Protein AF-0000000065852874 (afdb_homodimer)

InterPro domains:
  IPR001261 ArgE/DapE/ACY1/CPG2/YscS, conserved site [PS00758] (61-70)
  IPR001261 ArgE/DapE/ACY1/CPG2/YscS, conserved site [PS00759] (97-136)
  IPR002933 Peptidase M20 [PF01546] (62-371)
  IPR005941 Succinyl-diaminopimelate desuccinylase, proteobacteria [MF_01690] (3-375)
  IPR005941 Succinyl-diaminopimelate desuccinylase, proteobacteria [NF009557] (2-374)
  IPR005941 Succinyl-diaminopimelate desuccinylase, proteobacteria [TIGR01246] (6-373)
  IPR011650 Peptidase M20, dimerisation domain [PF07687] (175-282)
  IPR036264 Bacterial exopeptidase dimerisation domain [SSF55031] (179-287)
  IPR050072 Peptidase M20A family, bacterial cell wall biosynthesis [PTHR43808] (5-373)

Secondary structure (DSSP, 8-state):
---HHHHHHHHHHTS--BTT--TTHHHHHHHHHHHTT-EEEE--BTTB-EEEEEES-SSEEEEEEE--B-----GGG-SS-TTS-EEETTEEESTTIIIIIHHHHHHHHHHHHHHHH-TT-SSEEEEEEES-SSS--SSSHHHHHHHHHHTT----EEEE----BSSSTTSEEESEE-EEEEEEEEEE-B-EETT-GGG-B-HHHHHHHHHHHHTT-------SS-PPPEEEEEEEEE--S-TTEE-SEEEEEEEEEE-TTS-HHHHHHHHHHHHHHTT--EEEEEEEEE--EEPPS-HHHHHHHHHHHHHH--PPEEE--S---THHHHGGGT-EEEE--SB-TTTTSTT-EEEHHHHHHHHHHHHHHHHHHH-/---HHHHHHHHHHTS--BTT--TTHHHHHHHHHHHTT-EEEE--BTTB-EEEEEES-SSEEEEEEE--B-----GGG-SS-TTS-EEETTEEESTTIIIIIHHHHHHHHHHHHHHHH-TT-SSEEEEEEES-SSS--SSSHHHHHHHHHHTT----EEEE----BSSSTTSEEESEE-EEEEEEEEEE-B-EETT-GGGSB-HHHHHHHHHHHHTT-------SS-PPPEEEEEEEEE--S-TTEE-SEEEEEEEEEE-TTS-HHHHHHHHHHHHHHTT--EEEEEEEEE--EEPPSSHHHHHHHHHHHHHH--PPEEE--S---THHHHGGGT-EEEE--SB-TTTTSTT-EEEHHHHHHHHHHHHHHHHHHH-

Organism: Klebsiella pneumoniae subsp. pneumoniae (strain ATCC 700721 / MGH 78578) (NCBI:txid272620)

pLDDT: mean 95.1, std 4.92, range [41.84, 98.81]

Nearest PDB structures (foldseek):
  7lgp-assembly1_A  TM=8.421E-01  e=2.166E-78  Shigella flexneri 2a str. 301
  5vo3-assembly1_A-2  TM=9.915E-01  e=1.013E-65  Haemophilus influenzae
  8f8o-assembly1_A  TM=9.928E-01  e=2.498E-63  Acinetobacter baumannii ATCC 17978
  4ppz-assembly1_A  TM=8.563E-01  e=3.582E-62  Neisseria meningitidis MC58
  1vgy-assembly1_B  TM=8.228E-01  e=5.458E-61  Neisseria meningitidis MC58

Sequence (750 aa):
MSCPVIELAQQLIRRPSLSPDDAGCQALMIERLRAIGFTVEPMDFGDTQNFWAWRGHGETLAFAGHTDVVPAGDADRWINPPFEPTIRDGMLFGRGAADMKGSLAAMVVAAERFVAQYPNHRGRLAFLITSDEEASAKNGTVKVVETLMARNERLDYCLVGEPSSTEVVGDVVKNGRRGSLTCNLTIHGVQGHVAYPHLADNPVHRAAPMLAELVNIEWDKGNEFFPPTSMQIANVQSGTGSNNVIPGDMFVQFNFRFSTELTDEMIKSRVIALLEKYQLRYRLEWWLSGQPFLTGRGKLVDAVVNAIEHYNEIKPQLLTNGGTSDGRFIARMGAQVVELGPVNATIHKINECVNAADLQLLARMYQRVMEQLVAMSCPVIELAQQLIRRPSLSPDDAGCQALMIERLRAIGFTVEPMDFGDTQNFWAWRGHGETLAFAGHTDVVPAGDADRWINPPFEPTIRDGMLFGRGAADMKGSLAAMVVAAERFVAQYPNHRGRLAFLITSDEEASAKNGTVKVVETLMARNERLDYCLVGEPSSTEVVGDVVKNGRRGSLTCNLTIHGVQGHVAYPHLADNPVHRAAPMLAELVNIEWDKGNEFFPPTSMQIANVQSGTGSNNVIPGDMFVQFNFRFSTELTDEMIKSRVIALLEKYQLRYRLEWWLSGQPFLTGRGKLVDAVVNAIEHYNEIKPQLLTNGGTSDGRFIARMGAQVVELGPVNATIHKINECVNAADLQLLARMYQRVMEQLVA

Structure (mmCIF, N/CA/C/O backbone):
data_AF-0000000065852874-model_v1
#
loop_
_entity.id
_entity.type
_entity.pdbx_description
1 polymer 'Succinyl-diaminopimelate desuccinylase'
#
loop_
_atom_site.group_PDB
_atom_site.id
_atom_site.type_symbol
_atom_site.label_atom_id
_atom_site.label_alt_id
_atom_site.label_comp_id
_atom_site.label_asym_id
_atom_site.label_entity_id
_atom_site.label_seq_id
_atom_site.pdbx_PDB_ins_code
_atom_site.Cartn_x
_atom_site.Cartn_y
_atom_site.Cartn_z
_atom_site.occupancy
_atom_site.B_iso_or_equiv
_atom_site.auth_seq_id
_atom_site.auth_comp_id
_atom_site.auth_asym_id
_atom_site.auth_atom_id
_atom_site.pdbx_PDB_model_num
ATOM 1 N N . MET A 1 1 ? -15.797 45.438 -7.043 1 41.84 1 MET A N 1
ATOM 2 C CA . MET A 1 1 ? -14.484 45.938 -6.652 1 41.84 1 MET A CA 1
ATOM 3 C C . MET A 1 1 ? -13.586 44.812 -6.141 1 41.84 1 MET A C 1
ATOM 5 O O . MET A 1 1 ? -14.039 43.938 -5.391 1 41.84 1 MET A O 1
ATOM 9 N N . SER A 1 2 ? -12.406 44.344 -6.781 1 66.5 2 SER A N 1
ATOM 10 C CA . SER A 1 2 ? -11.555 43.188 -6.598 1 66.5 2 SER A CA 1
ATOM 11 C C . SER A 1 2 ? -10.891 43.188 -5.227 1 66.5 2 SER A C 1
ATOM 13 O O . SER A 1 2 ? -10.398 44.219 -4.777 1 66.5 2 SER A O 1
ATOM 15 N N . CYS A 1 3 ? -11.234 42.344 -4.262 1 89.62 3 CYS A N 1
ATOM 16 C CA . CYS A 1 3 ? -10.703 42.25 -2.908 1 89.62 3 CYS A CA 1
ATOM 17 C C . CYS A 1 3 ? -9.25 41.781 -2.932 1 89.62 3 CYS A C 1
ATOM 19 O O . CYS A 1 3 ? -8.945 40.688 -3.396 1 89.62 3 CYS A O 1
ATOM 21 N N . PRO A 1 4 ? -8.312 42.781 -2.564 1 95.75 4 PRO A N 1
ATOM 22 C CA . PRO A 1 4 ? -6.879 42.5 -2.662 1 95.75 4 PRO A CA 1
ATOM 23 C C . PRO A 1 4 ? -6.5 41.156 -2.016 1 95.75 4 PRO A C 1
ATOM 25 O O . PRO A 1 4 ? -5.617 40.469 -2.516 1 95.75 4 PRO A O 1
ATOM 28 N N . VAL A 1 5 ? -7.121 40.844 -0.949 1 97.94 5 VAL A N 1
ATOM 29 C CA . VAL A 1 5 ? -6.812 39.594 -0.252 1 97.94 5 VAL A CA 1
ATOM 30 C C . VAL A 1 5 ? -7.148 38.406 -1.146 1 97.94 5 VAL A C 1
ATOM 32 O O . VAL A 1 5 ? -6.359 37.469 -1.265 1 97.94 5 VAL A O 1
ATOM 35 N N . ILE A 1 6 ? -8.289 38.469 -1.773 1 97.88 6 ILE A N 1
ATOM 36 C CA . ILE A 1 6 ? -8.766 37.375 -2.611 1 97.88 6 ILE A CA 1
ATOM 37 C C . ILE A 1 6 ? -7.891 37.25 -3.857 1 97.88 6 ILE A C 1
ATOM 39 O O . ILE A 1 6 ? -7.547 36.156 -4.285 1 97.88 6 ILE A O 1
ATOM 43 N N . GLU A 1 7 ? -7.535 38.375 -4.395 1 97.5 7 GLU A N 1
ATOM 44 C CA . GLU A 1 7 ? -6.676 38.375 -5.574 1 97.5 7 GLU A CA 1
ATOM 45 C C . GLU A 1 7 ? -5.328 37.719 -5.281 1 97.5 7 GLU A C 1
ATOM 47 O O . GLU A 1 7 ? -4.852 36.906 -6.055 1 97.5 7 GLU A O 1
ATOM 52 N N . LEU A 1 8 ? -4.773 38.094 -4.18 1 98.19 8 LEU A N 1
ATOM 53 C CA . LEU A 1 8 ? -3.48 37.531 -3.82 1 98.19 8 LEU A CA 1
ATOM 54 C C . LEU A 1 8 ? -3.615 36.062 -3.482 1 98.19 8 LEU A C 1
ATOM 56 O O . LEU A 1 8 ? -2.756 35.25 -3.846 1 98.19 8 LEU A O 1
ATOM 60 N N . ALA A 1 9 ? -4.664 35.719 -2.787 1 98.38 9 ALA A N 1
ATOM 61 C CA . ALA A 1 9 ? -4.898 34.312 -2.465 1 98.38 9 ALA A CA 1
ATOM 62 C C . ALA A 1 9 ? -5.008 33.469 -3.73 1 98.38 9 ALA A C 1
ATOM 64 O O . ALA A 1 9 ? -4.438 32.375 -3.807 1 98.38 9 ALA A O 1
ATOM 65 N N . GLN A 1 10 ? -5.691 33.969 -4.684 1 98.12 10 GLN A N 1
ATOM 66 C CA . GLN A 1 10 ? -5.852 33.25 -5.949 1 98.12 10 GLN A CA 1
ATOM 67 C C . GLN A 1 10 ? -4.516 33.094 -6.664 1 98.12 10 GLN A C 1
ATOM 69 O O . GLN A 1 10 ? -4.242 32.031 -7.25 1 98.12 10 GLN A O 1
ATOM 74 N N . GLN A 1 11 ? -3.715 34.125 -6.645 1 98.12 11 GLN A N 1
ATOM 75 C CA . GLN A 1 11 ? -2.396 34.031 -7.262 1 98.12 11 GLN A CA 1
ATOM 76 C C . GLN A 1 11 ? -1.539 32.969 -6.598 1 98.12 11 GLN A C 1
ATOM 78 O O . GLN A 1 11 ? -0.829 32.219 -7.277 1 98.12 11 GLN A O 1
ATOM 83 N N . LEU A 1 12 ? -1.636 32.906 -5.309 1 98.56 12 LEU A N 1
ATOM 84 C CA . LEU A 1 12 ? -0.861 31.906 -4.566 1 98.56 12 LEU A CA 1
ATOM 85 C C . LEU A 1 12 ? -1.38 30.5 -4.832 1 98.56 12 LEU A C 1
ATOM 87 O O . LEU A 1 12 ? -0.594 29.562 -5.027 1 98.56 12 LEU A O 1
ATOM 91 N N . ILE A 1 13 ? -2.693 30.312 -4.887 1 98.12 13 ILE A N 1
ATOM 92 C CA . ILE A 1 13 ? -3.314 29.016 -5.066 1 98.12 13 ILE A CA 1
ATOM 93 C C . ILE A 1 13 ? -3.012 28.484 -6.465 1 98.12 13 ILE A C 1
ATOM 95 O O . ILE A 1 13 ? -2.814 27.281 -6.648 1 98.12 13 ILE A O 1
ATOM 99 N N . ARG A 1 14 ? -2.857 29.328 -7.438 1 97.88 14 ARG A N 1
ATOM 100 C CA . ARG A 1 14 ? -2.562 28.938 -8.812 1 97.88 14 ARG A CA 1
ATOM 101 C C . ARG A 1 14 ? -1.183 28.297 -8.914 1 97.88 14 ARG A C 1
ATOM 103 O O . ARG A 1 14 ? -0.865 27.656 -9.914 1 97.88 14 ARG A O 1
ATOM 110 N N . ARG A 1 15 ? -0.372 28.484 -7.91 1 97.62 15 ARG A N 1
ATOM 111 C CA . ARG A 1 15 ? 0.966 27.906 -7.863 1 97.62 15 ARG A CA 1
ATOM 112 C C . ARG A 1 15 ? 0.954 26.547 -7.148 1 97.62 15 ARG A C 1
ATOM 114 O O . ARG A 1 15 ? 0.822 26.5 -5.922 1 97.62 15 ARG A O 1
ATOM 121 N N . PRO A 1 16 ? 1.118 25.469 -7.836 1 96.81 16 PRO A N 1
ATOM 122 C CA . PRO A 1 16 ? 1.02 24.141 -7.227 1 96.81 16 PRO A CA 1
ATOM 123 C C . PRO A 1 16 ? 2.24 23.781 -6.379 1 96.81 16 PRO A C 1
ATOM 125 O O . PRO A 1 16 ? 3.033 22.922 -6.762 1 96.81 16 PRO A O 1
ATOM 128 N N . SER A 1 17 ? 2.355 24.375 -5.238 1 97 17 SER A N 1
ATOM 129 C CA . SER A 1 17 ? 3.523 24.25 -4.367 1 97 17 SER A CA 1
ATOM 130 C C . SER A 1 17 ? 3.445 23 -3.508 1 97 17 SER A C 1
ATOM 132 O O . SER A 1 17 ? 3.447 23.078 -2.279 1 97 17 SER A O 1
ATOM 134 N N . LEU A 1 18 ? 3.504 21.875 -4.152 1 93.88 18 LEU A N 1
ATOM 135 C CA . LEU A 1 18 ? 3.521 20.609 -3.418 1 93.88 18 LEU A CA 1
ATOM 136 C C . LEU A 1 18 ? 4.812 20.469 -2.617 1 93.88 18 LEU A C 1
ATOM 138 O O . LEU A 1 18 ? 5.906 20.656 -3.152 1 93.88 18 LEU A O 1
ATOM 142 N N . SER A 1 19 ? 4.699 20.172 -1.325 1 92.19 19 SER A N 1
ATOM 143 C CA . SER A 1 19 ? 5.836 20.125 -0.41 1 92.19 19 SER A CA 1
ATOM 144 C C . SER A 1 19 ? 6.969 19.281 -0.979 1 92.19 19 SER A C 1
ATOM 146 O O . SER A 1 19 ? 6.746 18.172 -1.454 1 92.19 19 SER A O 1
ATOM 148 N N . PRO A 1 20 ? 8.195 19.859 -1.021 1 93.69 20 PRO A N 1
ATOM 149 C CA . PRO A 1 20 ? 8.625 21.141 -0.457 1 93.69 20 PRO A CA 1
ATOM 150 C C . PRO A 1 20 ? 8.812 22.219 -1.52 1 93.69 20 PRO A C 1
ATOM 152 O O . PRO A 1 20 ? 9.477 23.234 -1.266 1 93.69 20 PRO A O 1
ATOM 155 N N . ASP A 1 21 ? 8.25 21.922 -2.633 1 94.88 21 ASP A N 1
ATOM 156 C CA . ASP A 1 21 ? 8.375 22.859 -3.74 1 94.88 21 ASP A CA 1
ATOM 157 C C . ASP A 1 21 ? 7.547 24.125 -3.486 1 94.88 21 ASP A C 1
ATOM 159 O O . ASP A 1 21 ? 6.328 24.047 -3.322 1 94.88 21 ASP A O 1
ATOM 163 N N . ASP A 1 22 ? 8.148 25.266 -3.543 1 97.19 22 ASP A N 1
ATOM 164 C CA . ASP A 1 22 ? 7.484 26.547 -3.283 1 97.19 22 ASP A CA 1
ATOM 165 C C . ASP A 1 22 ? 6.68 27 -4.496 1 97.19 22 ASP A C 1
ATOM 167 O O . ASP A 1 22 ? 5.668 27.688 -4.352 1 97.19 22 ASP A O 1
ATOM 171 N N . ALA A 1 23 ? 7.133 26.625 -5.668 1 97.75 23 ALA A N 1
ATOM 172 C CA . ALA A 1 23 ? 6.484 26.891 -6.945 1 97.75 23 ALA A CA 1
ATOM 173 C C . ALA A 1 23 ? 6.312 28.406 -7.156 1 97.75 23 ALA A C 1
ATOM 175 O O . ALA A 1 23 ? 5.336 28.844 -7.766 1 97.75 23 ALA A O 1
ATOM 176 N N . GLY A 1 24 ? 7.188 29.281 -6.523 1 98.19 24 GLY A N 1
ATOM 177 C CA . GLY A 1 24 ? 7.207 30.719 -6.785 1 98.19 24 GLY A CA 1
ATOM 178 C C . GLY A 1 24 ? 6.348 31.516 -5.82 1 98.19 24 GLY A C 1
ATOM 179 O O . GLY A 1 24 ? 6.238 32.719 -5.938 1 98.19 24 GLY A O 1
ATOM 180 N N . CYS A 1 25 ? 5.711 30.875 -4.895 1 98.56 25 CYS A N 1
ATOM 181 C CA . CYS A 1 25 ? 4.863 31.578 -3.932 1 98.56 25 CYS A CA 1
ATOM 182 C C . CYS A 1 25 ? 5.668 32.594 -3.141 1 98.56 25 CYS A C 1
ATOM 184 O O . CYS A 1 25 ? 5.234 33.75 -2.975 1 98.56 25 CYS A O 1
ATOM 186 N N . GLN A 1 26 ? 6.805 32.219 -2.656 1 98.75 26 GLN A N 1
ATOM 187 C CA . GLN A 1 26 ? 7.602 33.094 -1.816 1 98.75 26 GLN A CA 1
ATOM 188 C C . GLN A 1 26 ? 8.109 34.312 -2.613 1 98.75 26 GLN A C 1
ATOM 190 O O . GLN A 1 26 ? 8.195 35.406 -2.088 1 98.75 26 GLN A O 1
ATOM 195 N N . ALA A 1 27 ? 8.477 34.062 -3.865 1 98.56 27 ALA A N 1
ATOM 196 C CA . ALA A 1 27 ? 8.906 35.156 -4.707 1 98.56 27 ALA A CA 1
ATOM 197 C C . ALA A 1 27 ? 7.824 36.25 -4.789 1 98.56 27 ALA A C 1
ATOM 199 O O . ALA A 1 27 ? 8.125 37.438 -4.727 1 98.56 27 ALA A O 1
ATOM 200 N N . LEU A 1 28 ? 6.625 35.781 -4.953 1 98.56 28 LEU A N 1
ATOM 201 C CA . LEU A 1 28 ? 5.492 36.719 -5.016 1 98.56 28 LEU A CA 1
ATOM 202 C C . LEU A 1 28 ? 5.336 37.469 -3.701 1 98.56 28 LEU A C 1
ATOM 204 O O . LEU A 1 28 ? 5.152 38.688 -3.699 1 98.56 28 LEU A O 1
ATOM 208 N N . MET A 1 29 ? 5.383 36.781 -2.605 1 98.75 29 MET A N 1
ATOM 209 C CA . MET A 1 29 ? 5.234 37.406 -1.291 1 98.75 29 MET A CA 1
ATOM 210 C C . MET A 1 29 ? 6.367 38.375 -1.024 1 98.75 29 MET A C 1
ATOM 212 O O . MET A 1 29 ? 6.129 39.5 -0.535 1 98.75 29 MET A O 1
ATOM 216 N N . ILE A 1 30 ? 7.57 38 -1.364 1 98.69 30 ILE A N 1
ATOM 217 C CA . ILE A 1 30 ? 8.766 38.812 -1.12 1 98.69 30 ILE A CA 1
ATOM 218 C C . ILE A 1 30 ? 8.672 40.094 -1.903 1 98.69 30 ILE A C 1
ATOM 220 O O . ILE A 1 30 ? 9 41.188 -1.381 1 98.69 30 ILE A O 1
ATOM 224 N N . GLU A 1 31 ? 8.258 39.969 -3.141 1 98.62 31 GLU A N 1
ATOM 225 C CA . GLU A 1 31 ? 8.094 41.156 -3.961 1 98.62 31 GLU A CA 1
ATOM 226 C C . GLU A 1 31 ? 7.168 42.156 -3.291 1 98.62 31 GLU A C 1
ATOM 228 O O . GLU A 1 31 ? 7.477 43.344 -3.227 1 98.62 31 GLU A O 1
ATOM 233 N N . ARG A 1 32 ? 6.117 41.719 -2.807 1 98.5 32 ARG A N 1
ATOM 234 C CA . ARG A 1 32 ? 5.125 42.594 -2.18 1 98.5 32 ARG A CA 1
ATOM 235 C C . ARG A 1 32 ? 5.652 43.156 -0.868 1 98.5 32 ARG A C 1
ATOM 237 O O . ARG A 1 32 ? 5.402 44.344 -0.547 1 98.5 32 ARG A O 1
ATOM 244 N N . LEU A 1 33 ? 6.32 42.344 -0.074 1 98.75 33 LEU A N 1
ATOM 245 C CA . LEU A 1 33 ? 6.867 42.812 1.2 1 98.75 33 LEU A CA 1
ATOM 246 C C . LEU A 1 33 ? 7.973 43.844 0.981 1 98.75 33 LEU A C 1
ATOM 248 O O . LEU A 1 33 ? 8.039 44.844 1.685 1 98.75 33 LEU A O 1
ATOM 252 N N . ARG A 1 34 ? 8.82 43.594 -0.005 1 98.62 34 ARG A N 1
ATOM 253 C CA . ARG A 1 34 ? 9.875 44.562 -0.325 1 98.62 34 ARG A CA 1
ATOM 254 C C . ARG A 1 34 ? 9.281 45.906 -0.733 1 98.62 34 ARG A C 1
ATOM 256 O O . ARG A 1 34 ? 9.82 46.969 -0.375 1 98.62 34 ARG A O 1
ATOM 263 N N . ALA A 1 35 ? 8.258 45.844 -1.436 1 98.44 35 ALA A N 1
ATOM 264 C CA . ALA A 1 35 ? 7.617 47.062 -1.945 1 98.44 35 ALA A CA 1
ATOM 265 C C . ALA A 1 35 ? 7.156 47.938 -0.803 1 98.44 35 ALA A C 1
ATOM 267 O O . ALA A 1 35 ? 7.004 49.156 -0.98 1 98.44 35 ALA A O 1
ATOM 268 N N . ILE A 1 36 ? 7.008 47.375 0.341 1 98.19 36 ILE A N 1
ATOM 269 C CA . ILE A 1 36 ? 6.527 48.188 1.449 1 98.19 36 ILE A CA 1
ATOM 270 C C . ILE A 1 36 ? 7.625 48.312 2.504 1 98.19 36 ILE A C 1
ATOM 272 O O . ILE A 1 36 ? 7.344 48.625 3.668 1 98.19 36 ILE A O 1
ATOM 276 N N . GLY A 1 37 ? 8.836 48.031 2.197 1 98.19 37 GLY A N 1
ATOM 277 C CA . GLY A 1 37 ? 9.977 48.438 3 1 98.19 37 GLY A CA 1
ATOM 278 C C . GLY A 1 37 ? 10.539 47.312 3.859 1 98.19 37 GLY A C 1
ATOM 279 O O . GLY A 1 37 ? 11.359 47.562 4.742 1 98.19 37 GLY A O 1
ATOM 280 N N . PHE A 1 38 ? 10.133 46.125 3.658 1 98.69 38 PHE A N 1
ATOM 281 C CA . PHE A 1 38 ? 10.719 45 4.41 1 98.69 38 PHE A CA 1
ATOM 282 C C . PHE A 1 38 ? 12.102 44.656 3.869 1 98.69 38 PHE A C 1
ATOM 284 O O . PHE A 1 38 ? 12.32 44.688 2.658 1 98.69 38 PHE A O 1
ATOM 291 N N . THR A 1 39 ? 12.969 44.406 4.824 1 98.56 39 THR A N 1
ATOM 292 C CA . THR A 1 39 ? 14.188 43.656 4.5 1 98.56 39 THR A CA 1
ATOM 293 C C . THR A 1 39 ? 13.914 42.156 4.465 1 98.56 39 THR A C 1
ATOM 295 O O . THR A 1 39 ? 13.297 41.625 5.379 1 98.56 39 THR A O 1
ATOM 298 N N . VAL A 1 40 ? 14.375 41.531 3.373 1 98.62 40 VAL A N 1
ATOM 299 C CA . VAL A 1 40 ? 14.086 40.094 3.244 1 98.62 40 VAL A CA 1
ATOM 300 C C . VAL A 1 40 ? 15.391 39.312 3.156 1 98.62 40 VAL A C 1
ATOM 302 O O . VAL A 1 40 ? 16.281 39.656 2.377 1 98.62 40 VAL A O 1
ATOM 305 N N . GLU A 1 41 ? 15.477 38.344 3.969 1 98.56 41 GLU A N 1
ATOM 306 C CA . GLU A 1 41 ? 16.578 37.375 3.934 1 98.56 41 GLU A CA 1
ATOM 307 C C . GLU A 1 41 ? 16.094 36 3.492 1 98.56 41 GLU A C 1
ATOM 309 O O . GLU A 1 41 ? 15.484 35.25 4.273 1 98.56 41 GLU A O 1
ATOM 314 N N . PRO A 1 42 ? 16.391 35.688 2.209 1 98.06 42 PRO A N 1
ATOM 315 C CA . PRO A 1 42 ? 16.141 34.281 1.854 1 98.06 42 PRO A CA 1
ATOM 316 C C . PRO A 1 42 ? 16.984 33.312 2.68 1 98.06 42 PRO A C 1
ATOM 318 O O . PRO A 1 42 ? 18.188 33.531 2.887 1 98.06 42 PRO A O 1
ATOM 321 N N . MET A 1 43 ? 16.344 32.281 3.23 1 98.06 43 MET A N 1
ATOM 322 C CA . MET A 1 43 ? 17.016 31.281 4.047 1 98.06 43 MET A CA 1
ATOM 323 C C . MET A 1 43 ? 16.734 29.875 3.518 1 98.06 43 MET A C 1
ATOM 325 O O . MET A 1 43 ? 16.125 29.062 4.211 1 98.06 43 MET A O 1
ATOM 329 N N . ASP A 1 44 ? 17.328 29.656 2.322 1 97.44 44 ASP A N 1
ATOM 330 C CA . ASP A 1 44 ? 17.109 28.359 1.689 1 97.44 44 ASP A CA 1
ATOM 331 C C . ASP A 1 44 ? 18.016 27.297 2.305 1 97.44 44 ASP A C 1
ATOM 333 O O . ASP A 1 44 ? 19.203 27.531 2.533 1 97.44 44 ASP A O 1
ATOM 337 N N . PHE A 1 45 ? 17.484 26.203 2.666 1 96.94 45 PHE A N 1
ATOM 338 C CA . PHE A 1 45 ? 18.219 25.047 3.199 1 96.94 45 PHE A CA 1
ATOM 339 C C . PHE A 1 45 ? 17.844 23.781 2.436 1 96.94 45 PHE A C 1
ATOM 341 O O . PHE A 1 45 ? 16.688 23.359 2.43 1 96.94 45 PHE A O 1
ATOM 348 N N . GLY A 1 46 ? 18.812 23.234 1.811 1 95.06 46 GLY A N 1
ATOM 349 C CA . GLY A 1 46 ? 18.531 22.047 1.024 1 95.06 46 GLY A CA 1
ATOM 350 C C . GLY A 1 46 ? 17.516 22.281 -0.081 1 95.06 46 GLY A C 1
ATOM 351 O O . GLY A 1 46 ? 17.672 23.188 -0.896 1 95.06 46 GLY A O 1
ATOM 352 N N . ASP A 1 47 ? 16.438 21.5 -0.053 1 94.44 47 ASP A N 1
ATOM 353 C CA . ASP A 1 47 ? 15.414 21.562 -1.092 1 94.44 47 ASP A CA 1
ATOM 354 C C . ASP A 1 47 ? 14.266 22.484 -0.672 1 94.44 47 ASP A C 1
ATOM 356 O O . ASP A 1 47 ? 13.227 22.531 -1.342 1 94.44 47 ASP A O 1
ATOM 360 N N . THR A 1 48 ? 14.438 23.172 0.376 1 97.12 48 THR A N 1
ATOM 361 C CA . THR A 1 48 ? 13.359 23.938 0.978 1 97.12 48 THR A CA 1
ATOM 362 C C . THR A 1 48 ? 13.641 25.438 0.9 1 97.12 48 THR A C 1
ATOM 364 O O . THR A 1 48 ? 14.75 25.875 1.219 1 97.12 48 THR A O 1
ATOM 367 N N . GLN A 1 49 ? 12.672 26.203 0.427 1 97.94 49 GLN A N 1
ATOM 368 C CA . GLN A 1 49 ? 12.781 27.656 0.431 1 97.94 49 GLN A CA 1
ATOM 369 C C . GLN A 1 49 ? 12.156 28.25 1.692 1 97.94 49 GLN A C 1
ATOM 371 O O . GLN A 1 49 ? 11.078 27.828 2.119 1 97.94 49 GLN A O 1
ATOM 376 N N . ASN A 1 50 ? 12.867 29.078 2.334 1 98.5 50 ASN A N 1
ATOM 377 C CA . ASN A 1 50 ? 12.438 29.875 3.48 1 98.5 50 ASN A CA 1
ATOM 378 C C . ASN A 1 50 ? 12.836 31.344 3.334 1 98.5 50 ASN A C 1
ATOM 380 O O . ASN A 1 50 ? 13.766 31.656 2.602 1 98.5 50 ASN A O 1
ATOM 384 N N . PHE A 1 51 ? 12.047 32.188 4.012 1 98.56 51 PHE A N 1
ATOM 385 C CA . PHE A 1 51 ? 12.594 33.531 4.133 1 98.56 51 PHE A CA 1
ATOM 386 C C . PHE A 1 51 ? 12.211 34.156 5.473 1 98.56 51 PHE A C 1
ATOM 388 O O . PHE A 1 51 ? 11.195 33.812 6.062 1 98.56 51 PHE A O 1
ATOM 395 N N . TRP A 1 52 ? 13.109 34.938 6 1 98.62 52 TRP A N 1
ATOM 396 C CA . TRP A 1 52 ? 12.938 35.844 7.133 1 98.62 52 TRP A CA 1
ATOM 397 C C . TRP A 1 52 ? 12.906 37.281 6.672 1 98.62 52 TRP A C 1
ATOM 399 O O . TRP A 1 52 ? 13.828 37.75 5.996 1 98.62 52 TRP A O 1
ATOM 409 N N . ALA A 1 53 ? 11.797 37.938 6.93 1 98.81 53 ALA A N 1
ATOM 410 C CA . ALA A 1 53 ? 11.648 39.344 6.539 1 98.81 53 ALA A CA 1
ATOM 411 C C . ALA A 1 53 ? 11.281 40.219 7.742 1 98.81 53 ALA A C 1
ATOM 413 O O . ALA A 1 53 ? 10.555 39.781 8.633 1 98.81 53 ALA A O 1
ATOM 414 N N . TRP A 1 54 ? 11.805 41.438 7.734 1 98.5 54 TRP A N 1
ATOM 415 C CA . TRP A 1 54 ? 11.445 42.281 8.852 1 98.5 54 TRP A CA 1
ATOM 416 C C . TRP A 1 54 ? 11.469 43.75 8.438 1 98.5 54 TRP A C 1
ATOM 418 O O . TRP A 1 54 ? 12.094 44.125 7.438 1 98.5 54 TRP A O 1
ATOM 428 N N . ARG A 1 55 ? 10.719 44.5 9.117 1 98.25 55 ARG A N 1
ATOM 429 C CA . ARG A 1 55 ? 10.641 45.938 9.039 1 98.25 55 ARG A CA 1
ATOM 430 C C . ARG A 1 55 ? 10.508 46.562 10.43 1 98.25 55 ARG A C 1
ATOM 432 O O . ARG A 1 55 ? 9.664 46.156 11.219 1 98.25 55 ARG A O 1
ATOM 439 N N . GLY A 1 56 ? 11.375 47.562 10.727 1 96.81 56 GLY A N 1
ATOM 440 C CA . GLY A 1 56 ? 11.367 48.188 12.031 1 96.81 56 GLY A CA 1
ATOM 441 C C . GLY A 1 56 ? 12.352 47.562 13 1 96.81 56 GLY A C 1
ATOM 442 O O . GLY A 1 56 ? 13.234 46.812 12.594 1 96.81 56 GLY A O 1
ATOM 443 N N . HIS A 1 57 ? 12.297 48 14.289 1 95.5 57 HIS A N 1
ATOM 444 C CA . HIS A 1 57 ? 13.211 47.531 15.32 1 95.5 57 HIS A CA 1
ATOM 445 C C . HIS A 1 57 ? 12.492 47.344 16.656 1 95.5 57 HIS A C 1
ATOM 447 O O . HIS A 1 57 ? 11.359 47.812 16.812 1 95.5 57 HIS A O 1
ATOM 453 N N . GLY A 1 58 ? 13.148 46.531 17.578 1 95.38 58 GLY A N 1
ATOM 454 C CA . GLY A 1 58 ? 12.633 46.406 18.938 1 95.38 58 GLY A CA 1
ATOM 455 C C . GLY A 1 58 ? 11.711 45.219 19.141 1 95.38 58 GLY A C 1
ATOM 456 O O . GLY A 1 58 ? 11.984 44.125 18.641 1 95.38 58 GLY A O 1
ATOM 457 N N . GLU A 1 59 ? 10.648 45.5 19.953 1 96.88 59 GLU A N 1
ATOM 458 C CA . GLU A 1 59 ? 9.656 44.469 20.188 1 96.88 59 GLU A CA 1
ATOM 459 C C . GLU A 1 59 ? 9.102 43.906 18.875 1 96.88 59 GLU A C 1
ATOM 461 O O . GLU A 1 59 ? 8.664 44.688 18.016 1 96.88 59 GLU A O 1
ATOM 466 N N . THR A 1 60 ? 9.188 42.562 18.766 1 98.19 60 THR A N 1
ATOM 467 C CA . THR A 1 60 ? 9.016 41.969 17.438 1 98.19 60 THR A CA 1
ATOM 468 C C . THR A 1 60 ? 7.773 41.094 17.406 1 98.19 60 THR A C 1
ATOM 470 O O . THR A 1 60 ? 7.617 40.188 18.234 1 98.19 60 THR A O 1
ATOM 473 N N . LEU A 1 61 ? 6.891 41.375 16.469 1 98.62 61 LEU A N 1
ATOM 474 C CA . LEU A 1 61 ? 5.773 40.531 16.078 1 98.62 61 LEU A CA 1
ATOM 475 C C . LEU A 1 61 ? 6.047 39.844 14.734 1 98.62 61 LEU A C 1
ATOM 477 O O . LEU A 1 61 ? 6.293 40.531 13.734 1 98.62 61 LEU A O 1
ATOM 481 N N . ALA A 1 62 ? 6.039 38.531 14.789 1 98.62 62 ALA A N 1
ATOM 482 C CA . ALA A 1 62 ? 6.227 37.812 13.539 1 98.62 62 ALA A CA 1
ATOM 483 C C . ALA A 1 62 ? 4.938 37.094 13.117 1 98.62 62 ALA A C 1
ATOM 485 O O . ALA A 1 62 ? 4.207 36.562 13.953 1 98.62 62 ALA A O 1
ATOM 486 N N . PHE A 1 63 ? 4.695 37.156 11.82 1 98.75 63 PHE A N 1
ATOM 487 C CA . PHE A 1 63 ? 3.707 36.281 11.195 1 98.75 63 PHE A CA 1
ATOM 488 C C . PHE A 1 63 ? 4.383 35.094 10.531 1 98.75 63 PHE A C 1
ATOM 490 O O . PHE A 1 63 ? 5.352 35.25 9.789 1 98.75 63 PHE A O 1
ATOM 497 N N . ALA A 1 64 ? 3.904 33.938 10.914 1 98.31 64 ALA A N 1
ATOM 498 C CA . ALA A 1 64 ? 4.5 32.719 10.375 1 98.31 64 ALA A CA 1
ATOM 499 C C . ALA A 1 64 ? 3.48 31.906 9.578 1 98.31 64 ALA A C 1
ATOM 501 O O . ALA A 1 64 ? 2.287 31.922 9.883 1 98.31 64 ALA A O 1
ATOM 502 N N . GLY A 1 65 ? 3.947 31.234 8.555 1 97.94 65 GLY A N 1
ATOM 503 C CA . GLY A 1 65 ? 3.119 30.375 7.715 1 97.94 65 GLY A CA 1
ATOM 504 C C . GLY A 1 65 ? 3.92 29.578 6.707 1 97.94 65 GLY A C 1
ATOM 505 O O . GLY A 1 65 ? 5.152 29.547 6.758 1 97.94 65 GLY A O 1
ATOM 506 N N . HIS A 1 66 ? 3.223 28.797 5.879 1 97.81 66 HIS A N 1
ATOM 507 C CA . HIS A 1 66 ? 3.902 27.969 4.895 1 97.81 66 HIS A CA 1
ATOM 508 C C . HIS A 1 66 ? 3.195 28.016 3.543 1 97.81 66 HIS A C 1
ATOM 510 O O . HIS A 1 66 ? 1.972 28.172 3.484 1 97.81 66 HIS A O 1
ATOM 516 N N . THR A 1 67 ? 4.016 27.922 2.48 1 98.31 67 THR A N 1
ATOM 517 C CA . THR A 1 67 ? 3.494 28.047 1.122 1 98.31 67 THR A CA 1
ATOM 518 C C . THR A 1 67 ? 3.156 26.672 0.554 1 98.31 67 THR A C 1
ATOM 520 O O . THR A 1 67 ? 2.396 26.562 -0.412 1 98.31 67 THR A O 1
ATOM 523 N N . ASP A 1 68 ? 3.768 25.609 1.149 1 96.38 68 ASP A N 1
ATOM 524 C CA . ASP A 1 68 ? 3.586 24.266 0.604 1 96.38 68 ASP A CA 1
ATOM 525 C C . ASP A 1 68 ? 2.205 23.719 0.956 1 96.38 68 ASP A C 1
ATOM 527 O O . ASP A 1 68 ? 1.604 24.125 1.951 1 96.38 68 ASP A O 1
ATOM 531 N N . VAL A 1 69 ? 1.744 22.844 0.057 1 95.19 69 VAL A N 1
ATOM 532 C CA . VAL A 1 69 ? 0.46 22.188 0.264 1 95.19 69 VAL A CA 1
ATOM 533 C C . VAL A 1 69 ? 0.63 20.672 0.125 1 95.19 69 VAL A C 1
ATOM 535 O O . VAL A 1 69 ? 1.638 20.203 -0.406 1 95.19 69 VAL A O 1
ATOM 538 N N . VAL A 1 70 ? -0.299 19.938 0.708 1 91.88 70 VAL A N 1
ATOM 539 C CA . VAL A 1 70 ? -0.299 18.484 0.611 1 91.88 70 VAL A CA 1
ATOM 540 C C . VAL A 1 70 ? -0.819 18.047 -0.76 1 91.88 70 VAL A C 1
ATOM 542 O O . VAL A 1 70 ? -1.417 18.859 -1.48 1 91.88 70 VAL A O 1
ATOM 545 N N . PRO A 1 71 ? -0.617 16.766 -1.131 1 89.94 71 PRO A N 1
ATOM 546 C CA . PRO A 1 71 ? -1.17 16.281 -2.4 1 89.94 71 PRO A CA 1
ATOM 547 C C . PRO A 1 71 ? -2.684 16.469 -2.488 1 89.94 71 PRO A C 1
ATOM 549 O O . PRO A 1 71 ? -3.387 16.312 -1.486 1 89.94 71 PRO A O 1
ATOM 552 N N . ALA A 1 72 ? -3.107 16.734 -3.711 1 89.31 72 ALA A N 1
ATOM 553 C CA . ALA A 1 72 ? -4.508 17.094 -3.922 1 89.31 72 ALA A CA 1
ATOM 554 C C . ALA A 1 72 ? -5.395 15.844 -3.961 1 89.31 72 ALA A C 1
ATOM 556 O O . ALA A 1 72 ? -6.617 15.945 -3.867 1 89.31 72 ALA A O 1
ATOM 557 N N . GLY A 1 73 ? -4.781 14.719 -3.957 1 83.25 73 GLY A N 1
ATOM 558 C CA . GLY A 1 73 ? -5.59 13.539 -4.203 1 83.25 73 GLY A CA 1
ATOM 559 C C . GLY A 1 73 ? -6.039 13.406 -5.645 1 83.25 73 GLY A C 1
ATOM 560 O O . GLY A 1 73 ? -5.363 13.891 -6.555 1 83.25 73 GLY A O 1
ATOM 561 N N . ASP A 1 74 ? -7.145 12.656 -5.836 1 85.06 74 ASP A N 1
ATOM 562 C CA . ASP A 1 74 ? -7.652 12.422 -7.188 1 85.06 74 ASP A CA 1
ATOM 563 C C . ASP A 1 74 ? -8.289 13.68 -7.762 1 85.06 74 ASP A C 1
ATOM 565 O O . ASP A 1 74 ? -9.383 14.078 -7.355 1 85.06 74 ASP A O 1
ATOM 569 N N . ALA A 1 75 ? -7.625 14.156 -8.758 1 89 75 ALA A N 1
ATOM 570 C CA . ALA A 1 75 ? -8.031 15.43 -9.352 1 89 75 ALA A CA 1
ATOM 571 C C . ALA A 1 75 ? -9.422 15.32 -9.977 1 89 75 ALA A C 1
ATOM 573 O O . ALA A 1 75 ? -10.18 16.297 -10 1 89 75 ALA A O 1
ATOM 574 N N . ASP A 1 76 ? -9.727 14.078 -10.398 1 88.06 76 ASP A N 1
ATOM 575 C CA . ASP A 1 76 ? -11 13.875 -11.086 1 88.06 76 ASP A CA 1
ATOM 576 C C . ASP A 1 76 ? -12.18 14 -10.125 1 88.06 76 ASP A C 1
ATOM 578 O O . ASP A 1 76 ? -13.32 14.18 -10.555 1 88.06 76 ASP A O 1
ATOM 582 N N . ARG A 1 77 ? -11.883 14.062 -8.906 1 89.19 77 ARG A N 1
ATOM 583 C CA . ARG A 1 77 ? -12.93 14.117 -7.891 1 89.19 77 ARG A CA 1
ATOM 584 C C . ARG A 1 77 ? -13.164 15.555 -7.422 1 89.19 77 ARG A C 1
ATOM 586 O O . ARG A 1 77 ? -14.086 15.82 -6.652 1 89.19 77 ARG A O 1
ATOM 593 N N . TRP A 1 78 ? -12.375 16.484 -7.879 1 92 78 TRP A N 1
ATOM 594 C CA . TRP A 1 78 ? -12.539 17.891 -7.539 1 92 78 TRP A CA 1
ATOM 595 C C . TRP A 1 78 ? -13.617 18.547 -8.414 1 92 78 TRP A C 1
ATOM 597 O O . TRP A 1 78 ? -13.734 18.219 -9.602 1 92 78 TRP A O 1
ATOM 607 N N . ILE A 1 79 ? -14.414 19.359 -7.773 1 91.69 79 ILE A N 1
ATOM 608 C CA . ILE A 1 79 ? -15.398 20.109 -8.531 1 91.69 79 ILE A CA 1
ATOM 609 C C . ILE A 1 79 ? -14.695 21.016 -9.539 1 91.69 79 ILE A C 1
ATOM 611 O O . ILE A 1 79 ? -15.133 21.141 -10.68 1 91.69 79 ILE A O 1
ATOM 615 N N . ASN A 1 80 ? -13.688 21.672 -9.086 1 92.25 80 ASN A N 1
ATOM 616 C CA . ASN A 1 80 ? -12.742 22.438 -9.891 1 92.25 80 ASN A CA 1
ATOM 617 C C . ASN A 1 80 ? -11.305 21.969 -9.672 1 92.25 80 ASN A C 1
ATOM 619 O O . ASN A 1 80 ? -10.953 21.531 -8.578 1 92.25 80 ASN A O 1
ATOM 623 N N . PRO A 1 81 ? -10.531 22.078 -10.82 1 94.62 81 PRO A N 1
ATOM 624 C CA . PRO A 1 81 ? -9.148 21.625 -10.617 1 94.62 81 PRO A CA 1
ATOM 625 C C . PRO A 1 81 ? -8.492 22.281 -9.398 1 94.62 81 PRO A C 1
ATOM 627 O O . PRO A 1 81 ? -8.703 23.453 -9.133 1 94.62 81 PRO A O 1
ATOM 630 N N . PRO A 1 82 ? -7.773 21.531 -8.68 1 96.38 82 PRO A N 1
ATOM 631 C CA . PRO A 1 82 ? -7.27 21.953 -7.371 1 96.38 82 PRO A CA 1
ATOM 632 C C . PRO A 1 82 ? -6.418 23.219 -7.449 1 96.38 82 PRO A C 1
ATOM 634 O O . PRO A 1 82 ? -6.312 23.953 -6.469 1 96.38 82 PRO A O 1
ATOM 637 N N . PHE A 1 83 ? -5.832 23.594 -8.578 1 97.44 83 PHE A N 1
ATOM 638 C CA . PHE A 1 83 ? -4.934 24.75 -8.672 1 97.44 83 PHE A CA 1
ATOM 639 C C . PHE A 1 83 ? -5.477 25.781 -9.641 1 97.44 83 PHE A C 1
ATOM 641 O O . PHE A 1 83 ? -4.715 26.562 -10.227 1 97.44 83 PHE A O 1
ATOM 648 N N . GLU A 1 84 ? -6.703 25.688 -9.859 1 97 84 GLU A N 1
ATOM 649 C CA . GLU A 1 84 ? -7.473 26.719 -10.539 1 97 84 GLU A CA 1
ATOM 650 C C . GLU A 1 84 ? -8.5 27.344 -9.602 1 97 84 GLU A C 1
ATOM 652 O O . GLU A 1 84 ? -9.703 27.078 -9.711 1 97 84 GLU A O 1
ATOM 657 N N . PRO A 1 85 ? -7.984 28.266 -8.812 1 97.12 85 PRO A N 1
ATOM 658 C CA . PRO A 1 85 ? -8.875 28.859 -7.809 1 97.12 85 PRO A CA 1
ATOM 659 C C . PRO A 1 85 ? -10.156 29.422 -8.406 1 97.12 85 PRO A C 1
ATOM 661 O O . PRO A 1 85 ? -10.109 30.125 -9.414 1 97.12 85 PRO A O 1
ATOM 664 N N . THR A 1 86 ? -11.211 29.062 -7.844 1 96.19 86 THR A N 1
ATOM 665 C CA . THR A 1 86 ? -12.539 29.438 -8.312 1 96.19 86 THR A CA 1
ATOM 666 C C . THR A 1 86 ? -13.43 29.844 -7.141 1 96.19 86 THR A C 1
ATOM 668 O O . THR A 1 86 ? -13.414 29.203 -6.09 1 96.19 86 THR A O 1
ATOM 671 N N . ILE A 1 87 ? -14.141 30.938 -7.316 1 95.94 87 ILE A N 1
ATOM 672 C CA . ILE A 1 87 ? -15.102 31.328 -6.297 1 95.94 87 ILE A CA 1
ATOM 673 C C . ILE A 1 87 ? -16.5 30.859 -6.695 1 95.94 87 ILE A C 1
ATOM 675 O O . ILE A 1 87 ? -16.969 31.156 -7.797 1 95.94 87 ILE A O 1
ATOM 679 N N . ARG A 1 88 ? -17.062 30.094 -5.887 1 94.38 88 ARG A N 1
ATOM 680 C CA . ARG A 1 88 ? -18.438 29.625 -6.059 1 94.38 88 ARG A CA 1
ATOM 681 C C . ARG A 1 88 ? -19.234 29.797 -4.77 1 94.38 88 ARG A C 1
ATOM 683 O O . ARG A 1 88 ? -18.844 29.281 -3.719 1 94.38 88 ARG A O 1
ATOM 690 N N . ASP A 1 89 ? -20.312 30.562 -4.785 1 94.81 89 ASP A N 1
ATOM 691 C CA . ASP A 1 89 ? -21.203 30.781 -3.646 1 94.81 89 ASP A CA 1
ATOM 692 C C . ASP A 1 89 ? -20.438 31.312 -2.445 1 94.81 89 ASP A C 1
ATOM 694 O O . ASP A 1 89 ? -20.594 30.828 -1.325 1 94.81 89 ASP A O 1
ATOM 698 N N . GLY A 1 90 ? -19.5 32.156 -2.701 1 95.88 90 GLY A N 1
ATOM 699 C CA . GLY A 1 90 ? -18.75 32.875 -1.658 1 95.88 90 GLY A CA 1
ATOM 700 C C . GLY A 1 90 ? -17.562 32.062 -1.151 1 95.88 90 GLY A C 1
ATOM 701 O O . GLY A 1 90 ? -16.781 32.562 -0.333 1 95.88 90 GLY A O 1
ATOM 702 N N . MET A 1 91 ? -17.453 30.891 -1.713 1 96.81 91 MET A N 1
ATOM 703 C CA . MET A 1 91 ? -16.359 30.031 -1.285 1 96.81 91 MET A CA 1
ATOM 704 C C . MET A 1 91 ? -15.234 30.031 -2.318 1 96.81 91 MET A C 1
ATOM 706 O O . MET A 1 91 ? -15.484 29.859 -3.512 1 96.81 91 MET A O 1
ATOM 710 N N . LEU A 1 92 ? -14.031 30.281 -1.85 1 97.5 92 LEU A N 1
ATOM 711 C CA . LEU A 1 92 ? -12.844 30.188 -2.689 1 97.5 92 LEU A CA 1
ATOM 712 C C . LEU A 1 92 ? -12.289 28.766 -2.66 1 97.5 92 LEU A C 1
ATOM 714 O O . LEU A 1 92 ? -11.727 28.328 -1.646 1 97.5 92 LEU A O 1
ATOM 718 N N . PHE A 1 93 ? -12.383 28.062 -3.789 1 97.25 93 PHE A N 1
ATOM 719 C CA . PHE A 1 93 ? -11.93 26.688 -3.893 1 97.25 93 PHE A CA 1
ATOM 720 C C . PHE A 1 93 ? -10.508 26.625 -4.422 1 97.25 93 PHE A C 1
ATOM 722 O O . PHE A 1 93 ? -10.125 27.406 -5.301 1 97.25 93 PHE A O 1
ATOM 729 N N . GLY A 1 94 ? -9.773 25.672 -3.879 1 97.19 94 GLY A N 1
ATOM 730 C CA . GLY A 1 94 ? -8.422 25.375 -4.324 1 97.19 94 GLY A CA 1
ATOM 731 C C . GLY A 1 94 ? -7.562 24.734 -3.248 1 97.19 94 GLY A C 1
ATOM 732 O O . GLY A 1 94 ? -7.766 24.984 -2.057 1 97.19 94 GLY A O 1
ATOM 733 N N . ARG A 1 95 ? -6.613 23.938 -3.697 1 96.75 95 ARG A N 1
ATOM 734 C CA . ARG A 1 95 ? -5.688 23.359 -2.73 1 96.75 95 ARG A CA 1
ATOM 735 C C . ARG A 1 95 ? -4.836 24.438 -2.07 1 96.75 95 ARG A C 1
ATOM 737 O O . ARG A 1 95 ? -4.164 25.203 -2.756 1 96.75 95 ARG A O 1
ATOM 744 N N . GLY A 1 96 ? -4.93 24.562 -0.782 1 96.81 96 GLY A N 1
ATOM 745 C CA . GLY A 1 96 ? -4.199 25.578 -0.03 1 96.81 96 GLY A CA 1
ATOM 746 C C . GLY A 1 96 ? -5.047 26.781 0.328 1 96.81 96 GLY A C 1
ATOM 747 O O . GLY A 1 96 ? -4.602 27.656 1.07 1 96.81 96 GLY A O 1
ATOM 748 N N . ALA A 1 97 ? -6.262 26.75 -0.109 1 97.38 97 ALA A N 1
ATOM 749 C CA . ALA A 1 97 ? -7.121 27.891 0.179 1 97.38 97 ALA A CA 1
ATOM 750 C C . ALA A 1 97 ? -7.273 28.109 1.683 1 97.38 97 ALA A C 1
ATOM 752 O O . ALA A 1 97 ? -7.168 29.234 2.172 1 97.38 97 ALA A O 1
ATOM 753 N N . ALA A 1 98 ? -7.453 26.984 2.34 1 96.12 98 ALA A N 1
ATOM 754 C CA . ALA A 1 98 ? -7.609 27.047 3.791 1 96.12 98 ALA A CA 1
ATOM 755 C C . ALA A 1 98 ? -6.277 26.797 4.496 1 96.12 98 ALA A C 1
ATOM 757 O O . ALA A 1 98 ? -5.973 27.438 5.5 1 96.12 98 ALA A O 1
ATOM 758 N N . ASP A 1 99 ? -5.367 26 4.055 1 94.94 99 ASP A N 1
ATOM 759 C CA . ASP A 1 99 ? -4.137 25.547 4.699 1 94.94 99 ASP A CA 1
ATOM 760 C C . ASP A 1 99 ? -2.932 25.75 3.781 1 94.94 99 ASP A C 1
ATOM 762 O O . ASP A 1 99 ? -2.496 24.812 3.111 1 94.94 99 ASP A O 1
ATOM 766 N N . MET A 1 100 ? -2.32 26.906 3.639 1 96.44 100 MET A N 1
ATOM 767 C CA . MET A 1 100 ? -2.836 28.094 4.312 1 96.44 100 MET A CA 1
ATOM 768 C C . MET A 1 100 ? -2.537 29.359 3.504 1 96.44 100 MET A C 1
ATOM 770 O O . MET A 1 100 ? -2.209 30.406 4.07 1 96.44 100 MET A O 1
ATOM 774 N N . LYS A 1 101 ? -2.6 29.188 2.182 1 98.19 101 LYS A N 1
ATOM 775 C CA . LYS A 1 101 ? -2.277 30.297 1.282 1 98.19 101 LYS A CA 1
ATOM 776 C C . LYS A 1 101 ? -3.271 31.438 1.441 1 98.19 101 LYS A C 1
ATOM 778 O O . LYS A 1 101 ? -2.934 32.594 1.203 1 98.19 101 LYS A O 1
ATOM 783 N N . GLY A 1 102 ? -4.492 31.125 1.826 1 97.94 102 GLY A N 1
ATOM 784 C CA . GLY A 1 102 ? -5.438 32.188 2.178 1 97.94 102 GLY A CA 1
ATOM 785 C C . GLY A 1 102 ? -4.941 33.094 3.297 1 97.94 102 GLY A C 1
ATOM 786 O O . GLY A 1 102 ? -5.008 34.312 3.193 1 97.94 102 GLY A O 1
ATOM 787 N N . SER A 1 103 ? -4.465 32.438 4.34 1 98.56 103 SER A N 1
ATOM 788 C CA . SER A 1 103 ? -3.934 33.219 5.473 1 98.56 103 SER A CA 1
ATOM 789 C C . SER A 1 103 ? -2.697 34 5.074 1 98.56 103 SER A C 1
ATOM 791 O O . SER A 1 103 ? -2.494 35.125 5.547 1 98.56 103 SER A O 1
ATOM 793 N N . LEU A 1 104 ? -1.858 33.406 4.238 1 98.75 104 LEU A N 1
ATOM 794 C CA . LEU A 1 104 ? -0.681 34.125 3.771 1 98.75 104 LEU A CA 1
ATOM 795 C C . LEU A 1 104 ? -1.08 35.438 3.066 1 98.75 104 LEU A C 1
ATOM 797 O O . LEU A 1 104 ? -0.482 36.469 3.305 1 98.75 104 LEU A O 1
ATOM 801 N N . ALA A 1 105 ? -2.055 35.312 2.211 1 98.75 105 ALA A N 1
ATOM 802 C CA . ALA A 1 105 ? -2.559 36.5 1.504 1 98.75 105 ALA A CA 1
ATOM 803 C C . ALA A 1 105 ? -3.088 37.531 2.484 1 98.75 105 ALA A C 1
ATOM 805 O O . ALA A 1 105 ? -2.803 38.719 2.346 1 98.75 105 ALA A O 1
ATOM 806 N N . ALA A 1 106 ? -3.846 37.094 3.447 1 98.69 106 ALA A N 1
ATOM 807 C CA . ALA A 1 106 ? -4.406 38 4.453 1 98.69 106 ALA A CA 1
ATOM 808 C C . ALA A 1 106 ? -3.299 38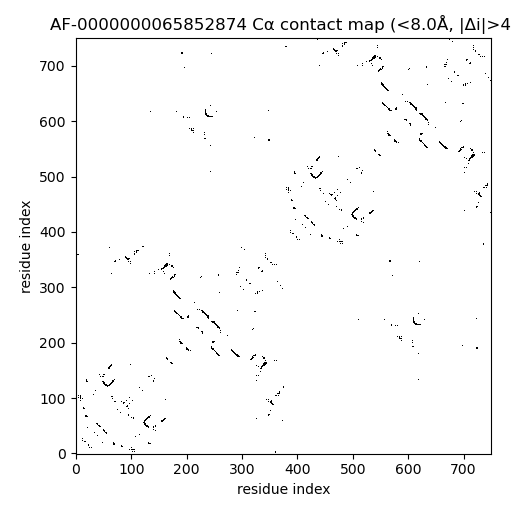.688 5.227 1 98.69 106 ALA A C 1
ATOM 810 O O . ALA A 1 106 ? -3.408 39.906 5.52 1 98.69 106 ALA A O 1
ATOM 811 N N . MET A 1 107 ? -2.256 38 5.562 1 98.81 107 MET A N 1
ATOM 812 C CA . MET A 1 107 ? -1.138 38.562 6.316 1 98.81 107 MET A CA 1
ATOM 813 C C . MET A 1 107 ? -0.444 39.688 5.531 1 98.81 107 MET A C 1
ATOM 815 O O . MET A 1 107 ? -0.163 40.75 6.07 1 98.81 107 MET A O 1
ATOM 819 N N . VAL A 1 108 ? -0.154 39.406 4.277 1 98.81 108 VAL A N 1
ATOM 820 C CA . VAL A 1 108 ? 0.577 40.344 3.441 1 98.81 108 VAL A CA 1
ATOM 821 C C . VAL A 1 108 ? -0.253 41.594 3.246 1 98.81 108 VAL A C 1
ATOM 823 O O . VAL A 1 108 ? 0.255 42.719 3.404 1 98.81 108 VAL A O 1
ATOM 826 N N . VAL A 1 109 ? -1.518 41.438 2.932 1 98.75 109 VAL A N 1
ATOM 827 C CA . VAL A 1 109 ? -2.385 42.594 2.713 1 98.75 109 VAL A CA 1
ATOM 828 C C . VAL A 1 109 ? -2.535 43.375 4.012 1 98.75 109 VAL A C 1
ATOM 830 O O . VAL A 1 109 ? -2.551 44.594 3.996 1 98.75 109 VAL A O 1
ATOM 833 N N . ALA A 1 110 ? -2.684 42.656 5.121 1 98.75 110 ALA A N 1
ATOM 834 C CA . ALA A 1 110 ? -2.746 43.312 6.422 1 98.75 110 ALA A CA 1
ATOM 835 C C . ALA A 1 110 ? -1.496 44.156 6.668 1 98.75 110 ALA A C 1
ATOM 837 O O . ALA A 1 110 ? -1.585 45.281 7.164 1 98.75 110 ALA A O 1
ATOM 838 N N . ALA A 1 111 ? -0.366 43.625 6.375 1 98.75 111 ALA A N 1
ATOM 839 C CA . ALA A 1 111 ? 0.895 44.344 6.562 1 98.75 111 ALA A CA 1
ATOM 840 C C . ALA A 1 111 ? 0.965 45.562 5.668 1 98.75 111 ALA A C 1
ATOM 842 O O . ALA A 1 111 ? 1.445 46.625 6.09 1 98.75 111 ALA A O 1
ATOM 843 N N . GLU A 1 112 ? 0.526 45.406 4.418 1 98.69 112 GLU A N 1
ATOM 844 C CA . GLU A 1 112 ? 0.499 46.531 3.494 1 98.69 112 GLU A CA 1
ATOM 845 C C . GLU A 1 112 ? -0.344 47.688 4.051 1 98.69 112 GLU A C 1
ATOM 847 O O . GLU A 1 112 ? 0.082 48.844 4.031 1 98.69 112 GLU A O 1
ATOM 852 N N . ARG A 1 113 ? -1.464 47.344 4.523 1 98.38 113 ARG A N 1
ATOM 853 C CA . ARG A 1 113 ? -2.371 48.344 5.082 1 98.38 113 ARG A CA 1
ATOM 854 C C . ARG A 1 113 ? -1.786 48.969 6.348 1 98.38 113 ARG A C 1
ATOM 856 O O . ARG A 1 113 ? -1.868 50.156 6.543 1 98.38 113 ARG A O 1
ATOM 863 N N . PHE A 1 114 ? -1.231 48.188 7.184 1 98.56 114 PHE A N 1
ATOM 864 C CA . PHE A 1 114 ? -0.647 48.625 8.438 1 98.56 114 PHE A CA 1
ATOM 865 C C . PHE A 1 114 ? 0.481 49.625 8.18 1 98.56 114 PHE A C 1
ATOM 867 O O . PHE A 1 114 ? 0.518 50.688 8.781 1 98.56 114 PHE A O 1
ATOM 874 N N . VAL A 1 115 ? 1.376 49.281 7.281 1 98.31 115 VAL A N 1
ATOM 875 C CA . VAL A 1 115 ? 2.533 50.125 6.992 1 98.31 115 VAL A CA 1
ATOM 876 C C . VAL A 1 115 ? 2.076 51.406 6.352 1 98.31 115 VAL A C 1
ATOM 878 O O . VAL A 1 115 ? 2.67 52.469 6.586 1 98.31 115 VAL A O 1
ATOM 881 N N . ALA A 1 116 ? 1.068 51.344 5.551 1 98.19 116 ALA A N 1
ATOM 882 C CA . ALA A 1 116 ? 0.524 52.562 4.945 1 98.19 116 ALA A CA 1
ATOM 883 C C . ALA A 1 116 ? -0.048 53.5 6.004 1 98.19 116 ALA A C 1
ATOM 885 O O . ALA A 1 116 ? 0.104 54.719 5.914 1 98.19 116 ALA A O 1
ATOM 886 N N . GLN A 1 117 ? -0.629 52.938 6.961 1 98 117 GLN A N 1
ATOM 887 C CA . GLN A 1 117 ? -1.271 53.719 8.016 1 98 117 GLN A CA 1
ATOM 888 C C . GLN A 1 117 ? -0.26 54.156 9.07 1 98 117 GLN A C 1
ATOM 890 O O . GLN A 1 117 ? -0.392 55.219 9.664 1 98 117 GLN A O 1
ATOM 895 N N . TYR A 1 118 ? 0.69 53.281 9.289 1 97.75 118 TYR A N 1
ATOM 896 C CA . TYR A 1 118 ? 1.712 53.531 10.297 1 97.75 118 TYR A CA 1
ATOM 897 C C . TYR A 1 118 ? 3.109 53.406 9.703 1 97.75 118 TYR A C 1
ATOM 899 O O . TYR A 1 118 ? 3.877 52.531 10.125 1 97.75 118 TYR A O 1
ATOM 907 N N . PRO A 1 119 ? 3.518 54.281 8.906 1 95.81 119 PRO A N 1
ATOM 908 C CA . PRO A 1 119 ? 4.812 54.156 8.234 1 95.81 119 PRO A CA 1
ATOM 909 C C . PRO A 1 119 ? 5.988 54.219 9.203 1 95.81 119 PRO A C 1
ATOM 911 O O . PRO A 1 119 ? 7.066 53.688 8.914 1 95.81 119 PRO A O 1
ATOM 914 N N . ASN A 1 120 ? 5.734 54.875 10.398 1 95.5 120 ASN A N 1
ATOM 915 C CA . ASN A 1 120 ? 6.785 55 11.406 1 95.5 120 ASN A CA 1
ATOM 916 C C . ASN A 1 120 ? 6.453 54.188 12.656 1 95.5 120 ASN A C 1
ATOM 918 O O . ASN A 1 120 ? 6.648 54.656 13.773 1 95.5 120 ASN A O 1
ATOM 922 N N . HIS A 1 121 ? 5.887 53.031 12.414 1 96.31 121 HIS A N 1
ATOM 923 C CA . HIS A 1 121 ? 5.543 52.156 13.539 1 96.31 121 HIS A CA 1
ATOM 924 C C . HIS A 1 121 ? 6.762 51.875 14.414 1 96.31 121 HIS A C 1
ATOM 926 O O . HIS A 1 121 ? 7.891 51.875 13.922 1 96.31 121 HIS A O 1
ATOM 932 N N . ARG A 1 122 ? 6.594 51.656 15.805 1 94.06 122 ARG A N 1
ATOM 933 C CA . ARG A 1 122 ? 7.648 51.625 16.812 1 94.06 122 ARG A CA 1
ATOM 934 C C . ARG A 1 122 ? 8.234 50.219 16.922 1 94.06 122 ARG A C 1
ATOM 936 O O . ARG A 1 122 ? 9.422 50.062 17.234 1 94.06 122 ARG A O 1
ATOM 943 N N . GLY A 1 123 ? 7.492 49.25 16.703 1 96.44 123 GLY A N 1
ATOM 944 C CA . GLY A 1 123 ? 7.961 47.875 16.828 1 96.44 123 GLY A CA 1
ATOM 945 C C . GLY A 1 123 ? 8.438 47.281 15.523 1 96.44 123 GLY A C 1
ATOM 946 O O . GLY A 1 123 ? 8.516 47.969 14.508 1 96.44 123 GLY A O 1
ATOM 947 N N . ARG A 1 124 ? 8.883 46.062 15.633 1 98 124 ARG A N 1
ATOM 948 C CA . ARG A 1 124 ? 9.367 45.312 14.477 1 98 124 ARG A CA 1
ATOM 949 C C . ARG A 1 124 ? 8.32 44.312 14 1 98 124 ARG A C 1
ATOM 951 O O . ARG A 1 124 ? 7.75 43.562 14.805 1 98 124 ARG A O 1
ATOM 958 N N . LEU A 1 125 ? 8.047 44.438 12.742 1 98.44 125 LEU A N 1
ATOM 959 C CA . LEU A 1 125 ? 7.156 43.469 12.078 1 98.44 125 LEU A CA 1
ATOM 960 C C . LEU A 1 125 ? 7.949 42.5 11.219 1 98.44 125 LEU A C 1
ATOM 962 O O . LEU A 1 125 ? 8.805 42.906 10.438 1 98.44 125 LEU A O 1
ATOM 966 N N . ALA A 1 126 ? 7.637 41.188 11.422 1 98.75 126 ALA A N 1
ATOM 967 C CA . ALA A 1 126 ? 8.453 40.219 10.719 1 98.75 126 ALA A CA 1
ATOM 968 C C . ALA A 1 126 ? 7.594 39.125 10.109 1 98.75 126 ALA A C 1
ATOM 970 O O . ALA A 1 126 ? 6.418 38.969 10.461 1 98.75 126 ALA A O 1
ATOM 971 N N . PHE A 1 127 ? 8.125 38.438 9.102 1 98.81 127 PHE A N 1
ATOM 972 C CA . PHE A 1 127 ? 7.531 37.281 8.461 1 98.81 127 PHE A CA 1
ATOM 973 C C . PHE A 1 127 ? 8.508 36.094 8.469 1 98.81 127 PHE A C 1
ATOM 975 O O . PHE A 1 127 ? 9.695 36.281 8.18 1 98.81 127 PHE A O 1
ATOM 982 N N . LEU A 1 128 ? 8.039 34.969 8.922 1 98.44 128 LEU A N 1
ATOM 983 C CA . LEU A 1 128 ? 8.742 33.719 8.852 1 98.44 128 LEU A CA 1
ATOM 984 C C . LEU A 1 128 ? 7.965 32.688 8.008 1 98.44 128 LEU A C 1
ATOM 986 O O . LEU A 1 128 ? 7.027 32.062 8.492 1 98.44 128 LEU A O 1
ATOM 990 N N . ILE A 1 129 ? 8.398 32.469 6.719 1 98.5 129 ILE A N 1
ATOM 991 C CA . ILE A 1 129 ? 7.641 31.688 5.762 1 98.5 129 ILE A CA 1
ATOM 992 C C . ILE A 1 129 ? 8.484 30.516 5.27 1 98.5 129 ILE A C 1
ATOM 994 O O . ILE A 1 129 ? 9.68 30.672 5.004 1 98.5 129 ILE A O 1
ATOM 998 N N . THR A 1 130 ? 7.895 29.297 5.215 1 98.38 130 THR A N 1
ATOM 999 C CA . THR A 1 130 ? 8.602 28.109 4.762 1 98.38 130 THR A CA 1
ATOM 1000 C C . THR A 1 130 ? 7.812 27.391 3.67 1 98.38 130 THR A C 1
ATOM 1002 O O . THR A 1 130 ? 6.621 27.641 3.49 1 98.38 130 THR A O 1
ATOM 1005 N N . SER A 1 131 ? 8.562 26.594 2.846 1 97.38 131 SER A N 1
ATOM 1006 C CA . SER A 1 131 ? 7.898 25.734 1.863 1 97.38 131 SER A CA 1
ATOM 1007 C C . SER A 1 131 ? 7.891 24.281 2.312 1 97.38 131 SER A C 1
ATOM 1009 O O . SER A 1 131 ? 7.66 23.375 1.504 1 97.38 131 SER A O 1
ATOM 1011 N N . ASP A 1 132 ? 8.195 24.078 3.643 1 93.62 132 ASP A N 1
ATOM 1012 C CA . ASP A 1 132 ? 8.25 22.703 4.121 1 93.62 132 ASP A CA 1
ATOM 1013 C C . ASP A 1 132 ? 7.629 22.578 5.508 1 93.62 132 ASP A C 1
ATOM 1015 O O . ASP A 1 132 ? 8.344 22.391 6.5 1 93.62 132 ASP A O 1
ATOM 1019 N N . GLU A 1 133 ? 6.371 22.656 5.551 1 90.06 133 GLU A N 1
ATOM 1020 C CA . GLU A 1 133 ? 5.652 22.438 6.801 1 90.06 133 GLU A CA 1
ATOM 1021 C C . GLU A 1 133 ? 4.879 21.125 6.77 1 90.06 133 GLU A C 1
ATOM 1023 O O . GLU A 1 133 ? 4.812 20.406 7.773 1 90.06 133 GLU A O 1
ATOM 1028 N N . GLU A 1 134 ? 4.449 20.703 5.645 1 82.5 134 GLU A N 1
ATOM 1029 C CA . GLU A 1 134 ? 3.484 19.625 5.5 1 82.5 134 GLU A CA 1
ATOM 1030 C C . GLU A 1 134 ? 4.191 18.281 5.34 1 82.5 134 GLU A C 1
ATOM 1032 O O . GLU A 1 134 ? 3.543 17.234 5.348 1 82.5 134 GLU A O 1
ATOM 1037 N N . ALA A 1 135 ? 5.457 18.312 5.059 1 81.94 135 ALA A N 1
ATOM 1038 C CA . ALA A 1 135 ? 6.203 17.094 4.777 1 81.94 135 ALA A CA 1
ATOM 1039 C C . ALA A 1 135 ? 7.223 16.797 5.875 1 81.94 135 ALA A C 1
ATOM 1041 O O . ALA A 1 135 ? 6.852 16.609 7.039 1 81.94 135 ALA A O 1
ATOM 1042 N N . SER A 1 136 ? 8.469 16.844 5.59 1 82.38 136 SER A N 1
ATOM 1043 C CA . SER A 1 136 ? 9.492 16.406 6.539 1 82.38 136 SER A CA 1
ATOM 1044 C C . SER A 1 136 ? 9.789 17.5 7.562 1 82.38 136 SER A C 1
ATOM 1046 O O . SER A 1 136 ? 10.203 17.203 8.688 1 82.38 136 SER A O 1
ATOM 1048 N N . ALA A 1 137 ? 9.586 18.719 7.188 1 87 137 ALA A N 1
ATOM 1049 C CA . ALA A 1 137 ? 9.875 19.875 8.031 1 87 137 ALA A CA 1
ATOM 1050 C C . ALA A 1 137 ? 11.312 19.844 8.539 1 87 137 ALA A C 1
ATOM 1052 O O . ALA A 1 137 ? 11.602 20.312 9.641 1 87 137 ALA A O 1
ATOM 1053 N N . LYS A 1 138 ? 12.188 19.234 7.777 1 87.25 138 LYS A N 1
ATOM 1054 C CA . LYS A 1 138 ? 13.586 19.078 8.188 1 87.25 138 LYS A CA 1
ATOM 1055 C C . LYS A 1 138 ? 14.383 20.344 7.895 1 87.25 138 LYS A C 1
ATOM 1057 O O . LYS A 1 138 ? 15.336 20.672 8.609 1 87.25 138 LYS A O 1
ATOM 1062 N N . ASN A 1 139 ? 13.969 20.984 6.812 1 93.81 139 ASN A N 1
ATOM 1063 C CA . ASN A 1 139 ? 14.758 22.125 6.348 1 93.81 139 ASN A CA 1
ATOM 1064 C C . ASN A 1 139 ? 13.93 23.406 6.332 1 93.81 139 ASN A C 1
ATOM 1066 O O . ASN A 1 139 ? 14.336 24.406 5.738 1 93.81 139 ASN A O 1
ATOM 1070 N N . GLY A 1 140 ? 12.789 23.344 6.969 1 95.88 140 GLY A N 1
ATOM 1071 C CA . GLY A 1 140 ? 11.891 24.484 6.965 1 95.88 140 GLY A CA 1
ATOM 1072 C C . GLY A 1 140 ? 12.102 25.406 8.148 1 95.88 140 GLY A C 1
ATOM 1073 O O . GLY A 1 140 ? 13.219 25.859 8.406 1 95.88 140 GLY A O 1
ATOM 1074 N N . THR A 1 141 ? 11.039 25.688 8.852 1 96.5 141 THR A N 1
ATOM 1075 C CA . THR A 1 141 ? 11.008 26.641 9.953 1 96.5 141 THR A CA 1
ATOM 1076 C C . THR A 1 141 ? 12.047 26.281 11.016 1 96.5 141 THR A C 1
ATOM 1078 O O . THR A 1 141 ? 12.648 27.156 11.625 1 96.5 141 THR A O 1
ATOM 1081 N N . VAL A 1 142 ? 12.289 25.016 11.18 1 94.44 142 VAL A N 1
ATOM 1082 C CA . VAL A 1 142 ? 13.211 24.562 12.219 1 94.44 142 VAL A CA 1
ATOM 1083 C C . VAL A 1 142 ? 14.602 25.156 11.961 1 94.44 142 VAL A C 1
ATOM 1085 O O . VAL A 1 142 ? 15.25 25.656 12.883 1 94.44 142 VAL A O 1
ATOM 1088 N N . LYS A 1 143 ? 15.047 25.141 10.766 1 96.44 143 LYS A N 1
ATOM 1089 C CA . LYS A 1 143 ? 16.375 25.656 10.43 1 96.44 143 LYS A CA 1
ATOM 1090 C C . LYS A 1 143 ? 16.422 27.172 10.539 1 96.44 143 LYS A C 1
ATOM 1092 O O . LYS A 1 143 ? 17.438 27.734 10.93 1 96.44 143 LYS A O 1
ATOM 1097 N N . VAL A 1 144 ? 15.367 27.797 10.148 1 97.44 144 VAL A N 1
ATOM 1098 C CA . VAL A 1 144 ? 15.297 29.25 10.273 1 97.44 144 VAL A CA 1
ATOM 1099 C C . VAL A 1 144 ? 15.391 29.656 11.742 1 97.44 144 VAL A C 1
ATOM 1101 O O . VAL A 1 144 ? 16.172 30.531 12.109 1 97.44 144 VAL A O 1
ATOM 1104 N N . VAL A 1 145 ? 14.625 28.969 12.57 1 96.88 145 VAL A N 1
ATOM 1105 C CA . VAL A 1 145 ? 14.586 29.266 14 1 96.88 145 VAL A CA 1
ATOM 1106 C C . VAL A 1 145 ? 15.961 29.016 14.617 1 96.88 145 VAL A C 1
ATOM 1108 O O . VAL A 1 145 ? 16.438 29.812 15.422 1 96.88 145 VAL A O 1
ATOM 1111 N N . GLU A 1 146 ? 16.562 27.938 14.25 1 96.75 146 GLU A N 1
ATOM 1112 C CA . GLU A 1 146 ? 17.906 27.656 14.734 1 96.75 146 GLU A CA 1
ATOM 1113 C C . GLU A 1 146 ? 18.875 28.781 14.375 1 96.75 146 GLU A C 1
ATOM 1115 O O . GLU A 1 146 ? 19.703 29.188 15.203 1 96.75 146 GLU A O 1
ATOM 1120 N N . THR A 1 147 ? 18.781 29.203 13.195 1 97.69 147 THR A N 1
ATOM 1121 C CA . THR A 1 147 ? 19.641 30.297 12.727 1 97.69 147 THR A CA 1
ATOM 1122 C C . THR A 1 147 ? 19.375 31.578 13.516 1 97.69 147 THR A C 1
ATOM 1124 O O . THR A 1 147 ? 20.312 32.25 13.945 1 97.69 147 THR A O 1
ATOM 1127 N N . LEU A 1 148 ? 18.125 31.922 13.672 1 97.69 148 LEU A N 1
ATOM 1128 C CA . LEU A 1 148 ? 17.766 33.125 14.391 1 97.69 148 LEU A CA 1
ATOM 1129 C C . LEU A 1 148 ? 18.203 33.062 15.852 1 97.69 148 LEU A C 1
ATOM 1131 O O . LEU A 1 148 ? 18.641 34.031 16.422 1 97.69 148 LEU A O 1
ATOM 1135 N N . MET A 1 149 ? 18.031 31.922 16.422 1 96.88 149 MET A N 1
ATOM 1136 C CA . MET A 1 149 ? 18.469 31.719 17.797 1 96.88 149 MET A CA 1
ATOM 1137 C C . MET A 1 149 ? 19.984 31.875 17.922 1 96.88 149 MET A C 1
ATOM 1139 O O . MET A 1 149 ? 20.484 32.5 18.859 1 96.88 149 MET A O 1
ATOM 1143 N N . ALA A 1 150 ? 20.719 31.312 17 1 97.06 150 ALA A N 1
ATOM 1144 C CA . ALA A 1 150 ? 22.172 31.422 16.984 1 97.06 150 ALA A CA 1
ATOM 1145 C C . ALA A 1 150 ? 22.609 32.875 16.906 1 97.06 150 ALA A C 1
ATOM 1147 O O . ALA A 1 150 ? 23.656 33.25 17.453 1 97.06 150 ALA A O 1
ATOM 1148 N N . ARG A 1 151 ? 21.781 33.656 16.297 1 96.88 151 ARG A N 1
ATOM 1149 C CA . ARG A 1 151 ? 22.078 35.094 16.141 1 96.88 151 ARG A CA 1
ATOM 1150 C C . ARG A 1 151 ? 21.5 35.906 17.281 1 96.88 151 ARG A C 1
ATOM 1152 O O . ARG A 1 151 ? 21.609 37.125 17.297 1 96.88 151 ARG A O 1
ATOM 1159 N N . ASN A 1 152 ? 20.875 35.25 18.234 1 94.94 152 ASN A N 1
ATOM 1160 C CA . ASN A 1 152 ? 20.188 35.906 19.344 1 94.94 152 ASN A CA 1
ATOM 1161 C C . ASN A 1 152 ? 19.188 36.938 18.844 1 94.94 152 ASN A C 1
ATOM 1163 O O . ASN A 1 152 ? 19.125 38.062 19.359 1 94.94 152 ASN A O 1
ATOM 1167 N N . GLU A 1 153 ? 18.5 36.562 17.766 1 95.06 153 GLU A N 1
ATOM 1168 C CA . GLU A 1 153 ? 17.469 37.438 17.234 1 95.06 153 GLU A CA 1
ATOM 1169 C C . GLU A 1 153 ? 16.266 37.5 18.172 1 95.06 153 GLU A C 1
ATOM 1171 O O . GLU A 1 153 ? 15.836 36.469 18.719 1 95.06 153 GLU A O 1
ATOM 1176 N N . ARG A 1 154 ? 15.789 38.656 18.359 1 91.75 154 ARG A N 1
ATOM 1177 C CA . ARG A 1 154 ? 14.648 38.844 19.25 1 91.75 154 ARG A CA 1
ATOM 1178 C C . ARG A 1 154 ? 13.336 38.5 18.547 1 91.75 154 ARG A C 1
ATOM 1180 O O . ARG A 1 154 ? 13.109 38.906 17.406 1 91.75 154 ARG A O 1
ATOM 1187 N N . LEU A 1 155 ? 12.523 37.75 19.156 1 96.88 155 LEU A N 1
ATOM 1188 C CA . LEU A 1 155 ? 11.164 37.438 18.75 1 96.88 155 LEU A CA 1
ATOM 1189 C C . LEU A 1 155 ? 10.234 37.344 19.953 1 96.88 155 LEU A C 1
ATOM 1191 O O . LEU A 1 155 ? 10.359 36.438 20.781 1 96.88 155 LEU A O 1
ATOM 1195 N N . ASP A 1 156 ? 9.305 38.25 20.062 1 97.12 156 ASP A N 1
ATOM 1196 C CA . ASP A 1 156 ? 8.453 38.344 21.234 1 97.12 156 ASP A CA 1
ATOM 1197 C C . ASP A 1 156 ? 7.121 37.625 21.016 1 97.12 156 ASP A C 1
ATOM 1199 O O . ASP A 1 156 ? 6.621 36.938 21.906 1 97.12 156 ASP A O 1
ATOM 1203 N N . TYR A 1 157 ? 6.555 37.875 19.875 1 97.56 157 TYR A N 1
ATOM 1204 C CA . TYR A 1 157 ? 5.234 37.344 19.531 1 97.56 157 TYR A CA 1
ATOM 1205 C C . TYR A 1 157 ? 5.258 36.688 18.156 1 97.56 157 TYR A C 1
ATOM 1207 O O . TYR A 1 157 ? 5.934 37.156 17.234 1 97.56 157 TYR A O 1
ATOM 1215 N N . CYS A 1 158 ? 4.512 35.594 18.062 1 98.06 158 CYS A N 1
ATOM 1216 C CA . CYS A 1 158 ? 4.34 35 16.734 1 98.06 158 CYS A CA 1
ATOM 1217 C C . CYS A 1 158 ? 2.9 34.531 16.531 1 98.06 158 CYS A C 1
ATOM 1219 O O . CYS A 1 158 ? 2.332 33.844 17.359 1 98.06 158 CYS A O 1
AT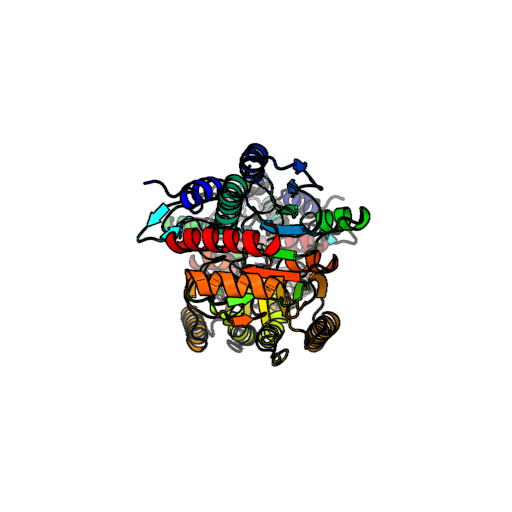OM 1221 N N . LEU A 1 159 ? 2.332 35.031 15.477 1 98.25 159 LEU A N 1
ATOM 1222 C CA . LEU A 1 159 ? 1.021 34.562 15.031 1 98.25 159 LEU A CA 1
ATOM 1223 C C . LEU A 1 159 ? 1.146 33.688 13.812 1 98.25 159 LEU A C 1
ATOM 1225 O O . LEU A 1 159 ? 1.646 34.094 12.766 1 98.25 159 LEU A O 1
ATOM 1229 N N . VAL A 1 160 ? 0.743 32.438 13.984 1 97.56 160 VAL A N 1
ATOM 1230 C CA . VAL A 1 160 ? 0.759 31.484 12.883 1 97.56 160 VAL A CA 1
ATOM 1231 C C . VAL A 1 160 ? -0.615 31.453 12.219 1 97.56 160 VAL A C 1
ATOM 1233 O O . VAL A 1 160 ? -1.639 31.359 12.898 1 97.56 160 VAL A O 1
ATOM 1236 N N . GLY A 1 161 ? -0.678 31.5 10.914 1 97.31 161 GLY A N 1
ATOM 1237 C CA . GLY A 1 161 ? -1.927 31.641 10.18 1 97.31 161 GLY A CA 1
ATOM 1238 C C . GLY A 1 161 ? -2.578 30.297 9.859 1 97.31 161 GLY A C 1
ATOM 1239 O O . GLY A 1 161 ? -3.318 30.188 8.883 1 97.31 161 GLY A O 1
ATOM 1240 N N . GLU A 1 162 ? -2.344 29.297 10.625 1 95.94 162 GLU A N 1
ATOM 1241 C CA . GLU A 1 162 ? -2.963 27.984 10.422 1 95.94 162 GLU A CA 1
ATOM 1242 C C . GLU A 1 162 ? -4.484 28.078 10.508 1 95.94 162 GLU A C 1
ATOM 1244 O O . GLU A 1 162 ? -5.02 28.891 11.258 1 95.94 162 GLU A O 1
ATOM 1249 N N . PRO A 1 163 ? -5.172 27.281 9.742 1 95.56 163 PRO A N 1
ATOM 1250 C CA . PRO A 1 163 ? -6.629 27.266 9.883 1 95.56 163 PRO A CA 1
ATOM 1251 C C . PRO A 1 163 ? -7.086 26.75 11.242 1 95.56 163 PRO A C 1
ATOM 1253 O O . PRO A 1 163 ? -7.449 25.578 11.383 1 95.56 163 PRO A O 1
ATOM 1256 N N . SER A 1 164 ? -7.266 27.656 12.133 1 94.5 164 SER A N 1
ATOM 1257 C CA . SER A 1 164 ? -7.535 27.312 13.531 1 94.5 164 SER A CA 1
ATOM 1258 C C . SER A 1 164 ? -9.031 27.328 13.82 1 94.5 164 SER A C 1
ATOM 1260 O O . SER A 1 164 ? -9.484 26.734 14.805 1 94.5 164 SER A O 1
ATOM 1262 N N . SER A 1 165 ? -9.828 28.016 13.023 1 95.25 165 SER A N 1
ATOM 1263 C CA . SER A 1 165 ? -11.242 28.234 13.32 1 95.25 165 SER A CA 1
ATOM 1264 C C . SER A 1 165 ? -12.07 26.984 13.008 1 95.25 165 SER A C 1
ATOM 1266 O O . SER A 1 165 ? -11.68 26.172 12.18 1 95.25 165 SER A O 1
ATOM 1268 N N . THR A 1 166 ? -13.266 26.906 13.641 1 92.94 166 THR A N 1
ATOM 1269 C CA . THR A 1 166 ? -14.102 25.719 13.492 1 92.94 166 THR A CA 1
ATOM 1270 C C . THR A 1 166 ? -15.367 26.047 12.695 1 92.94 166 THR A C 1
ATOM 1272 O O . THR A 1 166 ? -15.562 25.531 11.602 1 92.94 166 THR A O 1
ATOM 1275 N N . GLU A 1 167 ? -16.172 26.953 13.219 1 93.88 167 GLU A N 1
ATOM 1276 C CA . GLU A 1 167 ? -17.453 27.281 12.586 1 93.88 167 GLU A CA 1
ATOM 1277 C C . GLU A 1 167 ? -17.391 28.641 11.898 1 93.88 167 GLU A C 1
ATOM 1279 O O . GLU A 1 167 ? -17.938 28.812 10.797 1 93.88 167 GLU A O 1
ATOM 1284 N N . VAL A 1 168 ? -16.828 29.562 12.609 1 95.25 168 VAL A N 1
ATOM 1285 C CA . VAL A 1 168 ? -16.656 30.906 12.07 1 95.25 168 VAL A CA 1
ATOM 1286 C C . VAL A 1 168 ? -15.227 31.375 12.32 1 95.25 168 VAL A C 1
ATOM 1288 O O . VAL A 1 168 ? -14.602 30.984 13.312 1 95.25 168 VAL A O 1
ATOM 1291 N N . VAL A 1 169 ? -14.758 32.219 11.461 1 96.12 169 VAL A N 1
ATOM 1292 C CA . VAL A 1 169 ? -13.383 32.688 11.57 1 96.12 169 VAL A CA 1
ATOM 1293 C C . VAL A 1 169 ? -13.172 33.375 12.914 1 96.12 169 VAL A C 1
ATOM 1295 O O . VAL A 1 169 ? -13.938 34.281 13.289 1 96.12 169 VAL A O 1
ATOM 1298 N N . GLY A 1 170 ? -12.227 32.875 13.656 1 96.31 170 GLY A N 1
ATOM 1299 C CA . GLY A 1 170 ? -11.875 33.5 14.93 1 96.31 170 GLY A CA 1
ATOM 1300 C C . GLY A 1 170 ? -12.555 32.844 16.125 1 96.31 170 GLY A C 1
ATOM 1301 O O . GLY A 1 170 ? -12.273 33.188 17.266 1 96.31 170 GLY A O 1
ATOM 1302 N N . ASP A 1 171 ? -13.422 31.828 15.898 1 96.31 171 ASP A N 1
ATOM 1303 C CA . ASP A 1 171 ? -14.109 31.203 17.016 1 96.31 171 ASP A CA 1
ATOM 1304 C C . ASP A 1 171 ? -13.141 30.391 17.875 1 96.31 171 ASP A C 1
ATOM 1306 O O . ASP A 1 171 ? -13.391 30.156 19.062 1 96.31 171 ASP A O 1
ATOM 1310 N N . VAL A 1 172 ? -12.094 30 17.266 1 94.44 172 VAL A N 1
ATOM 1311 C CA . VAL A 1 172 ? -11.078 29.234 18 1 94.44 172 VAL A CA 1
ATOM 1312 C C . VAL A 1 172 ? -9.695 29.812 17.703 1 94.44 172 VAL A C 1
ATOM 1314 O O . VAL A 1 172 ? -9.352 30.047 16.547 1 94.44 172 VAL A O 1
ATOM 1317 N N . VAL A 1 173 ? -8.938 30.047 18.766 1 95.12 173 VAL A N 1
ATOM 1318 C CA . VAL A 1 173 ? -7.52 30.406 18.719 1 95.12 173 VAL A CA 1
ATOM 1319 C C . VAL A 1 173 ? -6.688 29.312 19.375 1 95.12 173 VAL A C 1
ATOM 1321 O O . VAL A 1 173 ? -7.035 28.812 20.453 1 95.12 173 VAL A O 1
ATOM 1324 N N . LYS A 1 174 ? -5.656 28.938 18.641 1 94.44 174 LYS A N 1
ATOM 1325 C CA . LYS A 1 174 ? -4.797 27.906 19.203 1 94.44 174 LYS A CA 1
ATOM 1326 C C . LYS A 1 174 ? -3.617 28.531 19.953 1 94.44 174 LYS A C 1
ATOM 1328 O O . LYS A 1 174 ? -2.832 29.281 19.375 1 94.44 174 LYS A O 1
ATOM 1333 N N . ASN A 1 175 ? -3.494 28.203 21.234 1 91.88 175 ASN A N 1
ATOM 1334 C CA . ASN A 1 175 ? -2.367 28.688 22.031 1 91.88 175 ASN A CA 1
ATOM 1335 C C . ASN A 1 175 ? -1.465 27.547 22.484 1 91.88 175 ASN A C 1
ATOM 1337 O O . ASN A 1 175 ? -0.805 27.641 23.516 1 91.88 175 ASN A O 1
ATOM 1341 N N . GLY A 1 176 ? -1.514 26.516 21.781 1 90.12 176 GLY A N 1
ATOM 1342 C CA . GLY A 1 176 ? -0.743 25.281 21.922 1 90.12 176 GLY A CA 1
ATOM 1343 C C . GLY A 1 176 ? -1.114 24.219 20.922 1 90.12 176 GLY A C 1
ATOM 1344 O O . GLY A 1 176 ? -2.115 24.344 20.203 1 90.12 176 GLY A O 1
ATOM 1345 N N . ARG A 1 177 ? -0.283 23.234 20.875 1 92.62 177 ARG A N 1
ATOM 1346 C CA . ARG A 1 177 ? -0.542 22.156 19.938 1 92.62 177 ARG A CA 1
ATOM 1347 C C . ARG A 1 177 ? -0.103 20.812 20.516 1 92.62 177 ARG A C 1
ATOM 1349 O O . ARG A 1 177 ? 0.832 20.75 21.312 1 92.62 177 ARG A O 1
ATOM 1356 N N . ARG A 1 178 ? -0.812 19.781 20.031 1 93.5 178 ARG A N 1
ATOM 1357 C CA . ARG A 1 178 ? -0.457 18.406 20.344 1 93.5 178 ARG A CA 1
ATOM 1358 C C . ARG A 1 178 ? 0.878 18.016 19.719 1 93.5 178 ARG A C 1
ATOM 1360 O O . ARG A 1 178 ? 1.339 18.672 18.781 1 93.5 178 ARG A O 1
ATOM 1367 N N . GLY A 1 179 ? 1.469 17.016 20.359 1 92.19 179 GLY A N 1
ATOM 1368 C CA . GLY A 1 179 ? 2.648 16.438 19.75 1 92.19 179 GLY A CA 1
ATOM 1369 C C . GLY A 1 179 ? 2.33 15.594 18.516 1 92.19 179 GLY A C 1
ATOM 1370 O O . GLY A 1 179 ? 1.171 15.25 18.281 1 92.19 179 GLY A O 1
ATOM 1371 N N . SER A 1 180 ? 3.359 15.336 17.766 1 94.06 180 SER A N 1
ATOM 1372 C CA . SER A 1 180 ? 3.227 14.523 16.562 1 94.06 180 SER A CA 1
ATOM 1373 C C . SER A 1 180 ? 4.344 13.492 16.469 1 94.06 180 SER A C 1
ATOM 1375 O O . SER A 1 180 ? 5.527 13.844 16.484 1 94.06 180 SER A O 1
ATOM 1377 N N . LEU A 1 181 ? 3.945 12.305 16.422 1 95.62 181 LEU A N 1
ATOM 1378 C CA . LEU A 1 181 ? 4.863 11.18 16.328 1 95.62 181 LEU A CA 1
ATOM 1379 C C . LEU A 1 181 ? 4.449 10.219 15.219 1 95.62 181 LEU A C 1
ATOM 1381 O O . LEU A 1 181 ? 3.322 9.719 15.219 1 95.62 181 LEU A O 1
ATOM 1385 N N . THR A 1 182 ? 5.379 10.016 14.258 1 96.69 182 THR A N 1
ATOM 1386 C CA . THR A 1 182 ? 5.113 9.102 13.148 1 96.69 182 THR A CA 1
ATOM 1387 C C . THR A 1 182 ? 5.914 7.809 13.32 1 96.69 182 THR A C 1
ATOM 1389 O O . THR A 1 182 ? 7.082 7.844 13.711 1 96.69 182 THR A O 1
ATOM 1392 N N . CYS A 1 183 ? 5.258 6.734 12.992 1 98.12 183 CYS A N 1
ATOM 1393 C CA . CYS A 1 183 ? 5.906 5.43 13.008 1 98.12 183 CYS A CA 1
ATOM 1394 C C . CYS A 1 183 ? 5.867 4.781 11.633 1 98.12 183 CYS A C 1
ATOM 1396 O O . CYS A 1 183 ? 4.809 4.691 11.016 1 98.12 183 CYS A O 1
ATOM 1398 N N . ASN A 1 184 ? 7.043 4.453 11.133 1 98.12 184 ASN A N 1
ATOM 1399 C CA . ASN A 1 184 ? 7.172 3.549 9.992 1 98.12 184 ASN A CA 1
ATOM 1400 C C . ASN A 1 184 ? 7.422 2.111 10.438 1 98.12 184 ASN A C 1
ATOM 1402 O O . ASN A 1 184 ? 8.523 1.774 10.867 1 98.12 184 ASN A O 1
ATOM 1406 N N . LEU A 1 185 ? 6.395 1.305 10.266 1 98.62 185 LEU A N 1
ATOM 1407 C CA . LEU A 1 185 ? 6.457 -0.088 10.695 1 98.62 185 LEU A CA 1
ATOM 1408 C C . LEU A 1 185 ? 6.562 -1.023 9.5 1 98.62 185 LEU A C 1
ATOM 1410 O O . LEU A 1 185 ? 5.754 -0.945 8.57 1 98.62 185 LEU A O 1
ATOM 1414 N N . THR A 1 186 ? 7.609 -1.812 9.445 1 98.5 186 THR A N 1
ATOM 1415 C CA . THR A 1 186 ? 7.707 -2.895 8.469 1 98.5 186 THR A CA 1
ATOM 1416 C C . THR A 1 186 ? 7.59 -4.25 9.156 1 98.5 186 THR A C 1
ATOM 1418 O O . THR A 1 186 ? 8.352 -4.559 10.07 1 98.5 186 THR A O 1
ATOM 1421 N N . ILE A 1 187 ? 6.629 -5.012 8.797 1 98.31 187 ILE A N 1
ATOM 1422 C CA . ILE A 1 187 ? 6.449 -6.371 9.289 1 98.31 187 ILE A CA 1
ATOM 1423 C C . ILE A 1 187 ? 6.988 -7.367 8.266 1 98.31 187 ILE A C 1
ATOM 1425 O O . ILE A 1 187 ? 6.637 -7.305 7.086 1 98.31 187 ILE A O 1
ATOM 1429 N N . HIS A 1 188 ? 7.812 -8.281 8.727 1 96.88 188 HIS A N 1
ATOM 1430 C CA . HIS A 1 188 ? 8.484 -9.211 7.828 1 96.88 188 HIS A CA 1
ATOM 1431 C C . HIS A 1 188 ? 7.809 -10.578 7.84 1 96.88 188 HIS A C 1
ATOM 1433 O O . HIS A 1 188 ? 7.379 -11.047 8.891 1 96.88 188 HIS A O 1
ATOM 1439 N N . GLY A 1 189 ? 7.676 -11.164 6.688 1 95.56 189 GLY A N 1
ATOM 1440 C CA . GLY A 1 189 ? 7.25 -12.539 6.477 1 95.56 189 GLY A CA 1
ATOM 1441 C C . GLY A 1 189 ? 8.148 -13.312 5.531 1 95.56 189 GLY A C 1
ATOM 1442 O O . GLY A 1 189 ? 9.375 -13.133 5.551 1 95.56 189 GLY A O 1
ATOM 1443 N N . VAL A 1 190 ? 7.578 -14.289 4.863 1 92.5 190 VAL A N 1
ATOM 1444 C CA . VAL A 1 190 ? 8.281 -15.086 3.861 1 92.5 190 VAL A CA 1
ATOM 1445 C C . VAL A 1 190 ? 7.418 -15.211 2.607 1 92.5 190 VAL A C 1
ATOM 1447 O O . VAL A 1 190 ? 6.301 -15.734 2.664 1 92.5 190 VAL A O 1
ATOM 1450 N N . GLN A 1 191 ? 8 -14.656 1.572 1 91.31 191 GLN A N 1
ATOM 1451 C CA . GLN A 1 191 ? 7.32 -14.711 0.284 1 91.31 191 GLN A CA 1
ATOM 1452 C C . GLN A 1 191 ? 7.129 -16.156 -0.17 1 91.31 191 GLN A C 1
ATOM 1454 O O . GLN A 1 191 ? 7.965 -17.016 0.111 1 91.31 191 GLN A O 1
ATOM 1459 N N . GLY A 1 192 ? 6.008 -16.422 -0.916 1 90.5 192 GLY A N 1
ATOM 1460 C CA . GLY A 1 192 ? 5.715 -17.734 -1.444 1 90.5 192 GLY A CA 1
ATOM 1461 C C . GLY A 1 192 ? 4.48 -17.766 -2.326 1 90.5 192 GLY A C 1
ATOM 1462 O O . GLY A 1 192 ? 3.875 -16.734 -2.592 1 90.5 192 GLY A O 1
ATOM 1463 N N . HIS A 1 193 ? 4.188 -18.922 -2.795 1 88.69 193 HIS A N 1
ATOM 1464 C CA . HIS A 1 193 ? 3.02 -19.125 -3.645 1 88.69 193 HIS A CA 1
ATOM 1465 C C . HIS A 1 193 ? 1.738 -19.172 -2.82 1 88.69 193 HIS A C 1
ATOM 1467 O O . HIS A 1 193 ? 1.694 -19.812 -1.77 1 88.69 193 HIS A O 1
ATOM 1473 N N . VAL A 1 194 ? 0.709 -18.516 -3.25 1 91.75 194 VAL A N 1
ATOM 1474 C CA . VAL A 1 194 ? -0.541 -18.359 -2.514 1 91.75 194 VAL A CA 1
ATOM 1475 C C . VAL A 1 194 ? -1.162 -19.734 -2.254 1 91.75 194 VAL A C 1
ATOM 1477 O O . VAL A 1 194 ? -1.863 -19.922 -1.258 1 91.75 194 VAL A O 1
ATOM 1480 N N . ALA A 1 195 ? -0.875 -20.672 -3.125 1 89.81 195 ALA A N 1
ATOM 1481 C CA . ALA A 1 195 ? -1.481 -21.984 -3.012 1 89.81 195 ALA A CA 1
ATOM 1482 C C . ALA A 1 195 ? -0.791 -22.828 -1.934 1 89.81 195 ALA A C 1
ATOM 1484 O O . ALA A 1 195 ? -1.309 -23.859 -1.513 1 89.81 195 ALA A O 1
ATOM 1485 N N . TYR A 1 196 ? 0.356 -22.391 -1.496 1 89.44 196 TYR A N 1
ATOM 1486 C CA . TYR A 1 196 ? 1.134 -23.141 -0.517 1 89.44 196 TYR A CA 1
ATOM 1487 C C . TYR A 1 196 ? 1.494 -22.266 0.679 1 89.44 196 TYR A C 1
ATOM 1489 O O . TYR A 1 196 ? 2.674 -22.031 0.954 1 89.44 196 TYR A O 1
ATOM 1497 N N . PRO A 1 197 ? 0.465 -21.891 1.45 1 91.81 197 PRO A N 1
ATOM 1498 C CA . PRO A 1 197 ? 0.726 -20.969 2.562 1 91.81 197 PRO A CA 1
ATOM 1499 C C . PRO A 1 197 ? 1.651 -21.578 3.617 1 91.81 197 PRO A C 1
ATOM 1501 O O . PRO A 1 197 ? 2.326 -20.844 4.344 1 91.81 197 PRO A O 1
ATOM 1504 N N . HIS A 1 198 ? 1.709 -22.922 3.648 1 90.06 198 HIS A N 1
ATOM 1505 C CA . HIS A 1 198 ? 2.547 -23.578 4.652 1 90.06 198 HIS A CA 1
ATOM 1506 C C . HIS A 1 198 ? 4.027 -23.391 4.328 1 90.06 198 HIS A C 1
ATOM 1508 O O . HIS A 1 198 ? 4.887 -23.609 5.188 1 90.06 198 HIS A O 1
ATOM 1514 N N . LEU A 1 199 ? 4.324 -23.047 3.111 1 88.44 199 LEU A N 1
ATOM 1515 C CA . LEU A 1 199 ? 5.707 -22.812 2.697 1 88.44 199 LEU A CA 1
ATOM 1516 C C . LEU A 1 199 ? 6.055 -21.328 2.775 1 88.44 199 LEU A C 1
ATOM 1518 O O . LEU A 1 199 ? 7.156 -20.938 2.391 1 88.44 199 LEU A O 1
ATOM 1522 N N . ALA A 1 200 ? 5.117 -20.516 3.252 1 92.31 200 ALA A N 1
ATOM 1523 C CA . ALA A 1 200 ? 5.273 -19.062 3.334 1 92.31 200 ALA A CA 1
ATOM 1524 C C . ALA A 1 200 ? 4.871 -18.547 4.711 1 92.31 200 ALA A C 1
ATOM 1526 O O . ALA A 1 200 ? 4.613 -19.328 5.625 1 92.31 200 ALA A O 1
ATOM 1527 N N . ASP A 1 201 ? 5.035 -17.312 4.965 1 96.38 201 ASP A N 1
ATOM 1528 C CA . ASP A 1 201 ? 4.578 -16.578 6.145 1 96.38 201 ASP A CA 1
ATOM 1529 C C . ASP A 1 201 ? 4.016 -15.211 5.77 1 96.38 201 ASP A C 1
ATOM 1531 O O . ASP A 1 201 ? 4.777 -14.273 5.539 1 96.38 201 ASP A O 1
ATOM 1535 N N . ASN A 1 202 ? 2.701 -15.117 5.73 1 97.62 202 ASN A N 1
ATOM 1536 C CA . ASN A 1 202 ? 2.037 -13.922 5.227 1 97.62 202 ASN A CA 1
ATOM 1537 C C . ASN A 1 202 ? 2.037 -12.805 6.262 1 97.62 202 ASN A C 1
ATOM 1539 O O . ASN A 1 202 ? 1.321 -12.875 7.262 1 97.62 202 ASN A O 1
ATOM 1543 N N . PRO A 1 203 ? 2.809 -11.766 6.043 1 98 203 PRO A N 1
ATOM 1544 C CA . PRO A 1 203 ? 2.881 -10.68 7.027 1 98 203 PRO A CA 1
ATOM 1545 C C . PRO A 1 203 ? 1.554 -9.945 7.191 1 98 203 PRO A C 1
ATOM 1547 O O . PRO A 1 203 ? 1.282 -9.383 8.258 1 98 203 PRO A O 1
ATOM 1550 N N . VAL A 1 204 ? 0.746 -9.859 6.16 1 98.25 204 VAL A N 1
ATOM 1551 C CA . VAL A 1 204 ? -0.562 -9.219 6.254 1 98.25 204 VAL A CA 1
ATOM 1552 C C . VAL A 1 204 ? -1.451 -10 7.219 1 98.25 204 VAL A C 1
ATOM 1554 O O . VAL A 1 204 ? -2.133 -9.406 8.062 1 98.25 204 VAL A O 1
ATOM 1557 N N . HIS A 1 205 ? -1.412 -11.359 7.062 1 98.19 205 HIS A N 1
ATOM 1558 C CA . HIS A 1 205 ? -2.186 -12.203 7.965 1 98.19 205 HIS A CA 1
ATOM 1559 C C . HIS A 1 205 ? -1.704 -12.062 9.406 1 98.19 205 HIS A C 1
ATOM 1561 O O . HIS A 1 205 ? -2.516 -12 10.328 1 98.19 205 HIS A O 1
ATOM 1567 N N . ARG A 1 206 ? -0.404 -11.992 9.578 1 97 206 ARG A N 1
ATOM 1568 C CA . ARG A 1 206 ? 0.177 -11.844 10.906 1 97 206 ARG A CA 1
ATOM 1569 C C . ARG A 1 206 ? -0.209 -10.508 11.531 1 97 206 ARG A C 1
ATOM 1571 O O . ARG A 1 206 ? -0.458 -10.43 12.734 1 97 206 ARG A O 1
ATOM 1578 N N . ALA A 1 207 ? -0.276 -9.508 10.727 1 97.81 207 ALA A N 1
ATOM 1579 C CA . ALA A 1 207 ? -0.449 -8.133 11.195 1 97.81 207 ALA A CA 1
ATOM 1580 C C . ALA A 1 207 ? -1.916 -7.836 11.492 1 97.81 207 ALA A C 1
ATOM 1582 O O . ALA A 1 207 ? -2.227 -6.965 12.305 1 97.81 207 ALA A O 1
ATOM 1583 N N . ALA A 1 208 ? -2.846 -8.508 10.828 1 97.62 208 ALA A N 1
ATOM 1584 C CA . ALA A 1 208 ? -4.262 -8.141 10.82 1 97.62 208 ALA A CA 1
ATOM 1585 C C . ALA A 1 208 ? -4.805 -8.062 12.25 1 97.62 208 ALA A C 1
ATOM 1587 O O . ALA A 1 208 ? -5.387 -7.047 12.641 1 97.62 208 ALA A O 1
ATOM 1588 N N . PRO A 1 209 ? -4.609 -9.047 13.094 1 97.31 209 PRO A N 1
ATOM 1589 C CA . PRO A 1 209 ? -5.125 -8.938 14.461 1 97.31 209 PRO A CA 1
ATOM 1590 C C . PRO A 1 209 ? -4.457 -7.82 15.25 1 97.31 209 PRO A C 1
ATOM 1592 O O . PRO A 1 209 ? -5.109 -7.16 16.062 1 97.31 209 PRO A O 1
ATOM 1595 N N . MET A 1 210 ? -3.195 -7.625 15.094 1 97.94 210 MET A N 1
ATOM 1596 C CA . MET A 1 210 ? -2.459 -6.562 15.773 1 97.94 210 MET A CA 1
ATOM 1597 C C . MET A 1 210 ? -2.994 -5.191 15.383 1 97.94 210 MET A C 1
ATOM 1599 O O . MET A 1 210 ? -3.211 -4.336 16.234 1 97.94 210 MET A O 1
ATOM 1603 N N . LEU A 1 211 ? -3.219 -5.004 14.062 1 98.25 211 LEU A N 1
ATOM 1604 C CA . LEU A 1 211 ? -3.734 -3.732 13.562 1 98.25 211 LEU A CA 1
ATOM 1605 C C . LEU A 1 211 ? -5.141 -3.475 14.094 1 98.25 211 LEU A C 1
ATOM 1607 O O . LEU A 1 211 ? -5.492 -2.334 14.414 1 98.25 211 LEU A O 1
ATOM 1611 N N . ALA A 1 212 ? -5.953 -4.508 14.172 1 97.44 212 ALA A N 1
ATOM 1612 C CA . ALA A 1 212 ? -7.301 -4.375 14.719 1 97.44 212 ALA A CA 1
ATOM 1613 C C . ALA A 1 212 ? -7.266 -3.877 16.156 1 97.44 212 ALA A C 1
ATOM 1615 O O . ALA A 1 212 ? -8.086 -3.051 16.562 1 97.44 212 ALA A O 1
ATOM 1616 N N . GLU A 1 213 ? -6.34 -4.367 16.938 1 97.81 213 GLU A N 1
ATOM 1617 C CA . GLU A 1 213 ? -6.199 -3.9 18.312 1 97.81 213 GLU A CA 1
ATOM 1618 C C . GLU A 1 213 ? -5.645 -2.48 18.359 1 97.81 213 GLU A C 1
ATOM 1620 O O . GLU A 1 213 ? -6.125 -1.646 19.125 1 97.81 213 GLU A O 1
ATOM 1625 N N . LEU A 1 214 ? -4.672 -2.207 17.562 1 98.12 214 LEU A N 1
ATOM 1626 C CA . LEU A 1 214 ? -4.008 -0.908 17.531 1 98.12 214 LEU A CA 1
ATOM 1627 C C . LEU A 1 214 ? -5.012 0.213 17.297 1 98.12 214 LEU A C 1
ATOM 1629 O O . LEU A 1 214 ? -5 1.228 18 1 98.12 214 LEU A O 1
ATOM 1633 N N . VAL A 1 215 ? -5.91 0.027 16.328 1 97.25 215 VAL A N 1
ATOM 1634 C CA . VAL A 1 215 ? -6.797 1.106 15.906 1 97.25 215 VAL A CA 1
ATOM 1635 C C . VAL A 1 215 ? -7.887 1.321 16.953 1 97.25 215 VAL A C 1
ATOM 1637 O O . VAL A 1 215 ? -8.602 2.326 16.922 1 97.25 215 VAL A O 1
ATOM 1640 N N . ASN A 1 216 ? -7.941 0.441 17.969 1 96 216 ASN A N 1
ATOM 1641 C CA . ASN A 1 216 ? -9.008 0.541 18.969 1 96 216 ASN A CA 1
ATOM 1642 C C . ASN A 1 216 ? -8.461 0.9 20.344 1 96 216 ASN A C 1
ATOM 1644 O O . ASN A 1 216 ? -9.211 0.961 21.328 1 96 216 ASN A O 1
ATOM 1648 N N . ILE A 1 217 ? -7.246 1.22 20.438 1 96.94 217 ILE A N 1
ATOM 1649 C CA . ILE A 1 217 ? -6.625 1.548 21.719 1 96.94 217 ILE A CA 1
ATOM 1650 C C . ILE A 1 217 ? -7.047 2.951 22.156 1 96.94 217 ILE A C 1
ATOM 1652 O O . ILE A 1 217 ? -7.004 3.893 21.359 1 96.94 217 ILE A O 1
ATOM 1656 N N . GLU A 1 218 ? -7.457 3.053 23.359 1 97.44 218 GLU A N 1
ATOM 1657 C CA . GLU A 1 218 ? -7.559 4.352 24.016 1 97.44 218 GLU A CA 1
ATOM 1658 C C . GLU A 1 218 ? -6.234 4.742 24.672 1 97.44 218 GLU A C 1
ATOM 1660 O O . GLU A 1 218 ? -5.809 4.113 25.641 1 97.44 218 GLU A O 1
ATOM 1665 N N . TRP A 1 219 ? -5.59 5.73 24.234 1 97.56 219 TRP A N 1
ATOM 1666 C CA . TRP A 1 219 ? -4.234 6.07 24.641 1 97.56 219 TRP A CA 1
ATOM 1667 C C . TRP A 1 219 ? -4.25 6.906 25.922 1 97.56 219 TRP A C 1
ATOM 1669 O O . TRP A 1 219 ? -3.406 6.719 26.797 1 97.56 219 TRP A O 1
ATOM 1679 N N . ASP A 1 220 ? -5.176 7.852 26 1 97.62 220 ASP A N 1
ATOM 1680 C CA . ASP A 1 220 ? -5.398 8.695 27.172 1 97.62 220 ASP A CA 1
ATOM 1681 C C . ASP A 1 220 ? -6.758 9.383 27.094 1 97.62 220 ASP A C 1
ATOM 1683 O O . ASP A 1 220 ? -7.527 9.156 26.156 1 97.62 220 ASP A O 1
ATOM 1687 N N . LYS A 1 221 ? -7.043 10.172 28.094 1 96.19 221 LYS A N 1
ATOM 1688 C CA . LYS A 1 221 ? -8.344 10.836 28.125 1 96.19 221 LYS A CA 1
ATOM 1689 C C . LYS A 1 221 ? -8.195 12.344 27.953 1 96.19 221 LYS A C 1
ATOM 1691 O O . LYS A 1 221 ? -9.148 13.094 28.156 1 96.19 221 LYS A O 1
ATOM 1696 N N . GLY A 1 222 ? -7.055 12.719 27.578 1 94.19 222 GLY A N 1
ATOM 1697 C CA . GLY A 1 222 ? -6.812 14.148 27.484 1 94.19 222 GLY A CA 1
ATOM 1698 C C . GLY A 1 222 ? -6.855 14.859 28.828 1 94.19 222 GLY A C 1
ATOM 1699 O O . GLY A 1 222 ? -6.742 14.211 29.875 1 94.19 222 GLY A O 1
ATOM 1700 N N . ASN A 1 223 ? -6.785 16.188 28.828 1 91.81 223 ASN A N 1
ATOM 1701 C CA . ASN A 1 223 ? -6.906 17.031 30.016 1 91.81 223 ASN A CA 1
ATOM 1702 C C . ASN A 1 223 ? -7.574 18.359 29.703 1 91.81 223 ASN A C 1
ATOM 1704 O O . ASN A 1 223 ? -8.281 18.484 28.688 1 91.81 223 ASN A O 1
ATOM 1708 N N . GLU A 1 224 ? -7.477 19.297 30.594 1 85.69 224 GLU A N 1
ATOM 1709 C CA . GLU A 1 224 ? -8.156 20.578 30.469 1 85.69 224 GLU A CA 1
ATOM 1710 C C . GLU A 1 224 ? -7.73 21.312 29.203 1 85.69 224 GLU A C 1
ATOM 1712 O O . GLU A 1 224 ? -8.523 22.062 28.609 1 85.69 224 GLU A O 1
ATOM 1717 N N . PHE A 1 225 ? -6.543 21.016 28.75 1 84.69 225 PHE A N 1
ATOM 1718 C CA . PHE A 1 225 ? -5.953 21.812 27.688 1 84.69 225 PHE A CA 1
ATOM 1719 C C . PHE A 1 225 ? -5.902 21.031 26.375 1 84.69 225 PHE A C 1
ATOM 1721 O O . PHE A 1 225 ? -5.918 21.609 25.297 1 84.69 225 PHE A O 1
ATOM 1728 N N . PHE A 1 226 ? -5.832 19.672 26.547 1 91.44 226 PHE A N 1
ATOM 1729 C CA . PHE A 1 226 ? -5.586 18.844 25.375 1 91.44 226 PHE A CA 1
ATOM 1730 C C . PHE A 1 226 ? -6.664 17.781 25.219 1 91.44 226 PHE A C 1
ATOM 1732 O O . PHE A 1 226 ? -7.039 17.125 26.188 1 91.44 226 PHE A O 1
ATOM 1739 N N . PRO A 1 227 ? -7.148 17.641 23.984 1 93 227 PRO A N 1
ATOM 1740 C CA . PRO A 1 227 ? -7.957 16.453 23.734 1 93 227 PRO A CA 1
ATOM 1741 C C . PRO A 1 227 ? -7.141 15.156 23.828 1 93 227 PRO A C 1
ATOM 1743 O O . PRO A 1 227 ? -5.91 15.203 23.875 1 93 227 PRO A O 1
ATOM 1746 N N . PRO A 1 228 ? -7.828 14.016 23.844 1 95.44 228 PRO A N 1
ATOM 1747 C CA . PRO A 1 228 ? -7.125 12.727 23.922 1 95.44 228 PRO A CA 1
ATOM 1748 C C . PRO A 1 228 ? -6.199 12.484 22.734 1 95.44 228 PRO A C 1
ATOM 1750 O O . PRO A 1 228 ? -6.441 13.008 21.641 1 95.44 228 PRO A O 1
ATOM 1753 N N . THR A 1 229 ? -5.164 11.727 22.969 1 96.5 229 THR A N 1
ATOM 1754 C CA . THR A 1 229 ? -4.246 11.273 21.938 1 96.5 229 THR A CA 1
ATOM 1755 C C . THR A 1 229 ? -4.98 10.438 20.891 1 96.5 229 THR A C 1
ATOM 1757 O O . THR A 1 229 ? -5.816 9.602 21.234 1 96.5 229 THR A O 1
ATOM 1760 N N . SER A 1 230 ? -4.691 10.742 19.641 1 96 230 SER A N 1
ATOM 1761 C CA . SER A 1 230 ? -5.277 9.984 18.547 1 96 230 SER A CA 1
ATOM 1762 C C . SER A 1 230 ? -4.195 9.344 17.688 1 96 230 SER A C 1
ATOM 1764 O O . SER A 1 230 ? -3.055 9.812 17.656 1 96 230 SER A O 1
ATOM 1766 N N . MET A 1 231 ? -4.551 8.266 17.062 1 97.69 231 MET A N 1
ATOM 1767 C CA . MET A 1 231 ? -3.662 7.566 16.125 1 97.69 231 MET A CA 1
ATOM 1768 C C . MET A 1 231 ? -4.383 7.242 14.828 1 97.69 231 MET A C 1
ATOM 1770 O O . MET A 1 231 ? -5.512 6.75 14.844 1 97.69 231 MET A O 1
ATOM 1774 N N . GLN A 1 232 ? -3.795 7.625 13.719 1 97.62 232 GLN A N 1
ATOM 1775 C CA . GLN A 1 232 ? -4.355 7.324 12.406 1 97.62 232 GLN A CA 1
ATOM 1776 C C . GLN A 1 232 ? -3.328 6.629 11.516 1 97.62 232 GLN A C 1
ATOM 1778 O O . GLN A 1 232 ? -2.168 7.043 11.461 1 97.62 232 GLN A O 1
ATOM 1783 N N . ILE A 1 233 ? -3.752 5.555 10.844 1 98.31 233 ILE A N 1
ATOM 1784 C CA . ILE A 1 233 ? -2.916 4.922 9.836 1 98.31 233 ILE A CA 1
ATOM 1785 C C . ILE A 1 233 ? -3.01 5.703 8.523 1 98.31 233 ILE A C 1
ATOM 1787 O O . ILE A 1 233 ? -4.105 5.934 8.008 1 98.31 233 ILE A O 1
ATOM 1791 N N . ALA A 1 234 ? -1.86 6.121 8.062 1 96.75 234 ALA A N 1
ATOM 1792 C CA . ALA A 1 234 ? -1.803 7.008 6.902 1 96.75 234 ALA A CA 1
ATOM 1793 C C . ALA A 1 234 ? -1.485 6.227 5.629 1 96.75 234 ALA A C 1
ATOM 1795 O O . ALA A 1 234 ? -2.008 6.539 4.555 1 96.75 234 ALA A O 1
ATOM 1796 N N . ASN A 1 235 ? -0.599 5.242 5.688 1 97.38 235 ASN A N 1
ATOM 1797 C CA . ASN A 1 235 ? -0.172 4.465 4.531 1 97.38 235 ASN A CA 1
ATOM 1798 C C . ASN A 1 235 ? -0.05 2.98 4.863 1 97.38 235 ASN A C 1
ATOM 1800 O O . ASN A 1 235 ? 0.38 2.619 5.961 1 97.38 235 ASN A O 1
ATOM 1804 N N . VAL A 1 236 ? -0.427 2.152 3.947 1 98.25 236 VAL A N 1
ATOM 1805 C CA . VAL A 1 236 ? -0.252 0.706 4.012 1 98.25 236 VAL A CA 1
ATOM 1806 C C . VAL A 1 236 ? 0.174 0.174 2.645 1 98.25 236 VAL A C 1
ATOM 1808 O O . VAL A 1 236 ? -0.365 0.587 1.616 1 98.25 236 VAL A O 1
ATOM 1811 N N . GLN A 1 237 ? 1.16 -0.675 2.643 1 97.75 237 GLN A N 1
ATOM 1812 C CA . GLN A 1 237 ? 1.615 -1.271 1.39 1 97.75 237 GLN A CA 1
ATOM 1813 C C . GLN A 1 237 ? 2.143 -2.686 1.612 1 97.75 237 GLN A C 1
ATOM 1815 O O . GLN A 1 237 ? 2.957 -2.916 2.508 1 97.75 237 GLN A O 1
ATOM 1820 N N . SER A 1 238 ? 1.694 -3.662 0.868 1 97.12 238 SER A N 1
ATOM 1821 C CA . SER A 1 238 ? 2.201 -5.031 0.827 1 97.12 238 SER A CA 1
ATOM 1822 C C . SER A 1 238 ? 1.897 -5.691 -0.513 1 97.12 238 SER A C 1
ATOM 1824 O O . SER A 1 238 ? 0.837 -5.461 -1.099 1 97.12 238 SER A O 1
ATOM 1826 N N . GLY A 1 239 ? 2.83 -6.598 -0.965 1 94.12 239 GLY A N 1
ATOM 1827 C CA . GLY A 1 239 ? 2.598 -7.355 -2.184 1 94.12 239 GLY A CA 1
ATOM 1828 C C . GLY A 1 239 ? 3.514 -6.953 -3.324 1 94.12 239 GLY A C 1
ATOM 1829 O O . GLY A 1 239 ? 4.164 -5.906 -3.262 1 94.12 239 GLY A O 1
ATOM 1830 N N . THR A 1 240 ? 3.557 -7.73 -4.355 1 88 240 THR A N 1
ATOM 1831 C CA . THR A 1 240 ? 4.41 -7.523 -5.523 1 88 240 THR A CA 1
ATOM 1832 C C . THR A 1 240 ? 3.584 -7.062 -6.723 1 88 240 THR A C 1
ATOM 1834 O O . THR A 1 240 ? 4.133 -6.777 -7.789 1 88 240 THR A O 1
ATOM 1837 N N . GLY A 1 241 ? 2.359 -6.977 -6.547 1 89.88 241 GLY A N 1
ATOM 1838 C CA . GLY A 1 241 ? 1.46 -6.719 -7.66 1 89.88 241 GLY A CA 1
ATOM 1839 C C . GLY A 1 241 ? 0.84 -7.98 -8.234 1 89.88 241 GLY A C 1
ATOM 1840 O O . GLY A 1 241 ? -0.189 -7.918 -8.906 1 89.88 241 GLY A O 1
ATOM 1841 N N . SER A 1 242 ? 1.421 -9.117 -7.977 1 88.25 242 SER A N 1
ATOM 1842 C CA . SER A 1 242 ? 0.893 -10.391 -8.445 1 88.25 242 SER A CA 1
ATOM 1843 C C . SER A 1 242 ? -0.196 -10.914 -7.516 1 88.25 242 SER A C 1
ATOM 1845 O O . SER A 1 242 ? -0.08 -10.805 -6.293 1 88.25 242 SER A O 1
ATOM 1847 N N . ASN A 1 243 ? -1.197 -11.508 -8.094 1 90.62 243 ASN A N 1
ATOM 1848 C CA . ASN A 1 243 ? -2.303 -12.023 -7.297 1 90.62 243 ASN A CA 1
ATOM 1849 C C . ASN A 1 243 ? -2.01 -13.422 -6.773 1 90.62 243 ASN A C 1
ATOM 1851 O O . ASN A 1 243 ? -2.812 -14 -6.031 1 90.62 243 ASN A O 1
ATOM 1855 N N . ASN A 1 244 ? -0.847 -14 -7.113 1 90.75 244 ASN A N 1
ATOM 1856 C CA . ASN A 1 244 ? -0.559 -15.383 -6.734 1 90.75 244 ASN A CA 1
ATOM 1857 C C . ASN A 1 244 ? 0.708 -15.477 -5.887 1 90.75 244 ASN A C 1
ATOM 1859 O O . ASN A 1 244 ? 1.283 -16.562 -5.746 1 90.75 244 ASN A O 1
ATOM 1863 N N . VAL A 1 245 ? 1.099 -14.422 -5.379 1 91.5 245 VAL A N 1
ATOM 1864 C CA . VAL A 1 245 ? 2.299 -14.391 -4.551 1 91.5 245 VAL A CA 1
ATOM 1865 C C . VAL A 1 245 ? 1.956 -13.844 -3.162 1 91.5 245 VAL A C 1
ATOM 1867 O O . VAL A 1 245 ? 1.315 -12.805 -3.039 1 91.5 245 VAL A O 1
ATOM 1870 N N . ILE A 1 246 ? 2.297 -14.633 -2.191 1 94.62 246 ILE A N 1
ATOM 1871 C CA . ILE A 1 246 ? 2.23 -14.148 -0.817 1 94.62 246 ILE A CA 1
ATOM 1872 C C . ILE A 1 246 ? 3.328 -13.117 -0.582 1 94.62 246 ILE A C 1
ATOM 1874 O O . ILE A 1 246 ? 4.488 -13.336 -0.94 1 94.62 246 ILE A O 1
ATOM 1878 N N . PRO A 1 247 ? 2.938 -11.969 -0.033 1 95.5 247 PRO A N 1
ATOM 1879 C CA . PRO A 1 247 ? 3.947 -10.922 0.154 1 95.5 247 PRO A CA 1
ATOM 1880 C C . PRO A 1 247 ? 5.031 -11.32 1.154 1 95.5 247 PRO A C 1
ATOM 1882 O O . PRO A 1 247 ? 4.773 -12.117 2.062 1 95.5 247 PRO A O 1
ATOM 1885 N N . GLY A 1 248 ? 6.266 -10.766 0.971 1 93.94 248 GLY A N 1
ATOM 1886 C CA . GLY A 1 248 ? 7.367 -11.008 1.891 1 93.94 248 GLY A CA 1
ATOM 1887 C C . GLY A 1 248 ? 7.395 -10.031 3.053 1 93.94 248 GLY A C 1
ATOM 1888 O O . GLY A 1 248 ? 7.992 -10.312 4.094 1 93.94 248 GLY A O 1
ATOM 1889 N N . ASP A 1 249 ? 6.781 -8.867 2.818 1 96.56 249 ASP A N 1
ATOM 1890 C CA . ASP A 1 249 ? 6.766 -7.824 3.842 1 96.56 249 ASP A CA 1
ATOM 1891 C C . ASP A 1 249 ? 5.5 -6.977 3.744 1 96.56 249 ASP A C 1
ATOM 1893 O O . ASP A 1 249 ? 4.781 -7.035 2.744 1 96.56 249 ASP A O 1
ATOM 1897 N N . MET A 1 250 ? 5.195 -6.266 4.789 1 98.06 250 MET A N 1
ATOM 1898 C CA . MET A 1 250 ? 4.105 -5.297 4.852 1 98.06 250 MET A CA 1
ATOM 1899 C C . MET A 1 250 ? 4.566 -4 5.512 1 98.06 250 MET A C 1
ATOM 1901 O O . MET A 1 250 ? 5.176 -4.027 6.582 1 98.06 250 MET A O 1
ATOM 1905 N N . PHE A 1 251 ? 4.387 -2.939 4.816 1 98.5 251 PHE A N 1
ATOM 1906 C CA . PHE A 1 251 ? 4.688 -1.614 5.344 1 98.5 251 PHE A CA 1
ATOM 1907 C C . PHE A 1 251 ? 3.426 -0.937 5.859 1 98.5 251 PHE A C 1
ATOM 1909 O O . PHE A 1 251 ? 2.404 -0.906 5.168 1 98.5 251 PHE A O 1
ATOM 1916 N N . VAL A 1 252 ? 3.42 -0.43 7.129 1 98.62 252 VAL A N 1
ATOM 1917 C CA . VAL A 1 252 ? 2.34 0.341 7.734 1 98.62 252 VAL A CA 1
ATOM 1918 C C . VAL A 1 252 ? 2.9 1.624 8.344 1 98.62 252 VAL A C 1
ATOM 1920 O O . VAL A 1 252 ? 3.812 1.577 9.172 1 98.62 252 VAL A O 1
ATOM 1923 N N . GLN A 1 253 ? 2.365 2.746 7.914 1 98.44 253 GLN A N 1
ATOM 1924 C CA . GLN A 1 253 ? 2.74 4.031 8.492 1 98.44 253 GLN A CA 1
ATOM 1925 C C . GLN A 1 253 ? 1.575 4.652 9.258 1 98.44 253 GLN A C 1
ATOM 1927 O O . GLN A 1 253 ? 0.458 4.734 8.742 1 98.44 253 GLN A O 1
ATOM 1932 N N . PHE A 1 254 ? 1.801 4.996 10.492 1 97.88 254 PHE A N 1
ATOM 1933 C CA . PHE A 1 254 ? 0.738 5.641 11.25 1 97.88 254 PHE A CA 1
ATOM 1934 C C . PHE A 1 254 ? 1.289 6.797 12.078 1 97.88 254 PHE A C 1
ATOM 1936 O O . PHE A 1 254 ? 2.494 6.867 12.328 1 97.88 254 PHE A O 1
ATOM 1943 N N . ASN A 1 255 ? 0.446 7.734 12.398 1 97.19 255 ASN A N 1
ATOM 1944 C CA . ASN A 1 255 ? 0.805 8.969 13.078 1 97.19 255 ASN A CA 1
ATOM 1945 C C . ASN A 1 255 ? -0.009 9.156 14.359 1 97.19 255 ASN A C 1
ATOM 1947 O O . ASN A 1 255 ? -1.21 8.883 14.383 1 97.19 255 ASN A O 1
ATOM 1951 N N . PHE A 1 256 ? 0.683 9.633 15.398 1 97.12 256 PHE A N 1
ATOM 1952 C CA . PHE A 1 256 ? 0.057 10.023 16.656 1 97.12 256 PHE A CA 1
ATOM 1953 C C . PHE A 1 256 ? 0.016 11.539 16.797 1 97.12 256 PHE A C 1
ATOM 1955 O O . PHE A 1 256 ? 1.014 12.219 16.547 1 97.12 256 PHE A O 1
ATOM 1962 N N . ARG A 1 257 ? -1.071 12.039 17.094 1 96.56 257 ARG A N 1
ATOM 1963 C CA . ARG A 1 257 ? -1.2 13.352 17.734 1 96.56 257 ARG A CA 1
ATOM 1964 C C . ARG A 1 257 ? -1.494 13.211 19.219 1 96.56 257 ARG A C 1
ATOM 1966 O O . ARG A 1 257 ? -2.588 12.797 19.609 1 96.56 257 ARG A O 1
ATOM 1973 N N . PHE A 1 258 ? -0.482 13.609 20.031 1 95.69 258 PHE A N 1
ATOM 1974 C CA . PHE A 1 258 ? -0.605 13.195 21.422 1 95.69 258 PHE A CA 1
ATOM 1975 C C . PHE A 1 258 ? -0.574 14.398 22.359 1 95.69 258 PHE A C 1
ATOM 1977 O O . PHE A 1 258 ? 0.011 15.43 22.031 1 95.69 258 PHE A O 1
ATOM 1984 N N . SER A 1 259 ? -1.253 14.219 23.469 1 93.88 259 SER A N 1
ATOM 1985 C CA . SER A 1 259 ? -1.361 15.242 24.5 1 93.88 259 SER A CA 1
ATOM 1986 C C . SER A 1 259 ? -0.194 15.172 25.469 1 93.88 259 SER A C 1
ATOM 1988 O O . SER A 1 259 ? 0.741 14.391 25.266 1 93.88 259 SER A O 1
ATOM 1990 N N . THR A 1 260 ? -0.252 16.047 26.453 1 90.94 260 THR A N 1
ATOM 1991 C CA . THR A 1 260 ? 0.789 16.078 27.484 1 90.94 260 THR A CA 1
ATOM 1992 C C . THR A 1 260 ? 0.608 14.945 28.484 1 90.94 260 THR A C 1
ATOM 1994 O O . THR A 1 260 ? 1.432 14.758 29.375 1 90.94 260 THR A O 1
ATOM 1997 N N . GLU A 1 261 ? -0.449 14.172 28.297 1 95.12 261 GLU A N 1
ATOM 1998 C CA . GLU A 1 261 ? -0.675 13.023 29.172 1 95.12 261 GLU A CA 1
ATOM 1999 C C . GLU A 1 261 ? 0.319 11.906 28.875 1 95.12 261 GLU A C 1
ATOM 2001 O O . GLU A 1 261 ? 0.52 11.008 29.703 1 95.12 261 GLU A O 1
ATOM 2006 N N . LEU A 1 262 ? 0.867 11.961 27.672 1 95.88 262 LEU A N 1
ATOM 2007 C CA . LEU A 1 262 ? 1.819 10.945 27.25 1 95.88 262 LEU A CA 1
ATOM 2008 C C . LEU A 1 262 ? 3.111 11.586 26.75 1 95.88 262 LEU A C 1
ATOM 2010 O O . LEU A 1 262 ? 3.109 12.734 26.312 1 95.88 262 LEU A O 1
ATOM 2014 N N . THR A 1 263 ? 4.18 10.859 26.859 1 94.94 263 THR A N 1
ATOM 2015 C CA . THR A 1 263 ? 5.418 11.18 26.156 1 94.94 263 THR A CA 1
ATOM 2016 C C . THR A 1 263 ? 5.574 10.297 24.922 1 94.94 263 THR A C 1
ATOM 2018 O O . THR A 1 263 ? 4.922 9.258 24.812 1 94.94 263 THR A O 1
ATOM 2021 N N . ASP A 1 264 ? 6.402 10.758 24.031 1 96.12 264 ASP A N 1
ATOM 2022 C CA . ASP A 1 264 ? 6.68 9.938 22.859 1 96.12 264 ASP A CA 1
ATOM 2023 C C . ASP A 1 264 ? 7.258 8.578 23.25 1 96.12 264 ASP A C 1
ATOM 2025 O O . ASP A 1 264 ? 6.941 7.562 22.625 1 96.12 264 ASP A O 1
ATOM 2029 N N . GLU A 1 265 ? 8.008 8.547 24.344 1 97.5 265 GLU A N 1
ATOM 2030 C CA . GLU A 1 265 ? 8.602 7.293 24.797 1 97.5 265 GLU A CA 1
ATOM 2031 C C . GLU A 1 265 ? 7.535 6.316 25.281 1 97.5 265 GLU A C 1
ATOM 2033 O O . GLU A 1 265 ? 7.641 5.109 25.062 1 97.5 265 GLU A O 1
ATOM 2038 N N . MET A 1 266 ? 6.539 6.832 25.969 1 97.94 266 MET A N 1
ATOM 2039 C CA . MET A 1 266 ? 5.441 5.988 26.438 1 97.94 266 MET A CA 1
ATOM 2040 C C . MET A 1 266 ? 4.688 5.379 25.25 1 97.94 266 MET A C 1
ATOM 2042 O O . MET A 1 266 ? 4.316 4.207 25.297 1 97.94 266 MET A O 1
ATOM 2046 N N . ILE A 1 267 ? 4.449 6.152 24.266 1 98.31 267 ILE A N 1
ATOM 2047 C CA . ILE A 1 267 ? 3.75 5.695 23.062 1 98.31 267 ILE A CA 1
ATOM 2048 C C . ILE A 1 267 ? 4.566 4.602 22.375 1 98.31 267 ILE A C 1
ATOM 2050 O O . ILE A 1 267 ? 4.035 3.535 22.047 1 98.31 267 ILE A O 1
ATOM 2054 N N . LYS A 1 268 ? 5.879 4.867 22.188 1 98.31 268 LYS A N 1
ATOM 2055 C CA . LYS A 1 268 ? 6.773 3.906 21.547 1 98.31 268 LYS A CA 1
ATOM 2056 C C . LYS A 1 268 ? 6.766 2.574 22.297 1 98.31 268 LYS A C 1
ATOM 2058 O O . LYS A 1 268 ? 6.652 1.512 21.672 1 98.31 268 LYS A O 1
ATOM 2063 N N . SER A 1 269 ? 6.82 2.648 23.562 1 98.38 269 SER A N 1
ATOM 2064 C CA . SER A 1 269 ? 6.859 1.444 24.391 1 98.38 269 SER A CA 1
ATOM 2065 C C . SER A 1 269 ? 5.578 0.631 24.25 1 98.38 269 SER A C 1
ATOM 2067 O O . SER A 1 269 ? 5.617 -0.6 24.203 1 98.38 269 SER A O 1
ATOM 2069 N N . ARG A 1 270 ? 4.484 1.303 24.188 1 98.19 270 ARG A N 1
ATOM 2070 C CA . ARG A 1 270 ? 3.205 0.609 24.078 1 98.19 270 ARG A CA 1
ATOM 2071 C C . ARG A 1 270 ? 3.072 -0.063 22.703 1 98.19 270 ARG A C 1
ATOM 2073 O O . ARG A 1 270 ? 2.547 -1.173 22.609 1 98.19 270 ARG A O 1
ATOM 2080 N N . VAL A 1 271 ? 3.477 0.617 21.672 1 98.56 271 VAL A N 1
ATOM 2081 C CA . VAL A 1 271 ? 3.443 0.035 20.328 1 98.56 271 VAL A CA 1
ATOM 2082 C C . VAL A 1 271 ? 4.332 -1.207 20.281 1 98.56 271 VAL A C 1
ATOM 2084 O O . VAL A 1 271 ? 3.924 -2.25 19.766 1 98.56 271 VAL A O 1
ATOM 2087 N N . ILE A 1 272 ? 5.523 -1.13 20.875 1 98.44 272 ILE A N 1
ATOM 2088 C CA . ILE A 1 272 ? 6.461 -2.248 20.891 1 98.44 272 ILE A CA 1
ATOM 2089 C C . ILE A 1 272 ? 5.855 -3.416 21.672 1 98.44 272 ILE A C 1
ATOM 2091 O O . ILE A 1 272 ? 5.938 -4.566 21.234 1 98.44 272 ILE A O 1
ATOM 2095 N N . ALA A 1 273 ? 5.234 -3.125 22.766 1 98.5 273 ALA A N 1
ATOM 2096 C CA . ALA A 1 273 ? 4.586 -4.168 23.562 1 98.5 273 ALA A CA 1
ATOM 2097 C C . ALA A 1 273 ? 3.518 -4.891 22.75 1 98.5 273 ALA A C 1
ATOM 2099 O O . ALA A 1 273 ? 3.357 -6.109 22.859 1 98.5 273 ALA A O 1
ATOM 2100 N N . LEU A 1 274 ? 2.768 -4.145 22.016 1 98.31 274 LEU A N 1
ATOM 2101 C CA . LEU A 1 274 ? 1.725 -4.719 21.188 1 98.31 274 LEU A CA 1
ATOM 2102 C C . LEU A 1 274 ? 2.326 -5.629 20.109 1 98.31 274 LEU A C 1
ATOM 2104 O O . LEU A 1 274 ? 1.81 -6.719 19.859 1 98.31 274 LEU A O 1
ATOM 2108 N N . LEU A 1 275 ? 3.381 -5.176 19.453 1 98.44 275 LEU A N 1
ATOM 2109 C CA . LEU A 1 275 ? 4.062 -5.969 18.422 1 98.44 275 LEU A CA 1
ATOM 2110 C C . LEU A 1 275 ? 4.605 -7.266 19.016 1 98.44 275 LEU A C 1
ATOM 2112 O O . LEU A 1 275 ? 4.523 -8.32 18.391 1 98.44 275 LEU A O 1
ATOM 2116 N N . GLU A 1 276 ? 5.137 -7.215 20.234 1 98.19 276 GLU A N 1
ATOM 2117 C CA . GLU A 1 276 ? 5.66 -8.391 20.922 1 98.19 276 GLU A CA 1
ATOM 2118 C C . GLU A 1 276 ? 4.535 -9.344 21.312 1 98.19 276 GLU A C 1
ATOM 2120 O O . GLU A 1 276 ? 4.691 -10.57 21.234 1 98.19 276 GLU A O 1
ATOM 2125 N N . LYS A 1 277 ? 3.469 -8.773 21.766 1 98.25 277 LYS A N 1
ATOM 2126 C CA . LYS A 1 277 ? 2.301 -9.57 22.109 1 98.25 277 LYS A CA 1
ATOM 2127 C C . LYS A 1 277 ? 1.892 -10.484 20.953 1 98.25 277 LYS A C 1
ATOM 2129 O O . LYS A 1 277 ? 1.533 -11.648 21.172 1 98.25 277 LYS A O 1
ATOM 2134 N N . TYR A 1 278 ? 1.965 -10 19.766 1 97.81 278 TYR A N 1
ATOM 2135 C CA . TYR A 1 278 ? 1.533 -10.75 18.594 1 97.81 278 TYR A CA 1
ATOM 2136 C C . TYR A 1 278 ? 2.713 -11.453 17.938 1 97.81 278 TYR A C 1
ATOM 2138 O O . TYR A 1 278 ? 2.582 -12 16.844 1 97.81 278 TYR A O 1
ATOM 2146 N N . GLN A 1 279 ? 3.891 -11.43 18.516 1 97.75 279 GLN A N 1
ATOM 2147 C CA . GLN A 1 279 ? 5.086 -12.148 18.094 1 97.75 279 GLN A CA 1
ATOM 2148 C C . GLN A 1 279 ? 5.426 -11.859 16.625 1 97.75 279 GLN A C 1
ATOM 2150 O O . GLN A 1 279 ? 5.672 -12.773 15.852 1 97.75 279 GLN A O 1
ATOM 2155 N N . LEU A 1 280 ? 5.406 -10.633 16.25 1 98.25 280 LEU A N 1
ATOM 2156 C CA . LEU A 1 280 ? 5.703 -10.211 14.891 1 98.25 280 LEU A CA 1
ATOM 2157 C C . LEU A 1 280 ? 7.199 -9.953 14.711 1 98.25 280 LEU A C 1
ATOM 2159 O O . LEU A 1 280 ? 7.879 -9.547 15.656 1 98.25 280 LEU A O 1
ATOM 2163 N N . ARG A 1 281 ? 7.832 -10.328 13.586 1 97.56 281 ARG A N 1
ATOM 2164 C CA . ARG A 1 281 ? 9.141 -9.852 13.156 1 97.56 281 ARG A CA 1
ATOM 2165 C C . ARG A 1 281 ? 9.023 -8.492 12.477 1 97.56 281 ARG A C 1
ATOM 2167 O O . ARG A 1 281 ? 8.328 -8.352 11.469 1 97.56 281 ARG A O 1
ATOM 2174 N N . TYR A 1 282 ? 9.672 -7.465 13.07 1 98.19 282 TYR A N 1
ATOM 2175 C CA . TYR A 1 282 ? 9.367 -6.117 12.609 1 98.19 282 TYR A CA 1
ATOM 2176 C C . TYR A 1 282 ? 10.609 -5.23 12.633 1 98.19 282 TYR A C 1
ATOM 2178 O O . TYR A 1 282 ? 11.625 -5.602 13.219 1 98.19 282 TYR A O 1
ATOM 2186 N N . ARG A 1 283 ? 10.594 -4.164 11.898 1 98.12 283 ARG A N 1
ATOM 2187 C CA . ARG A 1 283 ? 11.477 -3.008 11.984 1 98.12 283 ARG A CA 1
ATOM 2188 C C . ARG A 1 283 ? 10.68 -1.724 12.188 1 98.12 283 ARG A C 1
ATOM 2190 O O . ARG A 1 283 ? 9.648 -1.518 11.547 1 98.12 283 ARG A O 1
ATOM 2197 N N . LEU A 1 284 ? 11.195 -0.862 13.133 1 97.88 284 LEU A N 1
ATOM 2198 C CA . LEU A 1 284 ? 10.523 0.396 13.453 1 97.88 284 LEU A CA 1
ATOM 2199 C C . LEU A 1 284 ? 11.438 1.583 13.164 1 97.88 284 LEU A C 1
ATOM 2201 O O . LEU A 1 284 ? 12.633 1.532 13.445 1 97.88 284 LEU A O 1
ATOM 2205 N N . GLU A 1 285 ? 10.922 2.541 12.555 1 97.69 285 GLU A N 1
ATOM 2206 C CA . GLU A 1 285 ? 11.523 3.867 12.445 1 97.69 285 GLU A CA 1
ATOM 2207 C C . GLU A 1 285 ? 10.57 4.949 12.945 1 97.69 285 GLU A C 1
ATOM 2209 O O . GLU A 1 285 ? 9.43 5.031 12.5 1 97.69 285 GLU A O 1
ATOM 2214 N N . TRP A 1 286 ? 11.07 5.695 13.891 1 96.94 286 TRP A N 1
ATOM 2215 C CA . TRP A 1 286 ? 10.242 6.73 14.5 1 96.94 286 TRP A CA 1
ATOM 2216 C C . TRP A 1 286 ? 10.688 8.117 14.055 1 96.94 286 TRP A C 1
ATOM 2218 O O . TRP A 1 286 ? 11.883 8.359 13.844 1 96.94 286 TRP A O 1
ATOM 2228 N N . TRP A 1 287 ? 9.727 8.953 13.875 1 93.69 287 TRP A N 1
ATOM 2229 C CA . TRP A 1 287 ? 9.992 10.359 13.594 1 93.69 287 TRP A CA 1
ATOM 2230 C C . TRP A 1 287 ? 9.156 11.258 14.492 1 93.69 287 TRP A C 1
ATOM 2232 O O . TRP A 1 287 ? 7.945 11.383 14.312 1 93.69 287 TRP A O 1
ATOM 2242 N N . LEU A 1 288 ? 9.797 11.852 15.477 1 92.38 288 LEU A N 1
ATOM 2243 C CA . LEU A 1 288 ? 9.172 12.844 16.344 1 92.38 288 LEU A CA 1
ATOM 2244 C C . LEU A 1 288 ? 9.242 14.234 15.727 1 92.38 288 LEU A C 1
ATOM 2246 O O . LEU A 1 288 ? 10.273 14.906 15.828 1 92.38 288 LEU A O 1
ATOM 2250 N N . SER A 1 289 ? 8.133 14.625 15.172 1 87.69 289 SER A N 1
ATOM 2251 C CA . SER A 1 289 ? 8.156 15.898 14.453 1 87.69 289 SER A CA 1
ATOM 2252 C C . SER A 1 289 ? 7.828 17.062 15.383 1 87.69 289 SER A C 1
ATOM 2254 O O . SER A 1 289 ? 8.078 18.219 15.047 1 87.69 289 SER A O 1
ATOM 2256 N N . GLY A 1 290 ? 7.254 16.781 16.562 1 86.69 290 GLY A N 1
ATOM 2257 C CA . GLY A 1 290 ? 6.984 17.875 17.5 1 86.69 290 GLY A CA 1
ATOM 2258 C C . GLY A 1 290 ? 6.5 17.391 18.859 1 86.69 290 GLY A C 1
ATOM 2259 O O . GLY A 1 290 ? 5.734 16.422 18.938 1 86.69 290 GLY A O 1
ATOM 2260 N N . GLN A 1 291 ? 7.004 18.078 19.844 1 88 291 GLN A N 1
ATOM 2261 C CA . GLN A 1 291 ? 6.461 17.891 21.188 1 88 291 GLN A CA 1
ATOM 2262 C C . GLN A 1 291 ? 5.258 18.797 21.422 1 88 291 GLN A C 1
ATOM 2264 O O . GLN A 1 291 ? 5.145 19.859 20.797 1 88 291 GLN A O 1
ATOM 2269 N N . PRO A 1 292 ? 4.316 18.297 22.281 1 90.31 292 PRO A N 1
ATOM 2270 C CA . PRO A 1 292 ? 3.242 19.234 22.625 1 90.31 292 PRO A CA 1
ATOM 2271 C C . PRO A 1 292 ? 3.756 20.5 23.312 1 90.31 292 PRO A C 1
ATOM 2273 O O . PRO A 1 292 ? 4.777 20.453 24 1 90.31 292 PRO A O 1
ATOM 2276 N N . PHE A 1 293 ? 3.133 21.609 23.062 1 86.12 293 PHE A N 1
ATOM 2277 C CA . PHE A 1 293 ? 3.492 22.859 23.734 1 86.12 293 PHE A CA 1
ATOM 2278 C C . PHE A 1 293 ? 2.248 23.656 24.078 1 86.12 293 PHE A C 1
ATOM 2280 O O . PHE A 1 293 ? 1.173 23.422 23.516 1 86.12 293 PHE A O 1
ATOM 2287 N N . LEU A 1 294 ? 2.344 24.516 25.031 1 87.75 294 LEU A N 1
ATOM 2288 C CA . LEU A 1 294 ? 1.264 25.375 25.5 1 87.75 294 LEU A CA 1
ATOM 2289 C C . LEU A 1 294 ? 1.78 26.781 25.797 1 87.75 294 LEU A C 1
ATOM 2291 O O . LEU A 1 294 ? 2.844 26.938 26.406 1 87.75 294 LEU A O 1
ATOM 2295 N N . THR A 1 295 ? 1.14 27.734 25.172 1 86.19 295 THR A N 1
ATOM 2296 C CA . THR A 1 295 ? 1.421 29.141 25.484 1 86.19 295 THR A CA 1
ATOM 2297 C C . THR A 1 295 ? 0.407 29.688 26.484 1 86.19 295 THR A C 1
ATOM 2299 O O . THR A 1 295 ? -0.799 29.656 26.234 1 86.19 295 THR A O 1
ATOM 2302 N N . GLY A 1 296 ? 0.851 30.203 27.547 1 82.62 296 GLY A N 1
ATOM 2303 C CA . GLY A 1 296 ? -0.016 30.812 28.547 1 82.62 296 GLY A CA 1
ATOM 2304 C C . GLY A 1 296 ? -0.554 32.156 28.141 1 82.62 296 GLY A C 1
ATOM 2305 O O . GLY A 1 296 ? -0.145 32.719 27.109 1 82.62 296 GLY A O 1
ATOM 2306 N N . ARG A 1 297 ? -1.465 32.688 28.938 1 85.69 297 ARG A N 1
ATOM 2307 C CA . ARG A 1 297 ? -2.025 34.031 28.688 1 85.69 297 ARG A CA 1
ATOM 2308 C C . ARG A 1 297 ? -0.945 35.094 28.75 1 85.69 297 ARG A C 1
ATOM 2310 O O . ARG A 1 297 ? -0.028 35 29.578 1 85.69 297 ARG A O 1
ATOM 2317 N N . GLY A 1 298 ? -1.1 36.062 27.797 1 92.81 298 GLY A N 1
ATOM 2318 C CA . GLY A 1 298 ? -0.177 37.188 27.656 1 92.81 298 GLY A CA 1
ATOM 2319 C C . GLY A 1 298 ? -0.646 38.219 26.656 1 92.81 298 GLY A C 1
ATOM 2320 O O . GLY A 1 298 ? -1.817 38.25 26.266 1 92.81 298 GLY A O 1
ATOM 2321 N N . LYS A 1 299 ? 0.292 39.094 26.297 1 96.25 299 LYS A N 1
ATOM 2322 C CA . LYS A 1 299 ? -0.028 40.25 25.438 1 96.25 299 LYS A CA 1
ATOM 2323 C C . LYS A 1 299 ? -0.513 39.781 24.062 1 96.25 299 LYS A C 1
ATOM 2325 O O . LYS A 1 299 ? -1.415 40.406 23.484 1 96.25 299 LYS A O 1
ATOM 2330 N N . LEU A 1 300 ? 0.091 38.812 23.594 1 97 300 LEU A N 1
ATOM 2331 C CA . LEU A 1 300 ? -0.291 38.344 22.266 1 97 300 LEU A CA 1
ATOM 2332 C C . LEU A 1 300 ? -1.711 37.781 22.281 1 97 300 LEU A C 1
ATOM 2334 O O . LEU A 1 300 ? -2.523 38.125 21.422 1 97 300 LEU A O 1
ATOM 2338 N N . VAL A 1 301 ? -2.021 36.938 23.203 1 95.75 301 VAL A N 1
ATOM 2339 C CA . VAL A 1 301 ? -3.357 36.344 23.297 1 95.75 301 VAL A CA 1
ATOM 2340 C C . VAL A 1 301 ? -4.391 37.469 23.484 1 95.75 301 VAL A C 1
ATOM 2342 O O . VAL A 1 301 ? -5.449 37.438 22.844 1 95.75 301 VAL A O 1
ATOM 2345 N N . ASP A 1 302 ? -4.016 38.375 24.266 1 96.81 302 ASP A N 1
ATOM 2346 C CA . ASP A 1 302 ? -4.926 39.5 24.516 1 96.81 302 ASP A CA 1
ATOM 2347 C C . ASP A 1 302 ? -5.188 40.281 23.219 1 96.81 302 ASP A C 1
ATOM 2349 O O . ASP A 1 302 ? -6.328 40.656 22.938 1 96.81 302 ASP A O 1
ATOM 2353 N N . ALA A 1 303 ? -4.164 40.531 22.5 1 97.62 303 ALA A N 1
ATOM 2354 C CA . ALA A 1 303 ? -4.293 41.281 21.266 1 97.62 303 ALA A CA 1
ATOM 2355 C C . ALA A 1 303 ? -5.172 40.562 20.25 1 97.62 303 ALA A C 1
ATOM 2357 O O . ALA A 1 303 ? -5.992 41.156 19.562 1 97.62 303 ALA A O 1
ATOM 2358 N N . VAL A 1 304 ? -4.984 39.281 20.188 1 97.62 304 VAL A N 1
ATOM 2359 C CA . VAL A 1 304 ? -5.727 38.438 19.234 1 97.62 304 VAL A CA 1
ATOM 2360 C C . VAL A 1 304 ? -7.195 38.375 19.656 1 97.62 304 VAL A C 1
ATOM 2362 O O . VAL A 1 304 ? -8.086 38.531 18.828 1 97.62 304 VAL A O 1
ATOM 2365 N N . VAL A 1 305 ? -7.434 38.156 20.906 1 96.56 305 VAL A N 1
ATOM 2366 C CA . VAL A 1 305 ? -8.797 38.094 21.422 1 96.56 305 VAL A CA 1
ATOM 2367 C C . VAL A 1 305 ? -9.508 39.438 21.172 1 96.56 305 VAL A C 1
ATOM 2369 O O . VAL A 1 305 ? -10.664 39.438 20.734 1 96.56 305 VAL A O 1
ATOM 2372 N N . ASN A 1 306 ? -8.836 40.469 21.438 1 97.31 306 ASN A N 1
ATOM 2373 C CA . ASN A 1 306 ? -9.406 41.781 21.219 1 97.31 306 ASN A CA 1
ATOM 2374 C C . ASN A 1 306 ? -9.742 42.031 19.75 1 97.31 306 ASN A C 1
ATOM 2376 O O . ASN A 1 306 ? -10.789 42.594 19.438 1 97.31 306 ASN A O 1
ATOM 2380 N N . ALA A 1 307 ? -8.859 41.656 18.906 1 97.81 307 ALA A N 1
ATOM 2381 C CA . ALA A 1 307 ? -9.078 41.844 17.469 1 97.81 307 ALA A CA 1
ATOM 2382 C C . ALA A 1 307 ? -10.312 41.062 17.016 1 97.81 307 ALA A C 1
ATOM 2384 O O . ALA A 1 307 ? -11.117 41.562 16.234 1 97.81 307 ALA A O 1
ATOM 2385 N N . ILE A 1 308 ? -10.453 39.844 17.453 1 97.38 308 ILE A N 1
ATOM 2386 C CA . ILE A 1 308 ? -11.57 39 17.062 1 97.38 308 ILE A CA 1
ATOM 2387 C C . ILE A 1 308 ? -12.875 39.594 17.594 1 97.38 308 ILE A C 1
ATOM 2389 O O . ILE A 1 308 ? -13.867 39.688 16.875 1 97.38 308 ILE A O 1
ATOM 2393 N N . GLU A 1 309 ? -12.867 40 18.828 1 96.62 309 GLU A N 1
ATOM 2394 C CA . GLU A 1 309 ? -14.055 40.594 19.422 1 96.62 309 GLU A CA 1
ATOM 2395 C C . GLU A 1 309 ? -14.477 41.844 18.688 1 96.62 309 GLU A C 1
ATOM 2397 O O . GLU A 1 309 ? -15.672 42.094 18.516 1 96.62 309 GLU A O 1
ATOM 2402 N N . HIS A 1 310 ? -13.562 42.562 18.297 1 95.75 310 HIS A N 1
ATOM 2403 C CA . HIS A 1 310 ? -13.82 43.812 17.609 1 95.75 310 HIS A CA 1
ATOM 2404 C C . HIS A 1 310 ? -14.516 43.594 16.266 1 95.75 310 HIS A C 1
ATOM 2406 O O . HIS A 1 310 ? -15.461 44.312 15.93 1 95.75 310 HIS A O 1
ATOM 2412 N N . TYR A 1 311 ? -14.109 42.656 15.539 1 95.06 311 TYR A N 1
ATOM 2413 C CA . TYR A 1 311 ? -14.578 42.531 14.164 1 95.06 311 TYR A CA 1
ATOM 2414 C C . TYR A 1 311 ? -15.68 41.469 14.062 1 95.06 311 TYR A C 1
ATOM 2416 O O . TYR A 1 311 ? -16.562 41.562 13.195 1 95.06 311 TYR A O 1
ATOM 2424 N N . ASN A 1 312 ? -15.648 40.469 14.867 1 91.12 312 ASN A N 1
ATOM 2425 C CA . ASN A 1 312 ? -16.609 39.375 14.727 1 91.12 312 ASN A CA 1
ATOM 2426 C C . ASN A 1 312 ? -17.547 39.281 15.922 1 91.12 312 ASN A C 1
ATOM 2428 O O . ASN A 1 312 ? -18.484 38.5 15.938 1 91.12 312 ASN A O 1
ATOM 2432 N N . GLU A 1 313 ? -17.328 40.062 16.938 1 90.88 313 GLU A N 1
ATOM 2433 C CA . GLU A 1 313 ? -18.188 40.188 18.094 1 90.88 313 GLU A CA 1
ATOM 2434 C C . GLU A 1 313 ? -18.359 38.844 18.812 1 90.88 313 GLU A C 1
ATOM 2436 O O . GLU A 1 313 ? -19.469 38.5 19.234 1 90.88 313 GLU A O 1
ATOM 2441 N N . ILE A 1 314 ? -17.328 38.062 18.781 1 92.19 314 ILE A N 1
ATOM 2442 C CA . ILE A 1 314 ? -17.328 36.781 19.516 1 92.19 314 ILE A CA 1
ATOM 2443 C C . ILE A 1 314 ? -16.062 36.688 20.359 1 92.19 314 ILE A C 1
ATOM 2445 O O . ILE A 1 314 ? -15.047 37.281 20.047 1 92.19 314 ILE A O 1
ATOM 2449 N N . LYS A 1 315 ? -16.25 35.938 21.469 1 92.94 315 LYS A N 1
ATOM 2450 C CA . LYS A 1 315 ? -15.078 35.594 22.25 1 92.94 315 LYS A CA 1
ATOM 2451 C C . LYS A 1 315 ? -14.516 34.219 21.812 1 92.94 315 LYS A C 1
ATOM 2453 O O . LYS A 1 315 ? -15.203 33.219 21.906 1 92.94 315 LYS A O 1
ATOM 2458 N N . PRO A 1 316 ? -13.266 34.25 21.359 1 95.19 316 PRO A N 1
ATOM 2459 C CA . PRO A 1 316 ? -12.727 32.969 20.875 1 95.19 316 PRO A CA 1
ATOM 2460 C C . PRO A 1 316 ? -12.453 32 22 1 95.19 316 PRO A C 1
ATOM 2462 O O . PRO A 1 316 ? -12.156 32.406 23.125 1 95.19 316 PRO A O 1
ATOM 2465 N N . GLN A 1 317 ? -12.578 30.719 21.703 1 93.25 317 GLN A N 1
ATOM 2466 C CA . GLN A 1 317 ? -12.078 29.672 22.578 1 93.25 317 GLN A CA 1
ATOM 2467 C C . GLN A 1 317 ? -10.586 29.438 22.375 1 93.25 317 GLN A C 1
ATOM 2469 O O . GLN A 1 317 ? -10.109 29.406 21.234 1 93.25 317 GLN A O 1
ATOM 2474 N N . LEU A 1 318 ? -9.867 29.391 23.484 1 92.38 318 LEU A N 1
ATOM 2475 C CA . LEU A 1 318 ? -8.461 29 23.422 1 92.38 318 LEU A CA 1
ATOM 2476 C C . LEU A 1 318 ? -8.32 27.484 23.562 1 92.38 318 LEU A C 1
ATOM 2478 O O . LEU A 1 318 ? -8.57 26.922 24.625 1 92.38 318 LEU A O 1
ATOM 2482 N N . LEU A 1 319 ? -7.938 26.891 22.406 1 90.25 319 LEU A N 1
ATOM 2483 C CA . LEU A 1 319 ? -7.895 25.438 22.406 1 90.25 319 LEU A CA 1
ATOM 2484 C C . LEU A 1 319 ? -6.562 24.938 21.859 1 90.25 319 LEU A C 1
ATOM 2486 O O . LEU A 1 319 ? -5.855 25.672 21.156 1 90.25 319 LEU A O 1
ATOM 2490 N N . THR A 1 320 ? -6.25 23.672 22.125 1 88.81 320 THR A N 1
ATOM 2491 C CA . THR A 1 320 ? -5.016 23.047 21.656 1 88.81 320 THR A CA 1
ATOM 2492 C C . THR A 1 320 ? -5.316 21.859 20.766 1 88.81 320 THR A C 1
ATOM 2494 O O . THR A 1 320 ? -4.41 21.094 20.406 1 88.81 320 THR A O 1
ATOM 2497 N N . ASN A 1 321 ? -6.523 21.734 20.406 1 82.81 321 ASN A N 1
ATOM 2498 C CA . ASN A 1 321 ? -6.926 20.562 19.625 1 82.81 321 ASN A CA 1
ATOM 2499 C C . ASN A 1 321 ? -6.406 20.641 18.188 1 82.81 321 ASN A C 1
ATOM 2501 O O . ASN A 1 321 ? -5.871 21.672 17.766 1 82.81 321 ASN A O 1
ATOM 2505 N N . GLY A 1 322 ? -6.367 19.5 17.562 1 80.81 322 GLY A N 1
ATOM 2506 C CA . GLY A 1 322 ? -5.91 19.422 16.188 1 80.81 322 GLY A CA 1
ATOM 2507 C C . GLY A 1 322 ? -4.488 18.906 16.062 1 80.81 322 GLY A C 1
ATOM 2508 O O . GLY A 1 322 ? -4.078 18.016 16.797 1 80.81 322 GLY A O 1
ATOM 2509 N N . GLY A 1 323 ? -3.855 19.391 15.039 1 79.5 323 GLY A N 1
ATOM 2510 C CA . GLY A 1 323 ? -2.52 18.922 14.719 1 79.5 323 GLY A CA 1
ATOM 2511 C C . GLY A 1 323 ? -1.42 19.766 15.344 1 79.5 323 GLY A C 1
ATOM 2512 O O . GLY A 1 323 ? -1.548 20.203 16.484 1 79.5 323 GLY A O 1
ATOM 2513 N N . THR A 1 324 ? -0.301 19.656 14.711 1 85.25 324 THR A N 1
ATOM 2514 C CA . THR A 1 324 ? 0.862 20.469 15.07 1 85.25 324 THR A CA 1
ATOM 2515 C C . THR A 1 324 ? 1.086 21.578 14.047 1 85.25 324 THR A C 1
ATOM 2517 O O . THR A 1 324 ? 0.292 21.734 13.117 1 85.25 324 THR A O 1
ATOM 2520 N N . SER A 1 325 ? 1.843 22.5 14.43 1 89.12 325 SER A N 1
ATOM 2521 C CA . SER A 1 325 ? 2.266 23.578 13.539 1 89.12 325 SER A CA 1
ATOM 2522 C C . SER A 1 325 ? 3.719 23.953 13.781 1 89.12 325 SER A C 1
ATOM 2524 O O . SER A 1 325 ? 4.363 23.422 14.688 1 89.12 325 SER A O 1
ATOM 2526 N N . ASP A 1 326 ? 4.164 24.75 12.922 1 92.56 326 ASP A N 1
ATOM 2527 C CA . ASP A 1 326 ? 5.547 25.203 13.07 1 92.56 326 ASP A CA 1
ATOM 2528 C C . ASP A 1 326 ? 5.707 26.078 14.305 1 92.56 326 ASP A C 1
ATOM 2530 O O . ASP A 1 326 ? 6.828 26.422 14.695 1 92.56 326 ASP A O 1
ATOM 2534 N N . GLY A 1 327 ? 4.578 26.375 14.922 1 91.81 327 GLY A N 1
ATOM 2535 C CA . GLY A 1 327 ? 4.668 27.031 16.219 1 91.81 327 GLY A CA 1
ATOM 2536 C C . GLY A 1 327 ? 5.547 26.281 17.203 1 91.81 327 GLY A C 1
ATOM 2537 O O . GLY A 1 327 ? 6.18 26.891 18.062 1 91.81 327 GLY A O 1
ATOM 2538 N N . ARG A 1 328 ? 5.641 25.016 17.016 1 87.81 328 ARG A N 1
ATOM 2539 C CA . ARG A 1 328 ? 6.43 24.172 17.906 1 87.81 328 ARG A CA 1
ATOM 2540 C C . ARG A 1 328 ? 7.902 24.562 17.859 1 87.81 328 ARG A C 1
ATOM 2542 O O . ARG A 1 328 ? 8.602 24.453 18.875 1 87.81 328 ARG A O 1
ATOM 2549 N N . PHE A 1 329 ? 8.375 24.953 16.766 1 92.12 329 PHE A N 1
ATOM 2550 C CA . PHE A 1 329 ? 9.773 25.375 16.625 1 92.12 329 PHE A CA 1
ATOM 2551 C C . PHE A 1 329 ? 9.969 26.797 17.141 1 92.12 329 PHE A C 1
ATOM 2553 O O . PHE A 1 329 ? 10.953 27.078 17.828 1 92.12 329 PHE A O 1
ATOM 2560 N N . ILE A 1 330 ? 9.023 27.594 16.828 1 94.44 330 ILE A N 1
ATOM 2561 C CA . ILE A 1 330 ? 9.133 29.016 17.125 1 94.44 330 ILE A CA 1
ATOM 2562 C C . ILE A 1 330 ? 9.055 29.234 18.625 1 94.44 330 ILE A C 1
ATOM 2564 O O . ILE A 1 330 ? 9.719 30.125 19.156 1 94.44 330 ILE A O 1
ATOM 2568 N N . ALA A 1 331 ? 8.297 28.422 19.234 1 89.38 331 ALA A N 1
ATOM 2569 C CA . ALA A 1 331 ? 8.156 28.516 20.688 1 89.38 331 ALA A CA 1
ATOM 2570 C C . ALA A 1 331 ? 9.5 28.375 21.375 1 89.38 331 ALA A C 1
ATOM 2572 O O . ALA A 1 331 ? 9.703 28.891 22.469 1 89.38 331 ALA A O 1
ATOM 2573 N N . ARG A 1 332 ? 10.398 27.766 20.797 1 88.38 332 ARG A N 1
ATOM 2574 C CA . ARG A 1 332 ? 11.719 27.562 21.375 1 88.38 332 ARG A CA 1
ATOM 2575 C C . ARG A 1 332 ? 12.469 28.875 21.531 1 88.38 332 ARG A C 1
ATOM 2577 O O . ARG A 1 332 ? 13.406 28.969 22.312 1 88.38 332 ARG A O 1
ATOM 2584 N N . MET A 1 333 ? 12.102 29.781 20.797 1 93.31 333 MET A N 1
ATOM 2585 C CA . MET A 1 333 ? 12.75 31.094 20.859 1 93.31 333 MET A CA 1
ATOM 2586 C C . MET A 1 333 ? 12.266 31.875 22.078 1 93.31 333 MET A C 1
ATOM 2588 O O . MET A 1 333 ? 12.773 32.969 22.359 1 93.31 333 MET A O 1
ATOM 2592 N N . GLY A 1 334 ? 11.305 31.344 22.766 1 89.81 334 GLY A N 1
ATOM 2593 C CA . GLY A 1 334 ?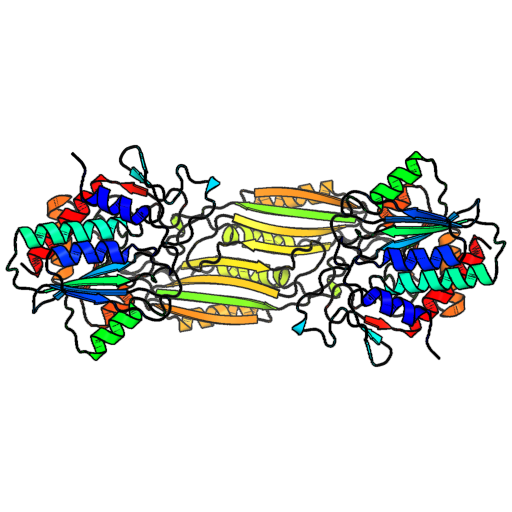 10.75 32 23.922 1 89.81 334 GLY A CA 1
ATOM 2594 C C . GLY A 1 334 ? 9.609 32.938 23.578 1 89.81 334 GLY A C 1
ATOM 2595 O O . GLY A 1 334 ? 9.141 33.688 24.438 1 89.81 334 GLY A O 1
ATOM 2596 N N . ALA A 1 335 ? 9.148 32.906 22.406 1 93.94 335 ALA A N 1
ATOM 2597 C CA . ALA A 1 335 ? 8.078 33.812 21.953 1 93.94 335 ALA A CA 1
ATOM 2598 C C . ALA A 1 335 ? 6.719 33.281 22.422 1 93.94 335 ALA A C 1
ATOM 2600 O O . ALA A 1 335 ? 6.527 32.094 22.609 1 93.94 335 ALA A O 1
ATOM 2601 N N . GLN A 1 336 ? 5.781 34.188 22.656 1 95.31 336 GLN A N 1
ATOM 2602 C CA . GLN A 1 336 ? 4.371 33.812 22.703 1 95.31 336 GLN A CA 1
ATOM 2603 C C . GLN A 1 336 ? 3.861 33.406 21.312 1 95.31 336 GLN A C 1
ATOM 2605 O O . GLN A 1 336 ? 4.031 34.156 20.359 1 95.31 336 GLN A O 1
ATOM 2610 N N . VAL A 1 337 ? 3.27 32.25 21.266 1 95.56 337 VAL A N 1
ATOM 2611 C CA . VAL A 1 337 ? 2.828 31.75 19.969 1 95.56 337 VAL A CA 1
ATOM 2612 C C . VAL A 1 337 ? 1.328 31.469 20 1 95.56 337 VAL A C 1
ATOM 2614 O O . VAL A 1 337 ? 0.838 30.797 20.906 1 95.56 337 VAL A O 1
ATOM 2617 N N . VAL A 1 338 ? 0.622 32.031 19.016 1 96.38 338 VAL A N 1
ATOM 2618 C CA . VAL A 1 338 ? -0.802 31.766 18.844 1 96.38 338 VAL A CA 1
ATOM 2619 C C . VAL A 1 338 ? -1.103 31.484 17.375 1 96.38 338 VAL A C 1
ATOM 2621 O O . VAL A 1 338 ? -0.354 31.906 16.484 1 96.38 338 VAL A O 1
ATOM 2624 N N . GLU A 1 339 ? -2.131 30.719 17.172 1 96.62 339 GLU A N 1
ATOM 2625 C CA . GLU A 1 339 ? -2.574 30.484 15.805 1 96.62 339 GLU A CA 1
ATOM 2626 C C . GLU A 1 339 ? -3.984 31.016 15.578 1 96.62 339 GLU A C 1
ATOM 2628 O O . GLU A 1 339 ? -4.875 30.797 16.406 1 96.62 339 GLU A O 1
ATOM 2633 N N . LEU A 1 340 ? -4.129 31.75 14.57 1 97.69 340 LEU A N 1
ATOM 2634 C CA . LEU A 1 340 ? -5.422 32.25 14.117 1 97.69 340 LEU A CA 1
ATOM 2635 C C . LEU A 1 340 ? -5.531 32.188 12.602 1 97.69 340 LEU A C 1
ATOM 2637 O O . LEU A 1 340 ? -4.742 32.844 11.891 1 97.69 340 LEU A O 1
ATOM 2641 N N . GLY A 1 341 ? -6.438 31.438 12.117 1 97.38 341 GLY A N 1
ATOM 2642 C CA . GLY A 1 341 ? -6.711 31.312 10.695 1 97.38 341 GLY A CA 1
ATOM 2643 C C . GLY A 1 341 ? -8.148 30.938 10.391 1 97.38 341 GLY A C 1
ATOM 2644 O O . GLY A 1 341 ? -9.016 31.031 11.266 1 97.38 341 GLY A O 1
ATOM 2645 N N . PRO A 1 342 ? -8.43 30.688 9.148 1 97.31 342 PRO A N 1
ATOM 2646 C CA . PRO A 1 342 ? -9.812 30.438 8.727 1 97.31 342 PRO A CA 1
ATOM 2647 C C . PRO A 1 342 ? -10.344 29.094 9.234 1 97.31 342 PRO A C 1
ATOM 2649 O O . PRO A 1 342 ? -9.656 28.406 9.984 1 97.31 342 PRO A O 1
ATOM 2652 N N . VAL A 1 343 ? -11.578 28.844 8.836 1 95.56 343 VAL A N 1
ATOM 2653 C CA . VAL A 1 343 ? -12.25 27.594 9.195 1 95.56 343 VAL A CA 1
ATOM 2654 C C . VAL A 1 343 ? -11.523 26.406 8.547 1 95.56 343 VAL A C 1
ATOM 2656 O O . VAL A 1 343 ? -11.164 26.469 7.371 1 95.56 343 VAL A O 1
ATOM 2659 N N . ASN A 1 344 ? -11.297 25.344 9.305 1 92.19 344 ASN A N 1
ATOM 2660 C CA . ASN A 1 344 ? -10.406 24.25 8.906 1 92.19 344 ASN A CA 1
ATOM 2661 C C . ASN A 1 344 ? -11.188 23.062 8.359 1 92.19 344 ASN A C 1
ATOM 2663 O O . ASN A 1 344 ? -10.617 22 8.117 1 92.19 344 ASN A O 1
ATOM 2667 N N . ALA A 1 345 ? -12.383 23.125 8.023 1 89.56 345 ALA A N 1
ATOM 2668 C CA . ALA A 1 345 ? -13.312 22.031 7.773 1 89.56 345 ALA A CA 1
ATOM 2669 C C . ALA A 1 345 ? -12.891 21.219 6.551 1 89.56 345 ALA A C 1
ATOM 2671 O O . ALA A 1 345 ? -13.133 20.016 6.477 1 89.56 345 ALA A O 1
ATOM 2672 N N . THR A 1 346 ? -12.188 21.797 5.633 1 91.69 346 THR A N 1
ATOM 2673 C CA . THR A 1 346 ? -11.977 21.141 4.348 1 91.69 346 THR A CA 1
ATOM 2674 C C . THR A 1 346 ? -10.484 20.938 4.086 1 91.69 346 THR A C 1
ATOM 2676 O O . THR A 1 346 ? -10.086 20.578 2.979 1 91.69 346 THR A O 1
ATOM 2679 N N . ILE A 1 347 ? -9.656 21.156 5.125 1 91.19 347 ILE A N 1
ATOM 2680 C CA . ILE A 1 347 ? -8.219 21.047 4.895 1 91.19 347 ILE A CA 1
ATOM 2681 C C . ILE A 1 347 ? -7.852 19.609 4.566 1 91.19 347 ILE A C 1
ATOM 2683 O O . ILE A 1 347 ? -8.445 18.672 5.105 1 91.19 347 ILE A O 1
ATOM 2687 N N . HIS A 1 348 ? -6.902 19.391 3.689 1 88.31 348 HIS A N 1
ATOM 2688 C CA . HIS A 1 348 ? -6.355 18.109 3.246 1 88.31 348 HIS A CA 1
ATOM 2689 C C . HIS A 1 348 ? -7.43 17.25 2.584 1 88.31 348 HIS A C 1
ATOM 2691 O O . HIS A 1 348 ? -7.238 16.047 2.402 1 88.31 348 HIS A O 1
ATOM 2697 N N . LYS A 1 349 ? -8.609 17.828 2.268 1 90.94 349 LYS A N 1
ATOM 2698 C CA . LYS A 1 349 ? -9.68 17.125 1.571 1 90.94 349 LYS A CA 1
ATOM 2699 C C . LYS A 1 349 ? -9.773 17.578 0.114 1 90.94 349 LYS A C 1
ATOM 2701 O O . LYS A 1 349 ? -9.219 18.609 -0.263 1 90.94 349 LYS A O 1
ATOM 2706 N N . ILE A 1 350 ? -10.445 16.672 -0.593 1 90.25 350 ILE A N 1
ATOM 2707 C CA . ILE A 1 350 ? -10.898 17.109 -1.907 1 90.25 350 ILE A CA 1
ATOM 2708 C C . ILE A 1 350 ? -11.852 18.297 -1.755 1 90.25 350 ILE A C 1
ATOM 2710 O O . ILE A 1 350 ? -12.672 18.328 -0.833 1 90.25 350 ILE A O 1
ATOM 2714 N N . ASN A 1 351 ? -11.711 19.25 -2.686 1 94.81 351 ASN A N 1
ATOM 2715 C CA . ASN A 1 351 ? -12.539 20.438 -2.711 1 94.81 351 ASN A CA 1
ATOM 2716 C C . ASN A 1 351 ? -12.281 21.328 -1.497 1 94.81 351 ASN A C 1
ATOM 2718 O O . ASN A 1 351 ? -13.219 21.875 -0.906 1 94.81 351 ASN A O 1
ATOM 2722 N N . GLU A 1 352 ? -11.039 21.422 -1.132 1 95.62 352 GLU A N 1
ATOM 2723 C CA . GLU A 1 352 ? -10.664 22.391 -0.11 1 95.62 352 GLU A CA 1
ATOM 2724 C C . GLU A 1 352 ? -11.125 23.797 -0.488 1 95.62 352 GLU A C 1
ATOM 2726 O O . GLU A 1 352 ? -11.023 24.188 -1.65 1 95.62 3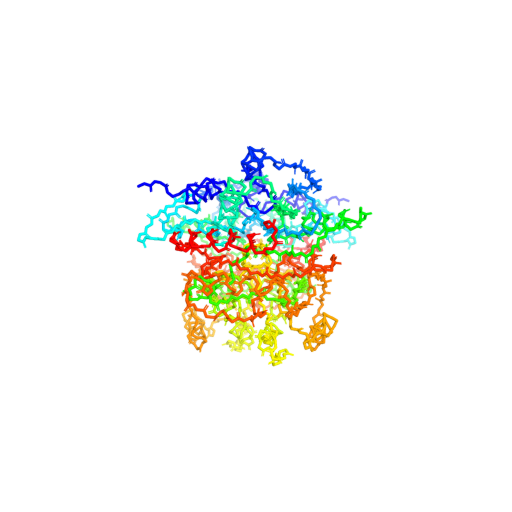52 GLU A O 1
ATOM 2731 N N . CYS A 1 353 ? -11.633 24.5 0.467 1 96.94 353 CYS A N 1
ATOM 2732 C CA . CYS A 1 353 ? -12.133 25.844 0.192 1 96.94 353 CYS A CA 1
ATOM 2733 C C . CYS A 1 353 ? -12.18 26.672 1.467 1 96.94 353 CYS A C 1
ATOM 2735 O O . CYS A 1 353 ? -12.031 26.141 2.568 1 96.94 353 CYS A O 1
ATOM 2737 N N . VAL A 1 354 ? -12.297 27.969 1.291 1 97.25 354 VAL A N 1
ATOM 2738 C CA . VAL A 1 354 ? -12.406 28.906 2.393 1 97.25 354 VAL A CA 1
ATOM 2739 C C . VAL A 1 354 ? -13.406 30.016 2.031 1 97.25 354 VAL A C 1
ATOM 2741 O O . VAL A 1 354 ? -13.555 30.359 0.857 1 97.25 354 VAL A O 1
ATOM 2744 N N . ASN A 1 355 ? -14.148 30.438 3.033 1 97.12 355 ASN A N 1
ATOM 2745 C CA . ASN A 1 355 ? -15.039 31.578 2.811 1 97.12 355 ASN A CA 1
ATOM 2746 C C . ASN A 1 355 ? -14.258 32.844 2.467 1 97.12 355 ASN A C 1
ATOM 2748 O O . ASN A 1 355 ? -13.43 33.281 3.256 1 97.12 355 ASN A O 1
ATOM 2752 N N . ALA A 1 356 ? -14.57 33.438 1.323 1 96.88 356 ALA A N 1
ATOM 2753 C CA . ALA A 1 356 ? -13.828 34.594 0.841 1 96.88 356 ALA A CA 1
ATOM 2754 C C . ALA A 1 356 ? -13.953 35.781 1.812 1 96.88 356 ALA A C 1
ATOM 2756 O O . ALA A 1 356 ? -12.977 36.5 2.066 1 96.88 356 ALA A O 1
ATOM 2757 N N . ALA A 1 357 ? -15.07 35.938 2.305 1 96.19 357 ALA A N 1
ATOM 2758 C CA . ALA A 1 357 ? -15.305 37.031 3.246 1 96.19 357 ALA A CA 1
ATOM 2759 C C . ALA A 1 357 ? -14.484 36.844 4.52 1 96.19 357 ALA A C 1
ATOM 2761 O O . ALA A 1 357 ? -14.031 37.812 5.125 1 96.19 357 ALA A O 1
ATOM 2762 N N . ASP A 1 358 ? -14.359 35.625 4.898 1 96.5 358 ASP A N 1
ATOM 2763 C CA . ASP A 1 358 ? -13.586 35.312 6.094 1 96.5 358 ASP A CA 1
ATOM 2764 C C . ASP A 1 358 ? -12.125 35.719 5.922 1 96.5 358 ASP A C 1
ATOM 2766 O O . ASP A 1 358 ? -11.477 36.156 6.875 1 96.5 358 ASP A O 1
ATOM 2770 N N . LEU A 1 359 ? -11.609 35.625 4.75 1 97.31 359 LEU A N 1
ATOM 2771 C CA . LEU A 1 359 ? -10.234 36.031 4.5 1 97.31 359 LEU A CA 1
ATOM 2772 C C . LEU A 1 359 ? -10.062 37.531 4.656 1 97.31 359 LEU A C 1
ATOM 2774 O O . LEU A 1 359 ? -9.047 38 5.168 1 97.31 359 LEU A O 1
ATOM 2778 N N . GLN A 1 360 ? -11.023 38.219 4.211 1 96.5 360 GLN A N 1
ATOM 2779 C CA . GLN A 1 360 ? -10.984 39.656 4.375 1 96.5 360 GLN A CA 1
ATOM 2780 C C . GLN A 1 360 ? -11.031 40.062 5.848 1 96.5 360 GLN A C 1
ATOM 2782 O O . GLN A 1 360 ? -10.297 40.938 6.285 1 96.5 360 GLN A O 1
ATOM 2787 N N . LEU A 1 361 ? -11.914 39.375 6.488 1 96.88 361 LEU A N 1
ATOM 2788 C CA . LEU A 1 361 ? -12.031 39.625 7.918 1 96.88 361 LEU A CA 1
ATOM 2789 C C . LEU A 1 361 ? -10.727 39.281 8.641 1 96.88 361 LEU A C 1
ATOM 2791 O O . LEU A 1 361 ? -10.312 40 9.547 1 96.88 361 LEU A O 1
ATOM 2795 N N . LEU A 1 362 ? -10.164 38.25 8.266 1 97.94 362 LEU A N 1
ATOM 2796 C CA . LEU A 1 362 ? -8.891 37.812 8.852 1 97.94 362 LEU A CA 1
ATOM 2797 C C . LEU A 1 362 ? -7.816 38.875 8.633 1 97.94 362 LEU A C 1
ATOM 2799 O O . LEU A 1 362 ? -7.027 39.156 9.539 1 97.94 362 LEU A O 1
ATOM 2803 N N . ALA A 1 363 ? -7.762 39.438 7.457 1 98.19 363 ALA A N 1
ATOM 2804 C CA . ALA A 1 363 ? -6.801 40.5 7.188 1 98.19 363 ALA A CA 1
ATOM 2805 C C . ALA A 1 363 ? -7.008 41.688 8.133 1 98.19 363 ALA A C 1
ATOM 2807 O O . ALA A 1 363 ? -6.039 42.281 8.609 1 98.19 363 ALA A O 1
ATOM 2808 N N . ARG A 1 364 ? -8.203 41.969 8.383 1 98.12 364 ARG A N 1
ATOM 2809 C CA . ARG A 1 364 ? -8.508 43.062 9.312 1 98.12 364 ARG A CA 1
ATOM 2810 C C . ARG A 1 364 ? -8.07 42.719 10.727 1 98.12 364 ARG A C 1
ATOM 2812 O O . ARG A 1 364 ? -7.523 43.562 11.438 1 98.12 364 ARG A O 1
ATOM 2819 N N . MET A 1 365 ? -8.289 41.531 11.117 1 98.38 365 MET A N 1
ATOM 2820 C CA . MET A 1 365 ? -7.871 41.094 12.438 1 98.38 365 MET A CA 1
ATOM 2821 C C . MET A 1 365 ? -6.355 41.156 12.578 1 98.38 365 MET A C 1
ATOM 2823 O O . MET A 1 365 ? -5.84 41.625 13.586 1 98.38 365 MET A O 1
ATOM 2827 N N . TYR A 1 366 ? -5.684 40.594 11.562 1 98.75 366 TYR A N 1
ATOM 2828 C CA . TYR A 1 366 ? -4.223 40.625 11.586 1 98.75 366 TYR A CA 1
ATOM 2829 C C . TYR A 1 366 ? -3.699 42.062 11.695 1 98.75 366 TYR A C 1
ATOM 2831 O O . TYR A 1 366 ? -2.781 42.312 12.469 1 98.75 366 TYR A O 1
ATOM 2839 N N . GLN A 1 367 ? -4.281 42.969 10.93 1 98.62 367 GLN A N 1
ATOM 2840 C CA . GLN A 1 367 ? -3.871 44.344 10.984 1 98.62 367 GLN A CA 1
ATOM 2841 C C . GLN A 1 367 ? -4.059 44.938 12.383 1 98.62 367 GLN A C 1
ATOM 2843 O O . GLN A 1 367 ? -3.193 45.656 12.883 1 98.62 367 GLN A O 1
ATOM 2848 N N . ARG A 1 368 ? -5.141 44.625 12.992 1 98.5 368 ARG A N 1
ATOM 2849 C CA . ARG A 1 368 ? -5.422 45.156 14.336 1 98.5 368 ARG A CA 1
ATOM 2850 C C . ARG A 1 368 ? -4.426 44.594 15.344 1 98.5 368 ARG A C 1
ATOM 2852 O O . ARG A 1 368 ? -4.031 45.312 16.281 1 98.5 368 ARG A O 1
ATOM 2859 N N . VAL A 1 369 ? -4.082 43.375 15.219 1 98.56 369 VAL A N 1
ATOM 2860 C CA . VAL A 1 369 ? -3.068 42.781 16.094 1 98.56 369 VAL A CA 1
ATOM 2861 C C . VAL A 1 369 ? -1.756 43.562 15.938 1 98.56 369 VAL A C 1
ATOM 2863 O O . VAL A 1 369 ? -1.092 43.875 16.922 1 98.56 369 VAL A O 1
ATOM 2866 N N . MET A 1 370 ? -1.415 43.875 14.688 1 98.69 370 MET A N 1
ATOM 2867 C CA . MET A 1 370 ? -0.229 44.688 14.445 1 98.69 370 MET A CA 1
ATOM 2868 C C . MET A 1 370 ? -0.332 46.031 15.164 1 98.69 370 MET A C 1
ATOM 2870 O O . MET A 1 370 ? 0.621 46.469 15.812 1 98.69 370 MET A O 1
ATOM 2874 N N . GLU A 1 371 ? -1.44 46.656 15.07 1 98.38 371 GLU A N 1
ATOM 2875 C CA . GLU A 1 371 ? -1.66 47.969 15.664 1 98.38 371 GLU A CA 1
ATOM 2876 C C . GLU A 1 371 ? -1.521 47.906 17.188 1 98.38 371 GLU A C 1
ATOM 2878 O O . GLU A 1 371 ? -0.973 48.844 17.797 1 98.38 371 GLU A O 1
ATOM 2883 N N . GLN A 1 372 ? -1.953 46.875 17.719 1 97.88 372 GLN A N 1
ATOM 2884 C CA . GLN A 1 372 ? -1.942 46.75 19.172 1 97.88 372 GLN A CA 1
ATOM 2885 C C . GLN A 1 372 ? -0.532 46.469 19.703 1 97.88 372 GLN A C 1
ATOM 2887 O O . GLN A 1 372 ? -0.183 46.875 20.797 1 97.88 372 GLN A O 1
ATOM 2892 N N . LEU A 1 373 ? 0.23 45.844 18.922 1 97.88 373 LEU A N 1
ATOM 2893 C CA . LEU A 1 373 ? 1.475 45.312 19.484 1 97.88 373 LEU A CA 1
ATOM 2894 C C . LEU A 1 373 ? 2.668 46.125 18.984 1 97.88 373 LEU A C 1
ATOM 2896 O O . LEU A 1 373 ? 3.67 46.25 19.703 1 97.88 373 LEU A O 1
ATOM 2900 N N . VAL A 1 374 ? 2.553 46.75 17.719 1 96.56 374 VAL A N 1
ATOM 2901 C CA . VAL A 1 374 ? 3.807 47.281 17.203 1 96.56 374 VAL A CA 1
ATOM 2902 C C . VAL A 1 374 ? 3.555 48.656 16.562 1 96.56 374 VAL A C 1
ATOM 2904 O O . VAL A 1 374 ? 4.438 49.188 15.891 1 96.56 374 VAL A O 1
ATOM 2907 N N . ALA A 1 375 ? 2.482 49.219 16.719 1 94.88 375 ALA A N 1
ATOM 2908 C CA . ALA A 1 375 ? 2.246 50.531 16.141 1 94.88 375 ALA A CA 1
ATOM 2909 C C . ALA A 1 375 ? 3.041 51.625 16.875 1 94.88 375 ALA A C 1
ATOM 2911 O O . ALA A 1 375 ? 3.35 51.469 18.062 1 94.88 375 ALA A O 1
ATOM 2912 N N . MET B 1 1 ? 30.594 -34.469 -18.312 1 42.25 1 MET B N 1
ATOM 2913 C CA . MET B 1 1 ? 29.781 -34.625 -19.516 1 42.25 1 MET B CA 1
ATOM 2914 C C . MET B 1 1 ? 28.5 -33.812 -19.406 1 42.25 1 MET B C 1
ATOM 2916 O O . MET B 1 1 ? 27.859 -33.812 -18.359 1 42.25 1 MET B O 1
ATOM 2920 N N . SER B 1 2 ? 28.156 -32.688 -20.188 1 66.56 2 SER B N 1
ATOM 2921 C CA . SER B 1 2 ? 27.109 -31.656 -20.109 1 66.56 2 SER B CA 1
ATOM 2922 C C . SER B 1 2 ? 25.734 -32.281 -20.266 1 66.56 2 SER B C 1
ATOM 2924 O O . SER B 1 2 ? 25.516 -33.125 -21.125 1 66.56 2 SER B O 1
ATOM 2926 N N . CYS B 1 3 ? 24.859 -32.375 -19.25 1 89.69 3 CYS B N 1
ATOM 2927 C CA . CYS B 1 3 ? 23.516 -32.906 -19.234 1 89.69 3 CYS B CA 1
ATOM 2928 C C . CYS B 1 3 ? 22.562 -32.062 -20.062 1 89.69 3 CYS B C 1
ATOM 2930 O O . CYS B 1 3 ? 22.344 -30.891 -19.719 1 89.69 3 CYS B O 1
ATOM 2932 N N . PRO B 1 4 ? 22.141 -32.625 -21.281 1 95.81 4 PRO B N 1
ATOM 2933 C CA . PRO B 1 4 ? 21.312 -31.844 -22.203 1 95.81 4 PRO B CA 1
ATOM 2934 C C . PRO B 1 4 ? 20.141 -31.156 -21.516 1 95.81 4 PRO B C 1
ATOM 2936 O O . PRO B 1 4 ? 19.766 -30.047 -21.859 1 95.81 4 PRO B O 1
ATOM 2939 N N . VAL B 1 5 ? 19.562 -31.828 -20.578 1 97.94 5 VAL B N 1
ATOM 2940 C CA . VAL B 1 5 ? 18.422 -31.281 -19.875 1 97.94 5 VAL B CA 1
ATOM 2941 C C . VAL B 1 5 ? 18.844 -30.016 -19.109 1 97.94 5 VAL B C 1
ATOM 2943 O O . VAL B 1 5 ? 18.141 -29 -19.172 1 97.94 5 VAL B O 1
ATOM 2946 N N . ILE B 1 6 ? 19.953 -30.094 -18.453 1 97.88 6 ILE B N 1
ATOM 2947 C CA . ILE B 1 6 ? 20.438 -28.984 -17.641 1 97.88 6 ILE B CA 1
ATOM 2948 C C . ILE B 1 6 ? 20.844 -27.812 -18.531 1 97.88 6 ILE B C 1
ATOM 2950 O O . ILE B 1 6 ? 20.578 -26.656 -18.219 1 97.88 6 ILE B O 1
ATOM 2954 N N . GLU B 1 7 ? 21.469 -28.141 -19.609 1 97.5 7 GLU B N 1
ATOM 2955 C CA . GLU B 1 7 ? 21.875 -27.109 -20.562 1 97.5 7 GLU B CA 1
ATOM 2956 C C . GLU B 1 7 ? 20.672 -26.344 -21.094 1 97.5 7 GLU B C 1
ATOM 2958 O O . GLU B 1 7 ? 20.688 -25.109 -21.141 1 97.5 7 GLU B O 1
ATOM 2963 N N . LEU B 1 8 ? 19.688 -27.062 -21.469 1 98.25 8 LEU B N 1
ATOM 2964 C CA . LEU B 1 8 ? 18.484 -26.422 -22 1 98.25 8 LEU B CA 1
ATOM 2965 C C . LEU B 1 8 ? 17.766 -25.641 -20.906 1 98.25 8 LEU B C 1
ATOM 2967 O O . LEU B 1 8 ? 17.281 -24.531 -21.141 1 98.25 8 LEU B O 1
ATOM 2971 N N . ALA B 1 9 ? 17.703 -26.219 -19.734 1 98.38 9 ALA B N 1
ATOM 2972 C CA . ALA B 1 9 ? 17.078 -25.516 -18.609 1 98.38 9 ALA B CA 1
ATOM 2973 C C . ALA B 1 9 ? 17.781 -24.188 -18.328 1 98.38 9 ALA B C 1
ATOM 2975 O O . ALA B 1 9 ? 17.125 -23.172 -18.125 1 98.38 9 ALA B O 1
ATOM 2976 N N . GLN B 1 10 ? 19.047 -24.188 -18.359 1 98.12 10 GLN B N 1
ATOM 2977 C CA . GLN B 1 10 ? 19.812 -22.984 -18.125 1 98.12 10 GLN B CA 1
ATOM 2978 C C . GLN B 1 10 ? 19.562 -21.938 -19.203 1 98.12 10 GLN B C 1
ATOM 2980 O O . GLN B 1 10 ? 19.453 -20.75 -18.922 1 98.12 10 GLN B O 1
ATOM 2985 N N . GLN B 1 11 ? 19.484 -22.375 -20.438 1 98.12 11 GLN B N 1
ATOM 2986 C CA . GLN B 1 11 ? 19.188 -21.453 -21.531 1 98.12 11 GLN B CA 1
ATOM 2987 C C . GLN B 1 11 ? 17.828 -20.797 -21.344 1 98.12 11 GLN B C 1
ATOM 2989 O O . GLN B 1 11 ? 17.672 -19.609 -21.594 1 98.12 11 GLN B O 1
ATOM 2994 N N . LEU B 1 12 ? 16.891 -21.578 -20.906 1 98.62 12 LEU B N 1
ATOM 2995 C CA . LEU B 1 12 ? 15.539 -21.062 -20.703 1 98.62 12 LEU B CA 1
ATOM 2996 C C . LEU B 1 12 ? 15.508 -20.094 -19.516 1 98.62 12 LEU B C 1
ATOM 2998 O O . LEU B 1 12 ? 14.891 -19.031 -19.578 1 98.62 12 LEU B O 1
ATOM 3002 N N . ILE B 1 13 ? 16.203 -20.422 -18.438 1 98.19 13 ILE B N 1
ATOM 3003 C CA . ILE B 1 13 ? 16.203 -19.625 -17.203 1 98.19 13 ILE B CA 1
ATOM 3004 C C . ILE B 1 13 ? 16.891 -18.281 -17.469 1 98.19 13 ILE B C 1
ATOM 3006 O O . ILE B 1 13 ? 16.484 -17.266 -16.922 1 98.19 13 ILE B O 1
ATOM 3010 N N . ARG B 1 14 ? 17.844 -18.234 -18.328 1 97.94 14 ARG B N 1
ATOM 3011 C CA . ARG B 1 14 ? 18.562 -17 -18.656 1 97.94 14 ARG B CA 1
ATOM 3012 C C . ARG B 1 14 ? 17.641 -15.984 -19.328 1 97.94 14 ARG B C 1
ATOM 3014 O O . ARG B 1 14 ? 17.984 -14.805 -19.422 1 97.94 14 ARG B O 1
ATOM 3021 N N . ARG B 1 15 ? 16.5 -16.438 -19.797 1 97.69 15 ARG B N 1
ATOM 3022 C CA . ARG B 1 15 ? 15.516 -15.57 -20.438 1 97.69 15 ARG B CA 1
ATOM 3023 C C . ARG B 1 15 ? 14.492 -15.07 -19.422 1 97.69 15 ARG B C 1
ATOM 3025 O O . ARG B 1 15 ? 13.641 -15.828 -18.969 1 97.69 15 ARG B O 1
ATOM 3032 N N . PRO B 1 16 ? 14.523 -13.828 -19.047 1 96.88 16 PRO B N 1
ATOM 3033 C CA . PRO B 1 16 ? 13.633 -13.305 -18.016 1 96.88 16 PRO B CA 1
ATOM 3034 C C . PRO B 1 16 ? 12.195 -13.133 -18.5 1 96.88 16 PRO B C 1
ATOM 3036 O O . PRO B 1 16 ? 11.734 -12 -18.672 1 96.88 16 PRO B O 1
ATOM 3039 N N . SER B 1 17 ? 11.492 -14.195 -18.656 1 97.12 17 SER B N 1
ATOM 3040 C CA . SER B 1 17 ? 10.156 -14.219 -19.234 1 97.12 17 SER B CA 1
ATOM 3041 C C . SER B 1 17 ? 9.094 -13.898 -18.203 1 97.12 17 SER B C 1
ATOM 3043 O O . SER B 1 17 ? 8.195 -14.703 -17.938 1 97.12 17 SER B O 1
ATOM 3045 N N . LEU B 1 18 ? 9.141 -12.711 -17.703 1 94 18 LEU B N 1
ATOM 3046 C CA . LEU B 1 18 ? 8.125 -12.266 -16.766 1 94 18 LEU B CA 1
ATOM 3047 C C . LEU B 1 18 ? 6.754 -12.18 -17.438 1 94 18 LEU B C 1
ATOM 3049 O O . LEU B 1 18 ? 6.621 -11.586 -18.5 1 94 18 LEU B O 1
ATOM 3053 N N . SER B 1 19 ? 5.73 -12.828 -16.844 1 92.38 19 SER B N 1
ATOM 3054 C CA . SER B 1 19 ? 4.402 -12.945 -17.438 1 92.38 19 SER B CA 1
ATOM 3055 C C . SER B 1 19 ? 3.889 -11.586 -17.922 1 92.38 19 SER B C 1
ATOM 3057 O O . SER B 1 19 ? 3.957 -10.602 -17.188 1 92.38 19 SER B O 1
ATOM 3059 N N . PRO B 1 20 ? 3.455 -11.5 -19.203 1 93.88 20 PRO B N 1
ATOM 3060 C CA . PRO B 1 20 ? 3.27 -12.586 -20.156 1 93.88 20 PRO B CA 1
ATOM 3061 C C . PRO B 1 20 ? 4.355 -12.617 -21.234 1 93.88 20 PRO B C 1
ATOM 3063 O O . PRO B 1 20 ? 4.172 -13.234 -22.281 1 93.88 20 PRO B O 1
ATOM 3066 N N . ASP B 1 21 ? 5.398 -11.93 -20.906 1 95.06 21 ASP B N 1
ATOM 3067 C CA . ASP B 1 21 ? 6.5 -11.859 -21.859 1 95.06 21 ASP B CA 1
ATOM 3068 C C . ASP B 1 21 ? 7.23 -13.195 -21.953 1 95.06 21 ASP B C 1
ATOM 3070 O O . ASP B 1 21 ? 7.758 -13.688 -20.953 1 95.06 21 ASP B O 1
ATOM 3074 N N . ASP B 1 22 ? 7.359 -13.742 -23.109 1 97.25 22 ASP B N 1
ATOM 3075 C CA . ASP B 1 22 ? 7.996 -15.039 -23.344 1 97.25 22 ASP B CA 1
ATOM 3076 C C . ASP B 1 22 ? 9.516 -14.914 -23.328 1 97.25 22 ASP B C 1
ATOM 3078 O O . ASP B 1 22 ? 10.219 -15.859 -22.953 1 97.25 22 ASP B O 1
ATOM 3082 N N . ALA B 1 23 ? 10 -13.766 -23.703 1 97.75 23 ALA B N 1
ATOM 3083 C CA . ALA B 1 23 ? 11.422 -13.422 -23.719 1 97.75 23 ALA B CA 1
ATOM 3084 C C . ALA B 1 23 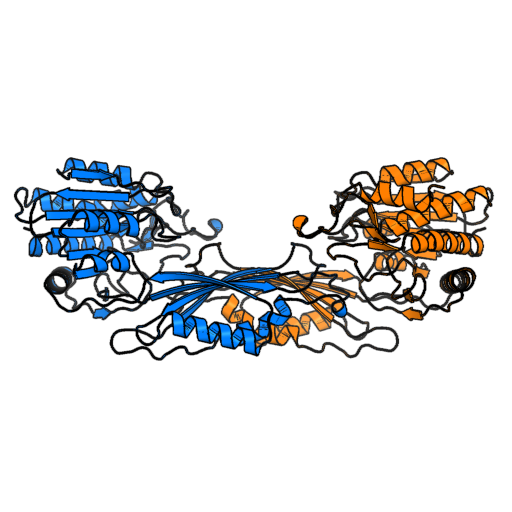? 12.227 -14.406 -24.562 1 97.75 23 ALA B C 1
ATOM 3086 O O . ALA B 1 23 ? 13.383 -14.695 -24.25 1 97.75 23 ALA B O 1
ATOM 3087 N N . GLY B 1 24 ? 11.594 -15.086 -25.609 1 98.25 24 GLY B N 1
ATOM 3088 C CA . GLY B 1 24 ? 12.305 -15.922 -26.562 1 98.25 24 GLY B CA 1
ATOM 3089 C C . GLY B 1 24 ? 12.352 -17.391 -26.172 1 98.25 24 GLY B C 1
ATOM 3090 O O . GLY B 1 24 ? 12.945 -18.203 -26.859 1 98.25 24 GLY B O 1
ATOM 3091 N N . CYS B 1 25 ? 11.781 -17.75 -25.078 1 98.62 25 CYS B N 1
ATOM 3092 C CA . CYS B 1 25 ? 11.781 -19.141 -24.625 1 98.62 25 CYS B CA 1
ATOM 3093 C C . CYS B 1 25 ? 11.117 -20.047 -25.656 1 98.62 25 CYS B C 1
ATOM 3095 O O . CYS B 1 25 ? 11.656 -21.094 -25.984 1 98.62 25 CYS B O 1
ATOM 3097 N N . GLN B 1 26 ? 9.984 -19.656 -26.156 1 98.75 26 GLN B N 1
ATOM 3098 C CA . GLN B 1 26 ? 9.242 -20.5 -27.078 1 98.75 26 GLN B CA 1
ATOM 3099 C C . GLN B 1 26 ? 9.992 -20.656 -28.391 1 98.75 26 GLN B C 1
ATOM 3101 O O . GLN B 1 26 ? 9.969 -21.734 -29 1 98.75 26 GLN B O 1
ATOM 3106 N N . ALA B 1 27 ? 10.633 -19.578 -28.828 1 98.56 27 ALA B N 1
ATOM 3107 C CA . ALA B 1 27 ? 11.43 -19.688 -30.047 1 98.56 27 ALA B CA 1
ATOM 3108 C C . ALA B 1 27 ? 12.492 -20.781 -29.922 1 98.56 27 ALA B C 1
ATOM 3110 O O . ALA B 1 27 ? 12.719 -21.547 -30.859 1 98.56 27 ALA B O 1
ATOM 3111 N N . LEU B 1 28 ? 13.109 -20.797 -28.781 1 98.56 28 LEU B N 1
ATOM 3112 C CA . LEU B 1 28 ? 14.125 -21.828 -28.516 1 98.56 28 LEU B CA 1
ATOM 3113 C C . LEU B 1 28 ? 13.508 -23.219 -28.531 1 98.56 28 LEU B C 1
ATOM 3115 O O . LEU B 1 28 ? 14.055 -24.141 -29.141 1 98.56 28 LEU B O 1
ATOM 3119 N N . MET B 1 29 ? 12.414 -23.406 -27.875 1 98.75 29 MET B N 1
ATOM 3120 C CA . MET B 1 29 ? 11.742 -24.703 -27.812 1 98.75 29 MET B CA 1
ATOM 3121 C C . MET B 1 29 ? 11.281 -25.141 -29.188 1 98.75 29 MET B C 1
ATOM 3123 O O . MET B 1 29 ? 11.453 -26.297 -29.578 1 98.75 29 MET B O 1
ATOM 3127 N N . ILE B 1 30 ? 10.727 -24.203 -29.938 1 98.69 30 ILE B N 1
ATOM 3128 C CA . ILE B 1 30 ? 10.18 -24.484 -31.266 1 98.69 30 ILE B CA 1
ATOM 3129 C C . ILE B 1 30 ? 11.297 -24.953 -32.188 1 98.69 30 ILE B C 1
ATOM 3131 O O . ILE B 1 30 ? 11.125 -25.906 -32.938 1 98.69 30 ILE B O 1
ATOM 3135 N N . GLU B 1 31 ? 12.391 -24.234 -32.094 1 98.62 31 GLU B N 1
ATOM 3136 C CA . GLU B 1 31 ? 13.539 -24.625 -32.938 1 98.62 31 GLU B CA 1
ATOM 3137 C C . GLU B 1 31 ? 13.922 -26.078 -32.688 1 98.62 31 GLU B C 1
ATOM 3139 O O . GLU B 1 31 ? 14.141 -26.844 -33.625 1 98.62 31 GLU B O 1
ATOM 3144 N N . ARG B 1 32 ? 13.977 -26.453 -31.5 1 98.5 32 ARG B N 1
ATOM 3145 C CA . ARG B 1 32 ? 14.375 -27.812 -31.125 1 98.5 32 ARG B CA 1
ATOM 3146 C C . ARG B 1 32 ? 13.312 -28.828 -31.547 1 98.5 32 ARG B C 1
ATOM 3148 O O . ARG B 1 32 ? 13.641 -29.922 -32 1 98.5 32 ARG B O 1
ATOM 3155 N N . LEU B 1 33 ? 12.055 -28.5 -31.359 1 98.75 33 LEU B N 1
ATOM 3156 C CA . LEU B 1 33 ? 10.961 -29.406 -31.719 1 98.75 33 LEU B CA 1
ATOM 3157 C C . LEU B 1 33 ? 10.891 -29.594 -33.219 1 98.75 33 LEU B C 1
ATOM 3159 O O . LEU B 1 33 ? 10.711 -30.703 -33.719 1 98.75 33 LEU B O 1
ATOM 3163 N N . ARG B 1 34 ? 11.07 -28.5 -33.969 1 98.62 34 ARG B N 1
ATOM 3164 C CA . ARG B 1 34 ? 11.086 -28.594 -35.438 1 98.62 34 ARG B CA 1
ATOM 3165 C C . ARG B 1 34 ? 12.211 -29.5 -35.906 1 98.62 34 ARG B C 1
ATOM 3167 O O . ARG B 1 34 ? 12.031 -30.266 -36.875 1 98.62 34 ARG B O 1
ATOM 3174 N N . ALA B 1 35 ? 13.273 -29.391 -35.281 1 98.44 35 ALA B N 1
ATOM 3175 C CA . ALA B 1 35 ? 14.461 -30.172 -35.656 1 98.44 35 ALA B CA 1
ATOM 3176 C C . ALA B 1 35 ? 14.188 -31.672 -35.594 1 98.44 35 ALA B C 1
ATOM 3178 O O . ALA B 1 35 ? 14.852 -32.469 -36.25 1 98.44 35 ALA B O 1
ATOM 3179 N N . ILE B 1 36 ? 13.195 -32.031 -34.844 1 98.19 36 ILE B N 1
ATOM 3180 C CA . ILE B 1 36 ? 12.938 -33.438 -34.688 1 98.19 36 ILE B CA 1
ATOM 3181 C C . ILE B 1 36 ? 11.594 -33.781 -35.344 1 98.19 36 ILE B C 1
ATOM 3183 O O . ILE B 1 36 ? 10.984 -34.812 -35 1 98.19 36 ILE B O 1
ATOM 3187 N N . GLY B 1 37 ? 11.047 -32.938 -36.125 1 98.19 37 GLY B N 1
ATOM 3188 C CA . GLY B 1 37 ? 9.969 -33.312 -37.031 1 98.19 37 GLY B CA 1
ATOM 3189 C C . GLY B 1 37 ? 8.609 -32.844 -36.562 1 98.19 37 GLY B C 1
ATOM 3190 O O . GLY B 1 37 ? 7.582 -33.281 -37.125 1 98.19 37 GLY B O 1
ATOM 3191 N N . PHE B 1 38 ? 8.539 -32.031 -35.562 1 98.69 38 PHE B N 1
ATOM 3192 C CA . PHE B 1 38 ? 7.246 -31.516 -35.125 1 98.69 38 PHE B CA 1
ATOM 3193 C C . PHE B 1 38 ? 6.754 -30.438 -36.094 1 98.69 38 PHE B C 1
ATOM 3195 O O . PHE B 1 38 ? 7.543 -29.609 -36.562 1 98.69 38 PHE B O 1
ATOM 3202 N N . THR B 1 39 ? 5.469 -30.5 -36.344 1 98.56 39 THR B N 1
ATOM 3203 C CA . THR B 1 39 ? 4.766 -29.344 -36.906 1 98.56 39 THR B CA 1
ATOM 3204 C C . THR B 1 39 ? 4.387 -28.375 -35.781 1 98.56 39 THR B C 1
ATOM 3206 O O . THR B 1 39 ? 3.852 -28.781 -34.75 1 98.56 39 THR B O 1
ATOM 3209 N N . VAL B 1 40 ? 4.734 -27.109 -36 1 98.62 40 VAL B N 1
ATOM 3210 C CA . VAL B 1 40 ? 4.469 -26.125 -34.969 1 98.62 40 VAL B CA 1
ATOM 3211 C C . VAL B 1 40 ? 3.52 -25.047 -35.469 1 98.62 40 VAL B C 1
ATOM 3213 O O . VAL B 1 40 ? 3.734 -24.5 -36.562 1 98.62 40 VAL B O 1
ATOM 3216 N N . GLU B 1 41 ? 2.49 -24.828 -34.75 1 98.56 41 GLU B N 1
ATOM 3217 C CA . GLU B 1 41 ? 1.557 -23.734 -34.969 1 98.56 41 GLU B CA 1
ATOM 3218 C C . GLU B 1 41 ? 1.647 -22.672 -33.875 1 98.56 41 GLU B C 1
ATOM 3220 O O . GLU B 1 41 ? 1.135 -22.875 -32.781 1 98.56 41 GLU B O 1
ATOM 3225 N N . PRO B 1 42 ? 2.34 -21.578 -34.25 1 98.06 42 PRO B N 1
ATOM 3226 C CA . PRO B 1 42 ? 2.227 -20.469 -33.281 1 98.06 42 PRO B CA 1
ATOM 3227 C C . PRO B 1 42 ? 0.787 -19.984 -33.125 1 98.06 42 PRO B C 1
ATOM 3229 O O . PRO B 1 42 ? 0.056 -19.828 -34.094 1 98.06 42 PRO B O 1
ATOM 3232 N N . MET B 1 43 ? 0.351 -19.844 -31.859 1 98.06 43 MET B N 1
ATOM 3233 C CA . MET B 1 43 ? -1 -19.391 -31.547 1 98.06 43 MET B CA 1
ATOM 3234 C C . MET B 1 43 ? -0.959 -18.188 -30.609 1 98.06 43 MET B C 1
ATOM 3236 O O . MET B 1 43 ? -1.426 -18.266 -29.469 1 98.06 43 MET B O 1
ATOM 3240 N N . ASP B 1 44 ? -0.489 -17.078 -31.234 1 97.5 44 ASP B N 1
ATOM 3241 C CA . ASP B 1 44 ? -0.372 -15.852 -30.438 1 97.5 44 ASP B CA 1
ATOM 3242 C C . ASP B 1 44 ? -1.724 -15.156 -30.297 1 97.5 44 ASP B C 1
ATOM 3244 O O . ASP B 1 44 ? -2.463 -15.023 -31.281 1 97.5 44 ASP B O 1
ATOM 3248 N N . PHE B 1 45 ? -2.107 -14.805 -29.141 1 97 45 PHE B N 1
ATOM 3249 C CA . PHE B 1 45 ? -3.33 -14.062 -28.844 1 97 45 PHE B CA 1
ATOM 3250 C C . PHE B 1 45 ? -3.029 -12.844 -27.984 1 97 45 PHE B C 1
ATOM 3252 O O . PHE B 1 45 ? -2.547 -12.969 -26.859 1 97 45 PHE B O 1
ATOM 3259 N N . GLY B 1 46 ? -3.293 -11.727 -28.531 1 95.12 46 GLY B N 1
ATOM 3260 C CA . GLY B 1 46 ? -2.992 -10.508 -27.797 1 95.12 46 GLY B CA 1
ATOM 3261 C C . GLY B 1 46 ? -1.521 -10.367 -27.453 1 95.12 46 GLY B C 1
ATOM 3262 O O . GLY B 1 46 ? -0.665 -10.445 -28.344 1 95.12 46 GLY B O 1
ATOM 3263 N N . ASP B 1 47 ? -1.226 -10.227 -26.156 1 94.56 47 ASP B N 1
ATOM 3264 C CA . ASP B 1 47 ? 0.139 -10.008 -25.688 1 94.56 47 ASP B CA 1
ATOM 3265 C C . ASP B 1 47 ? 0.798 -11.32 -25.281 1 94.56 47 ASP B C 1
ATOM 3267 O O . ASP B 1 47 ? 1.885 -11.32 -24.703 1 94.56 47 ASP B O 1
ATOM 3271 N N . THR B 1 48 ? 0.178 -12.398 -25.562 1 97.25 48 THR B N 1
ATOM 3272 C CA . THR B 1 48 ? 0.612 -13.695 -25.078 1 97.25 48 THR B CA 1
ATOM 3273 C C . THR B 1 48 ? 1.059 -14.594 -26.219 1 97.25 48 THR B C 1
ATOM 3275 O O . THR B 1 48 ? 0.37 -14.695 -27.234 1 97.25 48 THR B O 1
ATOM 3278 N N . GLN B 1 49 ? 2.234 -15.188 -26.078 1 98 49 GLN B N 1
ATOM 3279 C CA . GLN B 1 49 ? 2.703 -16.172 -27.047 1 98 49 GLN B CA 1
ATOM 3280 C C . GLN B 1 49 ? 2.32 -17.578 -26.641 1 98 49 GLN B C 1
ATOM 3282 O O . GLN B 1 49 ? 2.436 -17.938 -25.469 1 98 49 GLN B O 1
ATOM 3287 N N . ASN B 1 50 ? 1.759 -18.312 -27.516 1 98.56 50 ASN B N 1
ATOM 3288 C CA . ASN B 1 50 ? 1.438 -19.719 -27.375 1 98.56 50 ASN B CA 1
ATOM 3289 C C . ASN B 1 50 ? 1.865 -20.516 -28.609 1 98.56 50 ASN B C 1
ATOM 3291 O O . ASN B 1 50 ? 2.014 -19.938 -29.703 1 98.56 50 ASN B O 1
ATOM 3295 N N . PHE B 1 51 ? 2.113 -21.812 -28.391 1 98.56 51 PHE B N 1
ATOM 3296 C CA . PHE B 1 51 ? 2.215 -22.641 -29.594 1 98.56 51 PHE B CA 1
ATOM 3297 C C . PHE B 1 51 ? 1.652 -24.031 -29.359 1 98.56 51 PHE B C 1
ATOM 3299 O O . PHE B 1 51 ? 1.647 -24.516 -28.219 1 98.56 51 PHE B O 1
ATOM 3306 N N . TRP B 1 52 ? 1.035 -24.562 -30.359 1 98.62 52 TRP B N 1
ATOM 3307 C CA . TRP B 1 52 ? 0.617 -25.953 -30.5 1 98.62 52 TRP B CA 1
ATOM 3308 C C . TRP B 1 52 ? 1.516 -26.703 -31.484 1 98.62 52 TRP B C 1
ATOM 3310 O O . TRP B 1 52 ? 1.68 -26.281 -32.625 1 98.62 52 TRP B O 1
ATOM 3320 N N . ALA B 1 53 ? 2.178 -27.719 -31 1 98.81 53 ALA B N 1
ATOM 3321 C CA . ALA B 1 53 ? 3.066 -28.516 -31.844 1 98.81 53 ALA B CA 1
ATOM 3322 C C . ALA B 1 53 ? 2.693 -30 -31.797 1 98.81 53 ALA B C 1
ATOM 3324 O O . ALA B 1 53 ? 2.273 -30.5 -30.75 1 98.81 53 ALA B O 1
ATOM 3325 N N . TRP B 1 54 ? 2.848 -30.641 -32.938 1 98.56 54 TRP B N 1
ATOM 3326 C CA . TRP B 1 54 ? 2.523 -32.062 -32.906 1 98.56 54 TRP B CA 1
ATOM 3327 C C . TRP B 1 54 ? 3.363 -32.844 -33.938 1 98.56 54 TRP B C 1
ATOM 3329 O O . TRP B 1 54 ? 3.896 -32.25 -34.875 1 98.56 54 TRP B O 1
ATOM 3339 N N . ARG B 1 55 ? 3.537 -34.031 -33.625 1 98.25 55 ARG B N 1
ATOM 3340 C CA . ARG B 1 55 ? 4.176 -35.031 -34.469 1 98.25 55 ARG B CA 1
ATOM 3341 C C . ARG B 1 55 ? 3.436 -36.375 -34.406 1 98.25 55 ARG B C 1
ATOM 3343 O O . ARG B 1 55 ? 3.146 -36.875 -33.312 1 98.25 55 ARG B O 1
ATOM 3350 N N . GLY B 1 56 ? 3.107 -36.938 -35.594 1 96.81 56 GLY B N 1
ATOM 3351 C CA . GLY B 1 56 ? 2.361 -38.188 -35.656 1 96.81 56 GLY B CA 1
ATOM 3352 C C . GLY B 1 56 ? 0.862 -37.969 -35.75 1 96.81 56 GLY B C 1
ATOM 3353 O O . GLY B 1 56 ? 0.403 -36.875 -36.062 1 96.81 56 GLY B O 1
ATOM 3354 N N . HIS B 1 57 ? 0.081 -39.094 -35.656 1 95.5 57 HIS B N 1
ATOM 3355 C CA . HIS B 1 57 ? -1.371 -39.062 -35.781 1 95.5 57 HIS B CA 1
ATOM 3356 C C . HIS B 1 57 ? -2.035 -40 -34.812 1 95.5 57 HIS B C 1
ATOM 3358 O O . HIS B 1 57 ? -1.366 -40.844 -34.188 1 95.5 57 HIS B O 1
ATOM 3364 N N . GLY B 1 58 ? -3.387 -39.75 -34.562 1 95.31 58 GLY B N 1
ATOM 3365 C CA . GLY B 1 58 ? -4.156 -40.719 -33.781 1 95.31 58 GLY B CA 1
ATOM 3366 C C . GLY B 1 58 ? -4.219 -40.344 -32.312 1 95.31 58 GLY B C 1
ATOM 3367 O O . GLY B 1 58 ? -4.414 -39.188 -31.953 1 95.31 58 GLY B O 1
ATOM 3368 N N . GLU B 1 59 ? -4.141 -41.438 -31.469 1 96.88 59 GLU B N 1
ATOM 3369 C CA . GLU B 1 59 ? -4.16 -41.219 -30.031 1 96.88 59 GLU B CA 1
ATOM 3370 C C . GLU B 1 59 ? -3.072 -40.219 -29.609 1 96.88 59 GLU B C 1
ATOM 3372 O O . GLU B 1 59 ? -1.904 -40.406 -29.969 1 96.88 59 GLU B O 1
ATOM 3377 N N . THR B 1 60 ? -3.539 -39.188 -28.875 1 98.19 60 THR B N 1
ATOM 3378 C CA . THR B 1 60 ? -2.674 -38 -28.719 1 98.19 60 THR B CA 1
ATOM 3379 C C . THR B 1 60 ? -2.287 -37.812 -27.266 1 98.19 60 THR B C 1
ATOM 3381 O O . THR B 1 60 ? -3.154 -37.781 -26.391 1 98.19 60 THR B O 1
ATOM 3384 N N . LEU B 1 61 ? -0.988 -37.75 -27.016 1 98.62 61 LEU B N 1
ATOM 3385 C CA . LEU B 1 61 ? -0.398 -37.344 -25.75 1 98.62 61 LEU B CA 1
ATOM 3386 C C . LEU B 1 61 ? 0.206 -35.938 -25.875 1 98.62 61 LEU B C 1
ATOM 3388 O O . LEU B 1 61 ? 1.071 -35.719 -26.734 1 98.62 61 LEU B O 1
ATOM 3392 N N . ALA B 1 62 ? -0.312 -35.062 -25.062 1 98.62 62 ALA B N 1
ATOM 3393 C CA . ALA B 1 62 ? 0.251 -33.719 -25.062 1 98.62 62 ALA B CA 1
ATOM 3394 C C . ALA B 1 62 ? 1.021 -33.438 -23.781 1 98.62 62 ALA B C 1
ATOM 3396 O O . ALA B 1 62 ? 0.601 -33.844 -22.688 1 98.62 62 ALA B O 1
ATOM 3397 N N . PHE B 1 63 ? 2.143 -32.781 -23.953 1 98.75 63 PHE B N 1
ATOM 3398 C CA . PHE B 1 63 ? 2.836 -32.125 -22.828 1 98.75 63 PHE B CA 1
ATOM 3399 C C . PHE B 1 63 ? 2.523 -30.641 -22.781 1 98.75 63 PHE B C 1
ATOM 3401 O O . PHE B 1 63 ? 2.607 -29.953 -23.781 1 98.75 63 PHE B O 1
ATOM 3408 N N . ALA B 1 64 ? 2.072 -30.234 -21.609 1 98.31 64 ALA B N 1
ATOM 3409 C CA . ALA B 1 64 ? 1.697 -28.828 -21.438 1 98.31 64 ALA B CA 1
ATOM 3410 C C . ALA B 1 64 ? 2.566 -28.156 -20.391 1 98.31 64 ALA B C 1
ATOM 3412 O O . ALA B 1 64 ? 2.998 -28.797 -19.422 1 98.31 64 ALA B O 1
ATOM 3413 N N . GLY B 1 65 ? 2.826 -26.875 -20.578 1 97.88 65 GLY B N 1
ATOM 3414 C CA . GLY B 1 65 ? 3.6 -26.062 -19.656 1 97.88 65 GLY B CA 1
ATOM 3415 C C . GLY B 1 65 ? 3.617 -24.594 -20.016 1 97.88 65 GLY B C 1
ATOM 3416 O O . GLY B 1 65 ? 2.891 -24.156 -20.906 1 97.88 65 GLY B O 1
ATOM 3417 N N . HIS B 1 66 ? 4.32 -23.812 -19.234 1 97.88 66 HIS B N 1
ATOM 3418 C CA . HIS B 1 66 ? 4.375 -22.375 -19.469 1 97.88 66 HIS B CA 1
ATOM 3419 C C . HIS B 1 66 ? 5.797 -21.844 -19.328 1 97.88 66 HIS B C 1
ATOM 3421 O O . HIS B 1 66 ? 6.57 -22.359 -18.516 1 97.88 66 HIS B O 1
ATOM 3427 N N . THR B 1 67 ? 6.109 -20.812 -20.141 1 98.31 67 THR B N 1
ATOM 3428 C CA . THR B 1 67 ? 7.453 -20.25 -20.156 1 98.31 67 THR B CA 1
ATOM 3429 C C . THR B 1 67 ? 7.562 -19.062 -19.203 1 98.31 67 THR B C 1
ATOM 3431 O O . THR B 1 67 ? 8.664 -18.672 -18.812 1 98.31 67 THR B O 1
ATOM 3434 N N . ASP B 1 68 ? 6.395 -18.484 -18.859 1 96.56 68 ASP B N 1
ATOM 3435 C CA . ASP B 1 68 ? 6.41 -17.266 -18.047 1 96.56 68 ASP B CA 1
ATOM 3436 C C . ASP B 1 68 ? 6.707 -17.594 -16.578 1 96.56 68 ASP B C 1
ATOM 3438 O O . ASP B 1 68 ? 6.445 -18.719 -16.125 1 96.56 68 ASP B O 1
ATOM 3442 N N . VAL B 1 69 ? 7.316 -16.609 -15.922 1 95.31 69 VAL B N 1
ATOM 3443 C CA . VAL B 1 69 ? 7.629 -16.734 -14.508 1 95.31 69 VAL B CA 1
ATOM 3444 C C . VAL B 1 69 ? 7.082 -15.531 -13.742 1 95.31 69 VAL B C 1
ATOM 3446 O O . VAL B 1 69 ? 6.746 -14.508 -14.344 1 95.31 69 VAL B O 1
ATOM 3449 N N . VAL B 1 70 ? 6.879 -15.719 -12.453 1 91.94 70 VAL B N 1
ATOM 3450 C CA . VAL B 1 70 ? 6.414 -14.641 -11.586 1 91.94 70 VAL B CA 1
ATOM 3451 C C . VAL B 1 70 ? 7.57 -13.695 -11.281 1 91.94 70 VAL B C 1
ATOM 3453 O O . VAL B 1 70 ? 8.734 -14.031 -11.508 1 91.94 70 VAL B O 1
ATOM 3456 N N . PRO B 1 71 ? 7.262 -12.492 -10.742 1 89.94 71 PRO B N 1
ATOM 3457 C CA . PRO B 1 71 ? 8.344 -11.586 -10.352 1 89.94 71 PRO B CA 1
ATOM 3458 C C . PRO B 1 71 ? 9.305 -12.211 -9.344 1 89.94 71 PRO B C 1
ATOM 3460 O O . PRO B 1 71 ? 8.883 -12.969 -8.469 1 89.94 71 PRO B O 1
ATOM 3463 N N . ALA B 1 72 ? 10.562 -11.797 -9.5 1 89.44 72 ALA B N 1
ATOM 3464 C CA . ALA B 1 72 ? 11.617 -12.438 -8.719 1 89.44 72 ALA B CA 1
ATOM 3465 C C . ALA B 1 72 ? 11.688 -11.867 -7.305 1 89.44 72 ALA B C 1
ATOM 3467 O O . ALA B 1 72 ? 12.328 -12.438 -6.426 1 89.44 72 ALA B O 1
ATOM 3468 N N . GLY B 1 73 ? 10.938 -10.867 -7.07 1 83.06 73 GLY B N 1
ATOM 3469 C CA . GLY B 1 73 ? 11.133 -10.18 -5.801 1 83.06 73 GLY B CA 1
ATOM 3470 C C . GLY B 1 73 ? 12.414 -9.367 -5.758 1 83.06 73 GLY B C 1
ATOM 3471 O O . GLY B 1 73 ? 12.898 -8.898 -6.793 1 83.06 73 GLY B O 1
ATOM 3472 N N . ASP B 1 74 ? 12.883 -9.117 -4.508 1 84.88 74 ASP B N 1
ATOM 3473 C CA . ASP B 1 74 ? 14.086 -8.305 -4.332 1 84.88 74 ASP B CA 1
ATOM 3474 C C . ASP B 1 74 ? 15.328 -9.062 -4.777 1 84.88 74 ASP B C 1
ATOM 3476 O O . ASP B 1 74 ? 15.773 -9.992 -4.098 1 84.88 74 ASP B O 1
ATOM 3480 N N . ALA B 1 75 ? 15.891 -8.555 -5.816 1 89.06 75 ALA B N 1
ATOM 3481 C CA . ALA B 1 75 ? 17.031 -9.227 -6.438 1 89.06 75 ALA B CA 1
ATOM 3482 C C . ALA B 1 75 ? 18.219 -9.273 -5.496 1 89.06 75 ALA B C 1
ATOM 3484 O O . ALA B 1 75 ? 19.016 -10.211 -5.531 1 89.06 75 ALA B O 1
ATOM 3485 N N . ASP B 1 76 ? 18.25 -8.25 -4.598 1 87.88 76 ASP B N 1
ATOM 3486 C CA . ASP B 1 76 ? 19.391 -8.148 -3.697 1 87.88 76 ASP B CA 1
ATOM 3487 C C . ASP B 1 76 ? 19.359 -9.258 -2.648 1 87.88 76 ASP B C 1
ATOM 3489 O O . ASP B 1 76 ? 20.391 -9.547 -2.014 1 87.88 76 ASP B O 1
ATOM 3493 N N . ARG B 1 77 ? 18.312 -9.945 -2.6 1 89.19 77 ARG B N 1
ATOM 3494 C CA . ARG B 1 77 ? 18.156 -10.992 -1.596 1 89.19 77 ARG B CA 1
ATOM 3495 C C . ARG B 1 77 ? 18.469 -12.367 -2.184 1 89.19 77 ARG B C 1
ATOM 3497 O O . ARG B 1 77 ? 18.484 -13.367 -1.463 1 89.19 77 ARG B O 1
ATOM 3504 N N . TRP B 1 78 ? 18.703 -12.453 -3.455 1 92.06 78 TRP B N 1
ATOM 3505 C CA . TRP B 1 78 ? 19.062 -13.703 -4.109 1 92.06 78 TRP B CA 1
ATOM 3506 C C . TRP B 1 78 ? 20.547 -14.016 -3.926 1 92.06 78 TRP B C 1
ATOM 3508 O O . TRP B 1 78 ? 21.391 -13.102 -3.947 1 92.06 78 TRP B O 1
ATOM 3518 N N . ILE B 1 79 ? 20.812 -15.266 -3.664 1 91.69 79 ILE B N 1
ATOM 3519 C CA . ILE B 1 79 ? 22.203 -15.695 -3.58 1 91.69 79 ILE B CA 1
ATOM 3520 C C . ILE B 1 79 ? 22.906 -15.453 -4.918 1 91.69 79 ILE B C 1
ATOM 3522 O O . ILE B 1 79 ? 24.047 -14.992 -4.957 1 91.69 79 ILE B O 1
ATOM 3526 N N . ASN B 1 80 ? 22.25 -15.828 -5.949 1 92.06 80 ASN B N 1
ATOM 3527 C CA . ASN B 1 80 ? 22.609 -15.531 -7.328 1 92.06 80 ASN B CA 1
ATOM 3528 C C . ASN B 1 80 ? 21.484 -14.805 -8.055 1 92.06 80 ASN B C 1
ATOM 3530 O O . ASN B 1 80 ? 20.312 -15.031 -7.773 1 92.06 80 ASN B O 1
ATOM 3534 N N . PRO B 1 81 ? 21.938 -13.891 -9 1 94.69 81 PRO B N 1
ATOM 3535 C CA . PRO B 1 81 ? 20.859 -13.195 -9.711 1 94.69 81 PRO B CA 1
ATOM 3536 C C . PRO B 1 81 ? 19.828 -14.156 -10.289 1 94.69 81 PRO B C 1
ATOM 3538 O O . PRO B 1 81 ? 20.172 -15.227 -10.789 1 94.69 81 PRO B O 1
ATOM 3541 N N . PRO B 1 82 ? 18.625 -13.805 -10.188 1 96.5 82 PRO B N 1
ATOM 3542 C CA . PRO B 1 82 ? 17.516 -14.727 -10.492 1 96.5 82 PRO B CA 1
ATOM 3543 C C . PRO B 1 82 ? 17.578 -15.25 -11.922 1 96.5 82 PRO B C 1
ATOM 3545 O O . PRO B 1 82 ? 17.047 -16.328 -12.211 1 96.5 82 PRO B O 1
ATOM 3548 N N . PHE B 1 83 ? 18.234 -14.594 -12.883 1 97.5 83 PHE B N 1
ATOM 3549 C CA . PHE B 1 83 ? 18.219 -15.016 -14.281 1 97.5 83 PHE B CA 1
ATOM 3550 C C . PHE B 1 83 ? 19.641 -15.344 -14.758 1 97.5 83 PHE B C 1
ATOM 3552 O O . PHE B 1 83 ? 19.938 -15.242 -15.945 1 97.5 83 PHE B O 1
ATOM 3559 N N . GLU B 1 84 ? 20.438 -15.609 -13.82 1 97 84 GLU B N 1
ATOM 3560 C CA . GLU B 1 84 ? 21.75 -16.203 -14.055 1 97 84 GLU B CA 1
ATOM 3561 C C . GLU B 1 84 ? 21.859 -17.594 -13.438 1 97 84 GLU B C 1
ATOM 3563 O O . GLU B 1 84 ? 22.484 -17.766 -12.398 1 97 84 GLU B O 1
ATOM 3568 N N . PRO B 1 85 ? 21.312 -18.516 -14.195 1 97.19 85 PRO B N 1
ATOM 3569 C CA . PRO B 1 85 ? 21.266 -19.875 -13.641 1 97.19 85 PRO B CA 1
ATOM 3570 C C . PRO B 1 85 ? 22.625 -20.375 -13.172 1 97.19 85 PRO B C 1
ATOM 3572 O O . PRO B 1 85 ? 23.609 -20.234 -13.898 1 97.19 85 PRO B O 1
ATOM 3575 N N . THR B 1 86 ? 22.641 -20.859 -12.008 1 96.19 86 THR B N 1
ATOM 3576 C CA . THR B 1 86 ? 23.875 -21.312 -11.367 1 96.19 86 THR B CA 1
ATOM 3577 C C . THR B 1 86 ? 23.641 -22.641 -10.656 1 96.19 86 THR B C 1
ATOM 3579 O O . THR B 1 86 ? 22.609 -22.828 -10.008 1 96.19 86 THR B O 1
ATOM 3582 N N . ILE B 1 87 ? 24.562 -23.562 -10.844 1 96 87 ILE B N 1
ATOM 3583 C CA . ILE B 1 87 ? 24.484 -24.812 -10.109 1 96 87 ILE B CA 1
ATOM 3584 C C . ILE B 1 87 ? 25.375 -24.75 -8.875 1 96 87 ILE B C 1
ATOM 3586 O O . ILE B 1 87 ? 26.578 -24.453 -8.984 1 96 87 ILE B O 1
ATOM 3590 N N . ARG B 1 88 ? 24.797 -24.922 -7.789 1 94.56 88 ARG B N 1
ATOM 3591 C CA . ARG B 1 88 ? 25.5 -24.984 -6.52 1 94.56 88 ARG B CA 1
ATOM 3592 C C . ARG B 1 88 ? 25.047 -26.188 -5.695 1 94.56 88 ARG B C 1
ATOM 3594 O O . ARG B 1 88 ? 23.859 -26.328 -5.402 1 94.56 88 ARG B O 1
ATOM 3601 N N . ASP B 1 89 ? 25.953 -27.109 -5.344 1 94.81 89 ASP B N 1
ATOM 3602 C CA . ASP B 1 89 ? 25.672 -28.281 -4.527 1 94.81 89 ASP B CA 1
ATOM 3603 C C . ASP B 1 89 ? 24.547 -29.125 -5.129 1 94.81 89 ASP B C 1
ATOM 3605 O O . ASP B 1 89 ? 23.609 -29.516 -4.426 1 94.81 89 ASP B O 1
ATOM 3609 N N . GLY B 1 90 ? 24.531 -29.219 -6.406 1 95.81 90 GLY B N 1
ATOM 3610 C CA . GLY B 1 90 ? 23.594 -30.062 -7.121 1 95.81 90 GLY B CA 1
ATOM 3611 C C . GLY B 1 90 ? 22.266 -29.391 -7.402 1 95.81 90 GLY B C 1
ATOM 3612 O O . GLY B 1 90 ? 21.406 -29.953 -8.078 1 95.81 90 GLY B O 1
ATOM 3613 N N . MET B 1 91 ? 22.203 -28.172 -6.906 1 96.81 91 MET B N 1
ATOM 3614 C CA . MET B 1 91 ? 20.953 -27.438 -7.105 1 96.81 91 MET B CA 1
ATOM 3615 C C . MET B 1 91 ? 21.109 -26.391 -8.211 1 96.81 91 MET B C 1
ATOM 3617 O O . MET B 1 91 ? 22.078 -25.625 -8.219 1 96.81 91 MET B O 1
ATOM 3621 N N . LEU B 1 92 ? 20.188 -26.406 -9.141 1 97.5 92 LEU B N 1
ATOM 3622 C CA . LEU B 1 92 ? 20.125 -25.391 -10.172 1 97.5 92 LEU B CA 1
ATOM 3623 C C . LEU B 1 92 ? 19.266 -24.203 -9.719 1 97.5 92 LEU B C 1
ATOM 3625 O O . LEU B 1 92 ? 18.047 -24.328 -9.617 1 97.5 92 LEU B O 1
ATOM 3629 N N . PHE B 1 93 ? 19.906 -23.062 -9.5 1 97.31 93 PHE B N 1
ATOM 3630 C CA . PHE B 1 93 ? 19.234 -21.875 -9.023 1 97.31 93 PHE B CA 1
ATOM 3631 C C . PHE B 1 93 ? 18.812 -20.984 -10.188 1 97.31 93 PHE B C 1
ATOM 3633 O O . PHE B 1 93 ? 19.547 -20.844 -11.172 1 97.31 93 PHE B O 1
ATOM 3640 N N . GLY B 1 94 ? 17.656 -20.391 -10.016 1 97.19 94 GLY B N 1
ATOM 3641 C CA . GLY B 1 94 ? 17.141 -19.406 -10.969 1 97.19 94 GLY B CA 1
ATOM 3642 C C . GLY B 1 94 ? 15.617 -19.312 -10.945 1 97.19 94 GLY B C 1
ATOM 3643 O O . GLY B 1 94 ? 14.93 -20.297 -10.656 1 97.19 94 GLY B O 1
ATOM 3644 N N . ARG B 1 95 ? 15.148 -18.141 -11.281 1 96.81 95 ARG B N 1
ATOM 3645 C CA . ARG B 1 95 ? 13.695 -17.984 -11.375 1 96.81 95 ARG B CA 1
ATOM 3646 C C . ARG B 1 95 ? 13.133 -18.828 -12.516 1 96.81 95 ARG B C 1
ATOM 3648 O O . ARG B 1 95 ? 13.57 -18.719 -13.656 1 96.81 95 ARG B O 1
ATOM 3655 N N . GLY B 1 96 ? 12.258 -19.734 -12.195 1 96.81 96 GLY B N 1
ATOM 3656 C CA . GLY B 1 96 ? 11.664 -20.641 -13.172 1 96.81 96 GLY B CA 1
ATOM 3657 C C . GLY B 1 96 ? 12.305 -22.016 -13.18 1 96.81 96 GLY B C 1
ATOM 3658 O O . GLY B 1 96 ? 11.836 -22.922 -13.875 1 96.81 96 GLY B O 1
ATOM 3659 N N . ALA B 1 97 ? 13.297 -22.172 -12.359 1 97.5 97 ALA B N 1
ATOM 3660 C CA . ALA B 1 97 ? 13.977 -23.469 -12.336 1 97.5 97 ALA B CA 1
ATOM 3661 C C . ALA B 1 97 ? 13.016 -24.594 -11.977 1 97.5 97 ALA B C 1
ATOM 3663 O O . ALA B 1 97 ? 12.992 -25.641 -12.633 1 97.5 97 ALA B O 1
ATOM 3664 N N . ALA B 1 98 ? 12.211 -24.281 -10.992 1 96.12 98 ALA B N 1
ATOM 3665 C CA . ALA B 1 98 ? 11.234 -25.266 -10.547 1 96.12 98 ALA B CA 1
ATOM 3666 C C . ALA B 1 98 ? 9.883 -25.031 -11.219 1 96.12 98 ALA B C 1
ATOM 3668 O O . ALA B 1 98 ? 9.211 -25.984 -11.617 1 96.12 98 ALA B O 1
ATOM 3669 N N . ASP B 1 99 ? 9.406 -23.859 -11.523 1 94.94 99 ASP B N 1
ATOM 3670 C CA . ASP B 1 99 ? 8.078 -23.484 -12.008 1 94.94 99 ASP B CA 1
ATOM 3671 C C . ASP B 1 99 ? 8.172 -22.625 -13.266 1 94.94 99 ASP B C 1
ATOM 3673 O O . ASP B 1 99 ? 8.109 -21.391 -13.188 1 94.94 99 ASP B O 1
ATOM 3677 N N . MET B 1 100 ? 8.367 -23.125 -14.477 1 96.5 100 MET B N 1
ATOM 3678 C CA . MET B 1 100 ? 8.586 -24.562 -14.641 1 96.5 100 MET B CA 1
ATOM 3679 C C . MET B 1 100 ? 9.484 -24.844 -15.844 1 96.5 100 MET B C 1
ATOM 3681 O O . MET B 1 100 ? 9.258 -25.797 -16.594 1 96.5 100 MET B O 1
ATOM 3685 N N . LYS B 1 101 ? 10.453 -23.922 -16.031 1 98.25 101 LYS B N 1
ATOM 3686 C CA . LYS B 1 101 ? 11.352 -24.031 -17.172 1 98.25 101 LYS B CA 1
ATOM 3687 C C . LYS B 1 101 ? 12.203 -25.297 -17.078 1 98.25 101 LYS B C 1
ATOM 3689 O O . LYS B 1 101 ? 12.625 -25.844 -18.109 1 98.25 101 LYS B O 1
ATOM 3694 N N . GLY B 1 102 ? 12.477 -25.766 -15.883 1 97.94 102 GLY B N 1
ATOM 3695 C CA . GLY B 1 102 ? 13.117 -27.062 -15.734 1 97.94 102 GLY B CA 1
ATOM 3696 C C . GLY B 1 102 ? 12.336 -28.203 -16.375 1 97.94 102 GLY B C 1
ATOM 3697 O O . GLY B 1 102 ? 12.906 -29.016 -17.109 1 97.94 102 GLY B O 1
ATOM 3698 N N . SER B 1 103 ? 11.062 -28.234 -16.078 1 98.56 103 SER B N 1
ATOM 3699 C CA . SER B 1 103 ? 10.203 -29.266 -16.656 1 98.56 103 SER B CA 1
ATOM 3700 C C . SER B 1 103 ? 10.109 -29.125 -18.172 1 98.56 103 SER B C 1
ATOM 3702 O O . SER B 1 103 ? 10.062 -30.125 -18.891 1 98.56 103 SER B O 1
ATOM 3704 N N . LEU B 1 104 ? 10.047 -27.891 -18.656 1 98.75 104 LEU B N 1
ATOM 3705 C CA . LEU B 1 104 ? 10.016 -27.672 -20.109 1 98.75 104 LEU B CA 1
ATOM 3706 C C . LEU B 1 104 ? 11.234 -28.297 -20.766 1 98.75 104 LEU B C 1
ATOM 3708 O O . LEU B 1 104 ? 11.117 -28.969 -21.797 1 98.75 104 LEU B O 1
ATOM 3712 N N . ALA B 1 105 ? 12.383 -28.047 -20.188 1 98.75 105 ALA B N 1
ATOM 3713 C CA . ALA B 1 105 ? 13.617 -28.609 -20.703 1 98.75 105 ALA B CA 1
ATOM 3714 C C . ALA B 1 105 ? 13.562 -30.141 -20.703 1 98.75 105 ALA B C 1
ATOM 3716 O O . ALA B 1 105 ? 13.938 -30.781 -21.688 1 98.75 105 ALA B O 1
ATOM 3717 N N . ALA B 1 106 ? 13.094 -30.703 -19.625 1 98.69 106 ALA B N 1
ATOM 3718 C CA . ALA B 1 106 ? 12.977 -32.156 -19.5 1 98.69 106 ALA B CA 1
ATOM 3719 C C . ALA B 1 106 ? 12.055 -32.719 -20.562 1 98.69 106 ALA B C 1
ATOM 3721 O O . ALA B 1 106 ? 12.336 -33.781 -21.141 1 98.69 106 ALA B O 1
ATOM 3722 N N . MET B 1 107 ? 10.969 -32.062 -20.844 1 98.81 107 MET B N 1
ATOM 3723 C CA . MET B 1 107 ? 9.992 -32.5 -21.828 1 98.81 107 MET B CA 1
ATOM 3724 C C . MET B 1 107 ? 10.609 -32.531 -23.219 1 98.81 107 MET B C 1
ATOM 3726 O O . MET B 1 107 ? 10.445 -33.531 -23.953 1 98.81 107 MET B O 1
ATOM 3730 N N . VAL B 1 108 ? 11.273 -31.469 -23.594 1 98.81 108 VAL B N 1
ATOM 3731 C CA . VAL B 1 108 ? 11.844 -31.344 -24.938 1 98.81 108 VAL B CA 1
ATOM 3732 C C . VAL B 1 108 ? 12.914 -32.406 -25.141 1 98.81 108 VAL B C 1
ATOM 3734 O O . VAL B 1 108 ? 12.922 -33.125 -26.156 1 98.81 108 VAL B O 1
ATOM 3737 N N . VAL B 1 109 ? 13.789 -32.562 -24.156 1 98.75 109 VAL B N 1
ATOM 3738 C CA . VAL B 1 109 ? 14.852 -33.562 -24.266 1 98.75 109 VAL B CA 1
ATOM 3739 C C . VAL B 1 109 ? 14.258 -34.969 -24.312 1 98.75 109 VAL B C 1
ATOM 3741 O O . VAL B 1 109 ? 14.727 -35.812 -25.062 1 98.75 109 VAL B O 1
ATOM 3744 N N . ALA B 1 110 ? 13.242 -35.188 -23.484 1 98.75 110 ALA B N 1
ATOM 3745 C CA . ALA B 1 110 ? 12.547 -36.469 -23.516 1 98.75 110 ALA B CA 1
ATOM 3746 C C . ALA B 1 110 ? 11.977 -36.75 -24.906 1 98.75 110 ALA B C 1
ATOM 3748 O O . ALA B 1 110 ? 12.078 -37.875 -25.406 1 98.75 110 ALA B O 1
ATOM 3749 N N . ALA B 1 111 ? 11.383 -35.781 -25.484 1 98.81 111 ALA B N 1
ATOM 3750 C CA . ALA B 1 111 ? 10.805 -35.938 -26.828 1 98.81 111 ALA B CA 1
ATOM 3751 C C . ALA B 1 111 ? 11.891 -36.25 -27.859 1 98.81 111 ALA B C 1
ATOM 3753 O O . ALA B 1 111 ? 11.703 -37.062 -28.75 1 98.81 111 ALA B O 1
ATOM 3754 N N . GLU B 1 112 ? 13.016 -35.5 -27.75 1 98.69 112 GLU B N 1
ATOM 3755 C CA . GLU B 1 112 ? 14.133 -35.75 -28.656 1 98.69 112 GLU B CA 1
ATOM 3756 C C . GLU B 1 112 ? 14.602 -37.188 -28.578 1 98.69 112 GLU B C 1
ATOM 3758 O O . GLU B 1 112 ? 14.805 -37.844 -29.609 1 98.69 112 GLU B O 1
ATOM 3763 N N . ARG B 1 113 ? 14.742 -37.625 -27.391 1 98.38 113 ARG B N 1
ATOM 3764 C CA . ARG B 1 113 ? 15.188 -39 -27.172 1 98.38 113 ARG B CA 1
ATOM 3765 C C . ARG B 1 113 ? 14.156 -40 -27.688 1 98.38 113 ARG B C 1
ATOM 3767 O O . ARG B 1 113 ? 14.508 -41 -28.312 1 98.38 113 ARG B O 1
ATOM 3774 N N . PHE B 1 114 ? 12.922 -39.781 -27.422 1 98.56 114 PHE B N 1
ATOM 3775 C CA . PHE B 1 114 ? 11.828 -40.656 -27.828 1 98.56 114 PHE B CA 1
ATOM 3776 C C . PHE B 1 114 ? 11.766 -40.781 -29.344 1 98.56 114 PHE B C 1
ATOM 3778 O O . PHE B 1 114 ? 11.695 -41.906 -29.891 1 98.56 114 PHE B O 1
ATOM 3785 N N . VAL B 1 115 ? 11.82 -39.656 -30.031 1 98.25 115 VAL B N 1
ATOM 3786 C CA . VAL B 1 115 ? 11.703 -39.656 -31.484 1 98.25 115 VAL B CA 1
ATOM 3787 C C . VAL B 1 115 ? 12.922 -40.344 -32.094 1 98.25 115 VAL B C 1
ATOM 3789 O O . VAL B 1 115 ? 12.805 -41.031 -33.125 1 98.25 115 VAL B O 1
ATOM 3792 N N . ALA B 1 116 ? 14.047 -40.156 -31.5 1 98.19 116 ALA B N 1
ATOM 3793 C CA . ALA B 1 116 ? 15.25 -40.844 -31.984 1 98.19 116 ALA B CA 1
ATOM 3794 C C . ALA B 1 116 ? 15.109 -42.344 -31.859 1 98.19 116 ALA B C 1
ATOM 3796 O O . ALA B 1 116 ? 15.539 -43.094 -32.75 1 98.19 116 ALA B O 1
ATOM 3797 N N . GLN B 1 117 ? 14.516 -42.75 -30.844 1 98 117 GLN B N 1
ATOM 3798 C CA . GLN B 1 117 ? 14.367 -44.188 -30.578 1 98 117 GLN B CA 1
ATOM 3799 C C . GLN B 1 117 ? 13.172 -44.781 -31.328 1 98 117 GLN B C 1
ATOM 3801 O O . GLN B 1 117 ? 13.195 -45.938 -31.734 1 98 117 GLN B O 1
ATOM 3806 N N . TYR B 1 118 ? 12.18 -43.969 -31.453 1 97.75 118 TYR B N 1
ATOM 3807 C CA . TYR B 1 118 ? 10.953 -44.375 -32.125 1 97.75 118 TYR B CA 1
ATOM 3808 C C . TYR B 1 118 ? 10.57 -43.406 -33.219 1 97.75 118 TYR B C 1
ATOM 3810 O O . TYR B 1 118 ? 9.508 -42.781 -33.156 1 97.75 118 TYR B O 1
ATOM 3818 N N . PRO B 1 119 ? 11.273 -43.375 -34.281 1 95.88 119 PRO B N 1
ATOM 3819 C CA . PRO B 1 119 ? 11.008 -42.406 -35.344 1 95.88 119 PRO B CA 1
ATOM 3820 C C . PRO B 1 119 ? 9.664 -42.625 -36.031 1 95.88 119 PRO B C 1
ATOM 3822 O O . PRO B 1 119 ? 9.086 -41.688 -36.594 1 95.88 119 PRO B O 1
ATOM 3825 N N . ASN B 1 120 ? 9.141 -43.906 -35.938 1 95.5 120 ASN B N 1
ATOM 3826 C CA . ASN B 1 120 ? 7.848 -44.219 -36.531 1 95.5 120 ASN B CA 1
ATOM 3827 C C . ASN B 1 120 ? 6.797 -44.531 -35.5 1 95.5 120 ASN B C 1
ATOM 3829 O O . ASN B 1 120 ? 6.027 -45.5 -35.656 1 95.5 120 ASN B O 1
ATOM 3833 N N . HIS B 1 121 ? 6.879 -43.812 -34.406 1 96.31 121 HIS B N 1
ATOM 3834 C CA . HIS B 1 121 ? 5.914 -44.031 -33.344 1 96.31 121 HIS B CA 1
ATOM 3835 C C . HIS B 1 121 ? 4.484 -43.906 -33.844 1 96.31 121 HIS B C 1
ATOM 3837 O O . HIS B 1 121 ? 4.223 -43.188 -34.812 1 96.31 121 HIS B O 1
ATOM 3843 N N . ARG B 1 122 ? 3.457 -44.688 -33.25 1 94.19 122 ARG B N 1
ATOM 3844 C CA . ARG B 1 122 ? 2.104 -44.875 -33.75 1 94.19 122 ARG B CA 1
ATOM 3845 C C . ARG B 1 122 ? 1.177 -43.75 -33.312 1 94.19 122 ARG B C 1
ATOM 3847 O O . ARG B 1 122 ? 0.24 -43.406 -34.031 1 94.19 122 ARG B O 1
ATOM 3854 N N . GLY B 1 123 ? 1.387 -43.219 -32.188 1 96.56 123 GLY B N 1
ATOM 3855 C CA . GLY B 1 123 ? 0.522 -42.156 -31.688 1 96.56 123 GLY B CA 1
ATOM 3856 C C . GLY B 1 123 ? 1.021 -40.75 -32 1 96.56 123 GLY B C 1
ATOM 3857 O O . GLY B 1 123 ? 1.988 -40.594 -32.75 1 96.56 123 GLY B O 1
ATOM 3858 N N . ARG B 1 124 ? 0.239 -39.812 -31.578 1 98 124 ARG B N 1
ATOM 3859 C CA . ARG B 1 124 ? 0.565 -38.375 -31.766 1 98 124 ARG B CA 1
ATOM 3860 C C . ARG B 1 124 ? 1.132 -37.781 -30.5 1 98 124 ARG B C 1
ATOM 3862 O O . ARG B 1 124 ? 0.574 -37.969 -29.406 1 98 124 ARG B O 1
ATOM 3869 N N . LEU B 1 125 ? 2.279 -37.188 -30.688 1 98.44 125 LEU B N 1
ATOM 3870 C CA . LEU B 1 125 ? 2.916 -36.469 -29.594 1 98.44 125 LEU B CA 1
ATOM 3871 C C . LEU B 1 125 ? 2.77 -34.969 -29.812 1 98.44 125 LEU B C 1
ATOM 3873 O O . LEU B 1 125 ? 3.037 -34.438 -30.906 1 98.44 125 LEU B O 1
ATOM 3877 N N . ALA B 1 126 ? 2.307 -34.281 -28.734 1 98.75 126 ALA B N 1
ATOM 3878 C CA . ALA B 1 126 ? 2.02 -32.844 -28.922 1 98.75 126 ALA B CA 1
ATOM 3879 C C . ALA B 1 126 ? 2.547 -32.031 -27.75 1 98.75 126 ALA B C 1
ATOM 3881 O O . ALA B 1 126 ? 2.885 -32.562 -26.703 1 98.75 126 ALA B O 1
ATOM 3882 N N . PHE B 1 127 ? 2.762 -30.734 -28 1 98.81 127 PHE B N 1
ATOM 3883 C CA . PHE B 1 127 ? 3.137 -29.75 -27 1 98.81 127 PHE B CA 1
ATOM 3884 C C . PHE B 1 127 ? 2.172 -28.578 -27 1 98.81 127 PHE B C 1
ATOM 3886 O O . PHE B 1 127 ? 1.803 -28.078 -28.078 1 98.81 127 PHE B O 1
ATOM 3893 N N . LEU B 1 128 ? 1.673 -28.234 -25.859 1 98.44 128 LEU B N 1
ATOM 3894 C CA . LEU B 1 128 ? 0.87 -27.031 -25.625 1 98.44 128 LEU B CA 1
ATOM 3895 C C . LEU B 1 128 ? 1.562 -26.094 -24.641 1 98.44 128 LEU B C 1
ATOM 3897 O O . LEU B 1 128 ? 1.491 -26.312 -23.422 1 98.44 128 LEU B O 1
ATOM 3901 N N . ILE B 1 129 ? 2.197 -25 -25.156 1 98.5 129 ILE B N 1
ATOM 3902 C CA . ILE B 1 129 ? 3.045 -24.141 -24.328 1 98.5 129 ILE B CA 1
ATOM 3903 C C . ILE B 1 129 ? 2.514 -22.703 -24.375 1 98.5 129 ILE B C 1
ATOM 3905 O O . ILE B 1 129 ? 2.115 -22.219 -25.438 1 98.5 129 ILE B O 1
ATOM 3909 N N . THR B 1 130 ? 2.43 -22.031 -23.203 1 98.38 130 THR B N 1
ATOM 3910 C CA . THR B 1 130 ? 1.939 -20.656 -23.125 1 98.38 130 THR B CA 1
ATOM 3911 C C . THR B 1 130 ? 2.928 -19.781 -22.359 1 98.38 130 THR B C 1
ATOM 3913 O O . THR B 1 130 ? 3.809 -20.281 -21.656 1 98.38 130 THR B O 1
ATOM 3916 N N . SER B 1 131 ? 2.846 -18.453 -22.625 1 97.56 131 SER B N 1
ATOM 3917 C CA . SER B 1 131 ? 3.633 -17.484 -21.859 1 97.56 131 SER B CA 1
ATOM 3918 C C . SER B 1 131 ? 2.764 -16.75 -20.844 1 97.56 131 SER B C 1
ATOM 3920 O O . SER B 1 131 ? 3.168 -15.711 -20.312 1 97.56 131 SER B O 1
ATOM 3922 N N . ASP B 1 132 ? 1.529 -17.312 -20.625 1 93.94 132 ASP B N 1
ATOM 3923 C CA . ASP B 1 132 ? 0.634 -16.609 -19.703 1 93.94 132 ASP B CA 1
ATOM 3924 C C . ASP B 1 132 ? -0.106 -17.609 -18.812 1 93.94 132 ASP B C 1
ATOM 3926 O O . ASP B 1 132 ? -1.316 -17.797 -18.953 1 93.94 132 ASP B O 1
ATOM 3930 N N . GLU B 1 133 ? 0.576 -18.156 -17.891 1 90.44 133 GLU B N 1
ATOM 3931 C CA . GLU B 1 133 ? -0.042 -19.031 -16.906 1 90.44 133 GLU B CA 1
ATOM 3932 C C . GLU B 1 133 ? -0.065 -18.375 -15.523 1 90.44 133 GLU B C 1
ATOM 3934 O O . GLU B 1 133 ? -1.039 -18.516 -14.781 1 90.44 133 GLU B O 1
ATOM 3939 N N . GLU B 1 134 ? 0.87 -17.578 -15.242 1 83 134 GLU B N 1
ATOM 3940 C CA . GLU B 1 134 ? 1.111 -17.078 -13.891 1 83 134 GLU B CA 1
ATOM 3941 C C . GLU B 1 134 ? 0.341 -15.781 -13.633 1 83 134 GLU B C 1
ATOM 3943 O O . GLU B 1 134 ? 0.292 -15.297 -12.5 1 83 134 GLU B O 1
ATOM 3948 N N . ALA B 1 135 ? -0.113 -15.164 -14.68 1 82.06 135 ALA B N 1
ATOM 3949 C CA . ALA B 1 135 ? -0.765 -13.867 -14.562 1 82.06 135 ALA B CA 1
ATOM 3950 C C . ALA B 1 135 ? -2.256 -13.969 -14.867 1 82.06 135 ALA B C 1
ATOM 3952 O O . ALA B 1 135 ? -2.988 -14.68 -14.18 1 82.06 135 ALA B O 1
ATOM 3953 N N . SER B 1 136 ? -2.717 -13.359 -15.906 1 82.5 136 SER B N 1
ATOM 3954 C CA . SER B 1 136 ? -4.152 -13.273 -16.156 1 82.5 136 SER B CA 1
ATOM 3955 C C . SER B 1 136 ? -4.684 -14.555 -16.781 1 82.5 136 SER B C 1
ATOM 3957 O O . SER B 1 136 ? -5.859 -14.891 -16.625 1 82.5 136 SER B O 1
ATOM 3959 N N . ALA B 1 137 ? -3.855 -15.242 -17.484 1 87.44 137 ALA B N 1
ATOM 3960 C CA . ALA B 1 137 ? -4.227 -16.469 -18.203 1 87.44 137 ALA B CA 1
ATOM 3961 C C . ALA B 1 137 ? -5.41 -16.219 -19.125 1 87.44 137 ALA B C 1
ATOM 3963 O O . ALA B 1 137 ? -6.223 -17.125 -19.344 1 87.44 137 ALA B O 1
ATOM 3964 N N . LYS B 1 138 ? -5.559 -15.016 -19.594 1 87.44 138 LYS B N 1
ATOM 3965 C CA . LYS B 1 138 ? -6.691 -14.648 -20.438 1 87.44 138 LYS B CA 1
ATOM 3966 C C . LYS B 1 138 ? -6.453 -15.062 -21.891 1 87.44 138 LYS B C 1
ATOM 3968 O O . LYS B 1 138 ? -7.395 -15.383 -22.609 1 87.44 138 LYS B O 1
ATOM 3973 N N . ASN B 1 139 ? -5.176 -14.977 -22.25 1 94 139 ASN B N 1
ATOM 3974 C CA . ASN B 1 139 ? -4.844 -15.203 -23.656 1 94 139 ASN B CA 1
ATOM 3975 C C . ASN B 1 139 ? -3.906 -16.391 -23.828 1 94 139 ASN B C 1
ATOM 3977 O O . ASN B 1 139 ? -3.328 -16.578 -24.891 1 94 139 ASN B O 1
ATOM 3981 N N . GLY B 1 140 ? -3.771 -17.156 -22.766 1 95.88 140 GLY B N 1
ATOM 3982 C CA . GLY B 1 140 ? -2.852 -18.281 -22.797 1 95.88 140 GLY B CA 1
ATOM 3983 C C . GLY B 1 140 ? -3.51 -19.578 -23.234 1 95.88 140 GLY B C 1
ATOM 3984 O O . GLY B 1 140 ? -4.152 -19.625 -24.281 1 95.88 140 GLY B O 1
ATOM 3985 N N . THR B 1 141 ? -3.357 -20.594 -22.422 1 96.56 141 THR B N 1
ATOM 3986 C CA . THR B 1 141 ? -3.812 -21.953 -22.719 1 96.56 141 THR B CA 1
ATOM 3987 C C . THR B 1 141 ? -5.312 -21.969 -23 1 96.56 141 THR B C 1
ATOM 3989 O O . THR B 1 141 ? -5.781 -22.734 -23.844 1 96.56 141 THR B O 1
ATOM 3992 N N . VAL B 1 142 ? -6.031 -21.109 -22.375 1 94.44 142 VAL B N 1
ATOM 3993 C CA . VAL B 1 142 ? -7.484 -21.094 -22.531 1 94.44 142 VAL B CA 1
ATOM 3994 C C . VAL B 1 142 ? -7.844 -20.828 -23.984 1 94.44 142 VAL B C 1
ATOM 3996 O O . VAL B 1 142 ? -8.703 -21.516 -24.547 1 94.44 142 VAL B O 1
ATOM 3999 N N . LYS B 1 143 ? -7.188 -19.922 -24.609 1 96.5 143 LYS B N 1
ATOM 4000 C CA . LYS B 1 143 ? -7.488 -19.578 -26 1 96.5 143 LYS B CA 1
ATOM 4001 C C . LYS B 1 143 ? -7.039 -20.703 -26.953 1 96.5 143 LYS B C 1
ATOM 4003 O O . LYS B 1 143 ? -7.688 -20.969 -27.969 1 96.5 143 LYS B O 1
ATOM 4008 N N . VAL B 1 144 ? -5.934 -21.297 -26.641 1 97.5 144 VAL B N 1
ATOM 4009 C CA . VAL B 1 144 ? -5.453 -22.406 -27.438 1 97.5 144 VAL B CA 1
ATOM 4010 C C . VAL B 1 144 ? -6.465 -23.547 -27.375 1 97.5 144 VAL B C 1
ATOM 4012 O O . VAL B 1 144 ? -6.848 -24.109 -28.422 1 97.5 144 VAL B O 1
ATOM 4015 N N . VAL B 1 145 ? -6.91 -23.859 -26.188 1 96.94 145 VAL B N 1
ATOM 4016 C CA . VAL B 1 145 ? -7.844 -24.969 -25.969 1 96.94 145 VAL B CA 1
ATOM 4017 C C . VAL B 1 145 ? -9.156 -24.672 -26.688 1 96.94 145 VAL B C 1
ATOM 4019 O O . VAL B 1 145 ? -9.727 -25.547 -27.344 1 96.94 145 VAL B O 1
ATOM 4022 N N . GLU B 1 146 ? -9.617 -23.469 -26.578 1 96.75 146 GLU B N 1
ATOM 4023 C CA . GLU B 1 146 ? -10.828 -23.062 -27.281 1 96.75 146 GLU B CA 1
ATOM 4024 C C . GLU B 1 1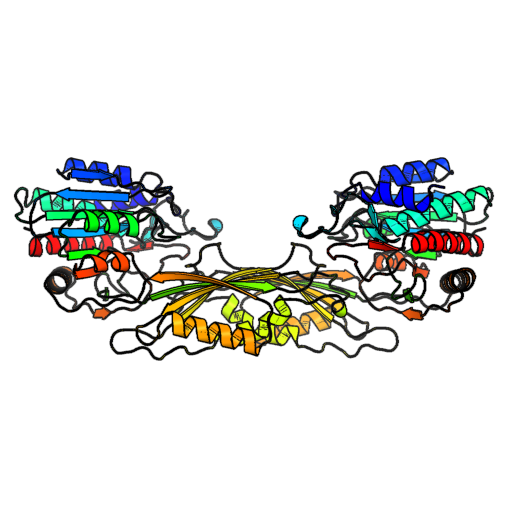46 ? -10.688 -23.281 -28.797 1 96.75 146 GLU B C 1
ATOM 4026 O O . GLU B 1 146 ? -11.609 -23.766 -29.453 1 96.75 146 GLU B O 1
ATOM 4031 N N . THR B 1 147 ? -9.586 -22.875 -29.297 1 97.75 147 THR B N 1
ATOM 4032 C CA . THR B 1 147 ? -9.312 -23.031 -30.719 1 97.75 147 THR B CA 1
ATOM 4033 C C . THR B 1 147 ? -9.281 -24.516 -31.109 1 97.75 147 THR B C 1
ATOM 4035 O O . THR B 1 147 ? -9.867 -24.906 -32.125 1 97.75 147 THR B O 1
ATOM 4038 N N . LEU B 1 148 ? -8.578 -25.312 -30.344 1 97.69 148 LEU B N 1
ATOM 4039 C CA . LEU B 1 148 ? -8.469 -26.734 -30.625 1 97.69 148 LEU B CA 1
ATOM 4040 C C . LEU B 1 148 ? -9.836 -27.422 -30.531 1 97.69 148 LEU B C 1
ATOM 4042 O O . LEU B 1 148 ? -10.141 -28.312 -31.328 1 97.69 148 LEU B O 1
ATOM 4046 N N . MET B 1 149 ? -10.578 -27.047 -29.578 1 96.94 149 MET B N 1
ATOM 4047 C CA . MET B 1 149 ? -11.93 -27.594 -29.438 1 96.94 149 MET B CA 1
ATOM 4048 C C . MET B 1 149 ? -12.797 -27.219 -30.625 1 96.94 149 MET B C 1
ATOM 4050 O O . MET B 1 149 ? -13.539 -28.062 -31.156 1 96.94 149 MET B O 1
ATOM 4054 N N . ALA B 1 150 ? -12.719 -25.984 -31.062 1 97 150 ALA B N 1
ATOM 4055 C CA . ALA B 1 150 ? -13.484 -25.516 -32.219 1 97 150 ALA B CA 1
ATOM 4056 C C . ALA B 1 150 ? -13.133 -26.328 -33.469 1 97 150 ALA B C 1
ATOM 4058 O O . ALA B 1 150 ? -13.984 -26.547 -34.344 1 97 150 ALA B O 1
ATOM 4059 N N . ARG B 1 151 ? -11.922 -26.812 -33.469 1 96.88 151 ARG B N 1
ATOM 4060 C CA . ARG B 1 151 ? -11.438 -27.594 -34.625 1 96.88 151 ARG B CA 1
ATOM 4061 C C . ARG B 1 151 ? -11.68 -29.078 -34.406 1 96.88 151 ARG B C 1
ATOM 4063 O O . ARG B 1 151 ? -11.297 -29.906 -35.219 1 96.88 151 ARG B O 1
ATOM 4070 N N . ASN B 1 152 ? -12.297 -29.438 -33.281 1 94.88 152 ASN B N 1
ATOM 4071 C CA . ASN B 1 152 ? -12.5 -30.828 -32.906 1 94.88 152 ASN B CA 1
ATOM 4072 C C . ASN B 1 152 ? -11.188 -31.609 -32.906 1 94.88 152 ASN B C 1
ATOM 4074 O O . ASN B 1 152 ? -11.133 -32.75 -33.406 1 94.88 152 ASN B O 1
ATOM 4078 N N . GLU B 1 153 ? -10.141 -30.922 -32.438 1 95 153 GLU B N 1
ATOM 4079 C CA . GLU B 1 153 ? -8.844 -31.594 -32.312 1 95 153 GLU B CA 1
ATOM 4080 C C . GLU B 1 153 ? -8.859 -32.656 -31.219 1 95 153 GLU B C 1
ATOM 4082 O O . GLU B 1 153 ? -9.422 -32.438 -30.156 1 95 153 GLU B O 1
ATOM 4087 N N . ARG B 1 154 ? -8.312 -33.781 -31.547 1 91.56 154 ARG B N 1
ATOM 4088 C CA . ARG B 1 154 ? -8.273 -34.875 -30.594 1 91.56 154 ARG B CA 1
ATOM 4089 C C . ARG B 1 154 ? -7.156 -34.688 -29.562 1 91.56 154 ARG B C 1
ATOM 4091 O O . ARG B 1 154 ? -6.027 -34.344 -29.938 1 91.56 154 ARG B O 1
ATOM 4098 N N . LEU B 1 155 ? -7.457 -34.812 -28.344 1 96.81 155 LEU B N 1
ATOM 4099 C CA . LEU B 1 155 ? -6.512 -34.844 -27.219 1 96.81 155 LEU B CA 1
ATOM 4100 C C . LEU B 1 155 ? -6.938 -35.875 -26.172 1 96.81 155 LEU B C 1
ATOM 4102 O O . LEU B 1 155 ? -7.953 -35.688 -25.5 1 96.81 155 LEU B O 1
ATOM 4106 N N . ASP B 1 156 ? -6.145 -36.906 -26 1 97.12 156 ASP B N 1
ATOM 4107 C CA . ASP B 1 156 ? -6.531 -38 -25.125 1 97.12 156 ASP B CA 1
ATOM 4108 C C . ASP B 1 156 ? -5.891 -37.844 -23.75 1 97.12 156 ASP B C 1
ATOM 4110 O O . ASP B 1 156 ? -6.535 -38.094 -22.719 1 97.12 156 ASP B O 1
ATOM 4114 N N . TYR B 1 157 ? -4.641 -37.531 -23.75 1 97.56 157 TYR B N 1
ATOM 4115 C CA . TYR B 1 157 ? -3.838 -37.438 -22.531 1 97.56 157 TYR B CA 1
ATOM 4116 C C . TYR B 1 157 ? -3.066 -36.125 -22.5 1 97.56 157 TYR B C 1
ATOM 4118 O O . TYR B 1 157 ? -2.576 -35.656 -23.516 1 97.56 157 TYR B O 1
ATOM 4126 N N . CYS B 1 158 ? -2.99 -35.562 -21.297 1 98.06 158 CYS B N 1
ATOM 4127 C CA . CYS B 1 158 ? -2.133 -34.406 -21.125 1 98.06 158 CYS B CA 1
ATOM 4128 C C . CYS B 1 158 ? -1.344 -34.469 -19.828 1 98.06 158 CYS B C 1
ATOM 4130 O O . CYS B 1 158 ? -1.918 -34.688 -18.766 1 98.06 158 CYS B O 1
ATOM 4132 N N . LEU B 1 159 ? -0.066 -34.375 -19.969 1 98.25 159 LEU B N 1
ATOM 4133 C CA . LEU B 1 159 ? 0.818 -34.281 -18.812 1 98.25 159 LEU B CA 1
ATOM 4134 C C . LEU B 1 159 ? 1.334 -32.844 -18.656 1 98.25 159 LEU B C 1
ATOM 4136 O O . LEU B 1 159 ? 1.994 -32.312 -19.562 1 98.25 159 LEU B O 1
ATOM 4140 N N . VAL B 1 160 ? 0.969 -32.219 -17.578 1 97.56 160 VAL B N 1
ATOM 4141 C CA . VAL B 1 160 ? 1.434 -30.875 -17.281 1 97.56 160 VAL B CA 1
ATOM 4142 C C . VAL B 1 160 ? 2.674 -30.938 -16.391 1 97.56 160 VAL B C 1
ATOM 4144 O O . VAL B 1 160 ? 2.697 -31.672 -15.391 1 97.56 160 VAL B O 1
ATOM 4147 N N . GLY B 1 161 ? 3.701 -30.203 -16.688 1 97.31 161 GLY B N 1
ATOM 4148 C CA . GLY B 1 161 ? 4.988 -30.297 -16.031 1 97.31 161 GLY B CA 1
ATOM 4149 C C . GLY B 1 161 ? 5.098 -29.422 -14.805 1 97.31 161 GLY B C 1
ATOM 4150 O O . GLY B 1 161 ? 6.199 -29.016 -14.414 1 97.31 161 GLY B O 1
ATOM 4151 N N . GLU B 1 162 ? 4.031 -29.094 -14.172 1 95.94 162 GLU B N 1
ATOM 4152 C CA . GLU B 1 162 ? 4.043 -28.281 -12.961 1 95.94 162 GLU B CA 1
ATOM 4153 C C . GLU B 1 162 ? 4.852 -28.953 -11.852 1 95.94 162 GLU B C 1
ATOM 4155 O O . GLU B 1 162 ? 4.891 -30.188 -11.766 1 95.94 162 GLU B O 1
ATOM 4160 N N . PRO B 1 163 ? 5.5 -28.172 -11.031 1 95.56 163 PRO B N 1
ATOM 4161 C CA . PRO B 1 163 ? 6.195 -28.781 -9.891 1 95.56 163 PRO B CA 1
ATOM 4162 C C . PRO B 1 163 ? 5.238 -29.422 -8.898 1 95.56 163 PRO B C 1
ATOM 4164 O O . PRO B 1 163 ? 4.902 -28.812 -7.875 1 95.56 163 PRO B O 1
ATOM 4167 N N . SER B 1 164 ? 5.008 -30.672 -9.102 1 94.56 164 SER B N 1
ATOM 4168 C CA . SER B 1 164 ? 3.988 -31.391 -8.336 1 94.56 164 SER B CA 1
ATOM 4169 C C . SER B 1 164 ? 4.602 -32.125 -7.152 1 94.56 164 SER B C 1
ATOM 4171 O O . SER B 1 164 ? 3.896 -32.5 -6.207 1 94.56 164 SER B O 1
ATOM 4173 N N . SER B 1 165 ? 5.887 -32.406 -7.164 1 95.25 165 SER B N 1
ATOM 4174 C CA . SER B 1 165 ? 6.523 -33.25 -6.168 1 95.25 165 SER B CA 1
ATOM 4175 C C . SER B 1 165 ? 6.762 -32.5 -4.863 1 95.25 165 SER B C 1
ATOM 4177 O O . SER B 1 165 ? 6.867 -31.281 -4.859 1 95.25 165 SER B O 1
ATOM 4179 N N . THR B 1 166 ? 6.922 -33.281 -3.76 1 92.88 166 THR B N 1
ATOM 4180 C CA . THR B 1 166 ? 7.062 -32.656 -2.443 1 92.88 166 THR B CA 1
ATOM 4181 C C . THR B 1 166 ? 8.477 -32.875 -1.902 1 92.88 166 THR B C 1
ATOM 4183 O O . THR B 1 166 ? 9.219 -31.906 -1.726 1 92.88 166 THR B O 1
ATOM 4186 N N . GLU B 1 167 ? 8.875 -34.125 -1.718 1 93.75 167 GLU B N 1
ATOM 4187 C CA . GLU B 1 167 ? 10.172 -34.438 -1.121 1 93.75 167 GLU B CA 1
ATOM 4188 C C . GLU B 1 167 ? 11.156 -34.938 -2.172 1 93.75 167 GLU B C 1
ATOM 4190 O O . GLU B 1 167 ? 12.328 -34.562 -2.152 1 93.75 167 GLU B O 1
ATOM 4195 N N . VAL B 1 168 ? 10.633 -35.812 -2.967 1 95.25 168 VAL B N 1
ATOM 4196 C CA . VAL B 1 168 ? 11.438 -36.344 -4.059 1 95.25 168 VAL B CA 1
ATOM 4197 C C . VAL B 1 168 ? 10.633 -36.312 -5.355 1 95.25 168 VAL B C 1
ATOM 4199 O O . VAL B 1 168 ? 9.406 -36.406 -5.336 1 95.25 168 VAL B O 1
ATOM 4202 N N . VAL B 1 169 ? 11.336 -36.219 -6.441 1 96.06 169 VAL B N 1
ATOM 4203 C CA . VAL B 1 169 ? 10.672 -36.094 -7.734 1 96.06 169 VAL B CA 1
ATOM 4204 C C . VAL B 1 169 ? 9.797 -37.312 -7.98 1 96.06 169 VAL B C 1
ATOM 4206 O O . VAL B 1 169 ? 10.266 -38.438 -7.867 1 96.06 169 VAL B O 1
ATOM 4209 N N . GLY B 1 170 ? 8.531 -37.062 -8.195 1 96.25 170 GLY B N 1
ATOM 4210 C CA . GLY B 1 170 ? 7.609 -38.156 -8.516 1 96.25 170 GLY B CA 1
ATOM 4211 C C . GLY B 1 170 ? 6.852 -38.656 -7.309 1 96.25 170 GLY B C 1
ATOM 4212 O O . GLY B 1 170 ? 5.965 -39.5 -7.438 1 96.25 170 GLY B O 1
ATOM 4213 N N . ASP B 1 171 ? 7.129 -38.156 -6.102 1 96.31 171 ASP B N 1
ATOM 4214 C CA . ASP B 1 171 ? 6.441 -38.656 -4.914 1 96.31 171 ASP B CA 1
ATOM 4215 C C . ASP B 1 171 ? 4.969 -38.281 -4.93 1 96.31 171 ASP B C 1
ATOM 4217 O O . ASP B 1 171 ? 4.133 -38.938 -4.309 1 96.31 171 ASP B O 1
ATOM 4221 N N . VAL B 1 172 ? 4.695 -37.25 -5.613 1 94.38 172 VAL B N 1
ATOM 4222 C CA . VAL B 1 172 ? 3.314 -36.781 -5.727 1 94.38 172 VAL B CA 1
ATOM 4223 C C . VAL B 1 172 ? 2.982 -36.5 -7.188 1 94.38 172 VAL B C 1
ATOM 4225 O O . VAL B 1 172 ? 3.75 -35.812 -7.887 1 94.38 172 VAL B O 1
ATOM 4228 N N . VAL B 1 173 ? 1.852 -37.031 -7.645 1 95.12 173 VAL B N 1
ATOM 4229 C CA . VAL B 1 173 ? 1.239 -36.75 -8.938 1 95.12 173 VAL B CA 1
ATOM 4230 C C . VAL B 1 173 ? -0.113 -36.062 -8.719 1 95.12 173 VAL B C 1
ATOM 4232 O O . VAL B 1 173 ? -0.907 -36.5 -7.883 1 95.12 173 VAL B O 1
ATOM 4235 N N . LYS B 1 174 ? -0.266 -34.969 -9.445 1 94.44 174 LYS B N 1
ATOM 4236 C CA . LYS B 1 174 ? -1.551 -34.281 -9.32 1 94.44 174 LYS B CA 1
ATOM 4237 C C . LYS B 1 174 ? -2.529 -34.75 -10.398 1 94.44 174 LYS B C 1
ATOM 4239 O O . LYS B 1 174 ? -2.246 -34.625 -11.586 1 94.44 174 LYS B O 1
ATOM 4244 N N . ASN B 1 175 ? -3.668 -35.25 -9.984 1 91.81 175 ASN B N 1
ATOM 4245 C CA . ASN B 1 175 ? -4.699 -35.688 -10.922 1 91.81 175 ASN B CA 1
ATOM 4246 C C . ASN B 1 175 ? -5.957 -34.812 -10.797 1 91.81 175 ASN B C 1
ATOM 4248 O O . ASN B 1 175 ? -7.059 -35.281 -11.102 1 91.81 175 ASN B O 1
ATOM 4252 N N . GLY B 1 176 ? -5.793 -33.688 -10.273 1 90.06 176 GLY B N 1
ATOM 4253 C CA . GLY B 1 176 ? -6.781 -32.625 -10.062 1 90.06 176 GLY B CA 1
ATOM 4254 C C . GLY B 1 176 ? -6.211 -31.406 -9.383 1 90.06 176 GLY B C 1
ATOM 4255 O O . GLY B 1 176 ? -5.078 -31.422 -8.898 1 90.06 176 GLY B O 1
ATOM 4256 N N . ARG B 1 177 ? -7 -30.406 -9.422 1 92.56 177 ARG B N 1
ATOM 4257 C CA . ARG B 1 177 ? -6.547 -29.156 -8.797 1 92.56 177 ARG B CA 1
ATOM 4258 C C . ARG B 1 177 ? -7.715 -28.406 -8.164 1 92.56 177 ARG B C 1
ATOM 4260 O O . ARG B 1 177 ? -8.852 -28.516 -8.633 1 92.56 177 ARG B O 1
ATOM 4267 N N . ARG B 1 178 ? -7.344 -27.656 -7.117 1 93.44 178 ARG B N 1
ATOM 4268 C CA . ARG B 1 178 ? -8.289 -26.766 -6.461 1 93.44 178 ARG B CA 1
ATOM 4269 C C . ARG B 1 178 ? -8.695 -25.609 -7.387 1 93.44 178 ARG B C 1
ATOM 4271 O O . ARG B 1 178 ? -8.008 -25.328 -8.367 1 93.44 178 ARG B O 1
ATOM 4278 N N . GLY B 1 179 ? -9.867 -25.078 -7.066 1 92 179 GLY B N 1
ATOM 4279 C CA . GLY B 1 179 ? -10.273 -23.859 -7.746 1 92 179 GLY B CA 1
ATOM 4280 C C . GLY B 1 179 ? -9.492 -22.641 -7.301 1 92 179 GLY B C 1
ATOM 4281 O O . GLY B 1 179 ? -8.797 -22.688 -6.281 1 92 179 GLY B O 1
ATOM 4282 N N . SER B 1 180 ? -9.594 -21.625 -8.109 1 93.94 180 SER B N 1
ATOM 4283 C CA . SER B 1 180 ? -8.914 -20.375 -7.812 1 93.94 180 SER B CA 1
ATOM 4284 C C . SER B 1 180 ? -9.836 -19.188 -8.047 1 93.94 180 SER B C 1
ATOM 4286 O O . SER B 1 180 ? -10.375 -19.016 -9.141 1 93.94 180 SER B O 1
ATOM 4288 N N . LEU B 1 181 ? -10.023 -18.469 -7.023 1 95.56 181 LEU B N 1
ATOM 4289 C CA . LEU B 1 181 ? -10.883 -17.281 -7.043 1 95.56 181 LEU B CA 1
ATOM 4290 C C . LEU B 1 181 ? -10.172 -16.078 -6.422 1 95.56 181 LEU B C 1
ATOM 4292 O O . LEU B 1 181 ? -9.727 -16.141 -5.273 1 95.56 181 LEU B O 1
ATOM 4296 N N . THR B 1 182 ? -10.039 -15.008 -7.242 1 96.62 182 THR B N 1
ATOM 4297 C CA . THR B 1 182 ? -9.406 -13.789 -6.758 1 96.62 182 THR B CA 1
ATOM 4298 C C . THR B 1 182 ? -10.438 -12.695 -6.523 1 96.62 182 THR B C 1
ATOM 4300 O O . THR B 1 182 ? -11.367 -12.531 -7.32 1 96.62 182 THR B O 1
ATOM 4303 N N . CYS B 1 183 ? -10.227 -11.977 -5.449 1 98.12 183 CYS B N 1
ATOM 4304 C CA . CYS B 1 183 ? -11.078 -10.836 -5.129 1 98.12 183 CYS B CA 1
ATOM 4305 C C . CYS B 1 183 ? -10.266 -9.555 -5.043 1 98.12 183 CYS B C 1
ATOM 4307 O O . CYS B 1 183 ? -9.25 -9.5 -4.348 1 98.12 183 CYS B O 1
ATOM 4309 N N . ASN B 1 184 ? -10.656 -8.594 -5.859 1 98.12 184 ASN B N 1
ATOM 4310 C CA . ASN B 1 184 ? -10.203 -7.215 -5.684 1 98.12 184 ASN B CA 1
ATOM 4311 C C . ASN B 1 184 ? -11.203 -6.395 -4.879 1 98.12 184 ASN B C 1
ATOM 4313 O O . ASN B 1 184 ? -12.258 -6.016 -5.391 1 98.12 184 ASN B O 1
ATOM 4317 N N . LEU B 1 185 ? -10.812 -6.09 -3.656 1 98.62 185 LEU B N 1
ATOM 4318 C CA . LEU B 1 185 ? -11.68 -5.359 -2.74 1 98.62 185 LEU B CA 1
ATOM 4319 C C . LEU B 1 185 ? -11.188 -3.93 -2.547 1 98.62 185 LEU B C 1
ATOM 4321 O O . LEU B 1 185 ? -10.016 -3.713 -2.221 1 98.62 185 LEU B O 1
ATOM 4325 N N . THR B 1 186 ? -12.008 -2.965 -2.854 1 98.56 186 THR B N 1
ATOM 4326 C CA . THR B 1 186 ? -11.734 -1.573 -2.512 1 98.56 186 THR B CA 1
ATOM 4327 C C . THR B 1 186 ? -12.68 -1.089 -1.417 1 98.56 186 THR B C 1
ATOM 4329 O O . THR B 1 186 ? -13.906 -1.153 -1.572 1 98.56 186 THR B O 1
ATOM 4332 N N . ILE B 1 187 ? -12.156 -0.687 -0.331 1 98.38 187 ILE B N 1
ATOM 4333 C CA . ILE B 1 187 ? -12.93 -0.102 0.76 1 98.38 187 ILE B CA 1
ATOM 4334 C C . ILE B 1 187 ? -12.828 1.421 0.706 1 98.38 187 ILE B C 1
ATOM 4336 O O . ILE B 1 187 ? -11.727 1.974 0.633 1 98.38 187 ILE B O 1
ATOM 4340 N N . HIS B 1 188 ? -13.961 2.086 0.767 1 96.94 188 HIS B N 1
ATOM 4341 C CA . HIS B 1 188 ? -14 3.535 0.607 1 96.94 188 HIS B CA 1
ATOM 4342 C C . HIS B 1 188 ? -14.133 4.234 1.956 1 96.94 188 HIS B C 1
ATOM 4344 O O . HIS B 1 188 ? -14.852 3.762 2.836 1 96.94 188 HIS B O 1
ATOM 4350 N N . GLY B 1 189 ? -13.414 5.309 2.123 1 95.62 189 GLY B N 1
ATOM 4351 C CA . GLY B 1 189 ? -13.523 6.238 3.236 1 95.62 189 GLY B CA 1
ATOM 4352 C C . GLY B 1 189 ? -13.594 7.688 2.795 1 95.62 189 GLY B C 1
ATOM 4353 O O . GLY B 1 189 ? -14.227 8.008 1.784 1 95.62 189 GLY B O 1
ATOM 4354 N N . VAL B 1 190 ? -13.133 8.57 3.656 1 92.62 190 VAL B N 1
ATOM 4355 C CA . VAL B 1 190 ? -13.062 10 3.367 1 92.62 190 VAL B CA 1
ATOM 4356 C C . VAL B 1 190 ? -11.695 10.547 3.779 1 92.62 190 VAL B C 1
ATOM 4358 O O . VAL B 1 190 ? -11.32 10.469 4.949 1 92.62 190 VAL B O 1
ATOM 4361 N N . GLN B 1 191 ? -11.039 11.016 2.734 1 91.56 191 GLN B N 1
ATOM 4362 C CA . GLN B 1 191 ? -9.719 11.594 2.961 1 91.56 191 GLN B CA 1
ATOM 4363 C C . GLN B 1 191 ? -9.797 12.805 3.883 1 91.56 191 GLN B C 1
ATOM 4365 O O . GLN B 1 191 ? -10.789 13.547 3.855 1 91.56 191 GLN B O 1
ATOM 4370 N N . GLY B 1 192 ? -8.719 13.023 4.703 1 90.62 192 GLY B N 1
ATOM 4371 C CA . GLY B 1 192 ? -8.648 14.164 5.605 1 90.62 192 GLY B CA 1
ATOM 4372 C C . GLY B 1 192 ? -7.32 14.273 6.324 1 90.62 192 GLY B C 1
ATOM 4373 O O . GLY B 1 192 ? -6.406 13.484 6.074 1 90.62 192 GLY B O 1
ATOM 4374 N N . HIS B 1 193 ? -7.227 15.258 7.129 1 88.88 193 HIS B N 1
ATOM 4375 C CA . HIS B 1 193 ? -6.016 15.492 7.91 1 88.88 193 HIS B CA 1
ATOM 4376 C C . HIS B 1 193 ? -5.945 14.547 9.109 1 88.88 193 HIS B C 1
ATOM 4378 O O . HIS B 1 193 ? -6.945 14.344 9.797 1 88.88 193 HIS B O 1
ATOM 4384 N N . VAL B 1 194 ? -4.809 13.969 9.375 1 92.06 194 VAL B N 1
ATOM 4385 C CA . VAL B 1 194 ? -4.617 12.953 10.398 1 92.06 194 VAL B CA 1
ATOM 4386 C C . VAL B 1 194 ? -4.969 13.523 11.773 1 92.06 194 VAL B C 1
ATOM 4388 O O . VAL B 1 194 ? -5.398 12.789 12.664 1 92.06 194 VAL B O 1
ATOM 4391 N N . ALA B 1 195 ? -4.816 14.82 11.914 1 90.19 195 ALA B N 1
ATOM 4392 C CA . ALA B 1 195 ? -5.055 15.453 13.211 1 90.19 195 ALA B CA 1
ATOM 4393 C C . ALA B 1 195 ? -6.547 15.625 13.469 1 90.19 195 ALA B C 1
ATOM 4395 O O . ALA B 1 195 ? -6.957 15.906 14.602 1 90.19 195 ALA B O 1
ATOM 4396 N N . TYR B 1 196 ? -7.352 15.469 12.453 1 89.75 196 TYR B N 1
ATOM 4397 C CA . TYR B 1 196 ? -8.789 15.68 12.57 1 89.75 196 TYR B CA 1
ATOM 4398 C C . TYR B 1 196 ? -9.562 14.469 12.07 1 89.75 196 TYR B C 1
ATOM 4400 O O . TYR B 1 196 ? -10.344 14.57 11.117 1 89.75 196 TYR B O 1
ATOM 4408 N N . PRO B 1 197 ? -9.438 13.352 12.805 1 92.06 197 PRO B N 1
ATOM 4409 C CA . PRO B 1 197 ? -10.078 12.125 12.32 1 92.06 197 PRO B CA 1
ATOM 4410 C C . PRO B 1 197 ? -11.602 12.242 12.266 1 92.06 197 PRO B C 1
ATOM 4412 O O . PRO B 1 197 ? -12.25 11.531 11.492 1 92.06 197 PRO B O 1
ATOM 4415 N N . HIS B 1 198 ? -12.148 13.188 13.055 1 90.19 198 HIS B N 1
ATOM 4416 C CA . HIS B 1 198 ? -13.602 13.328 13.078 1 90.19 198 HIS B CA 1
ATOM 4417 C C . HIS B 1 198 ? -14.117 13.953 11.789 1 90.19 198 HIS B C 1
ATOM 4419 O O . HIS B 1 198 ? -15.312 13.891 11.5 1 90.19 198 HIS B O 1
ATOM 4425 N N . LEU B 1 199 ? -13.242 14.562 11.039 1 88.88 199 LEU B N 1
ATOM 4426 C CA . LEU B 1 199 ? -13.609 15.164 9.766 1 88.88 199 LEU B CA 1
ATOM 4427 C C . LEU B 1 199 ? -13.32 14.211 8.609 1 88.88 199 LEU B C 1
ATOM 4429 O O . LEU B 1 199 ? -13.5 14.57 7.445 1 88.88 199 LEU B O 1
ATOM 4433 N N . ALA B 1 200 ? -12.859 12.992 8.922 1 92.5 200 ALA B N 1
ATOM 4434 C CA . ALA B 1 200 ? -12.477 11.992 7.934 1 92.5 200 ALA B CA 1
ATOM 4435 C C . ALA B 1 200 ? -13.102 10.633 8.258 1 92.5 200 ALA B C 1
ATOM 4437 O O . ALA B 1 200 ? -13.938 10.531 9.156 1 92.5 200 ALA B O 1
ATOM 4438 N N . ASP B 1 201 ? -12.914 9.68 7.453 1 96.44 201 ASP B N 1
ATOM 4439 C CA . ASP B 1 201 ? -13.289 8.281 7.648 1 96.44 201 ASP B CA 1
ATOM 4440 C C . ASP B 1 201 ? -12.195 7.348 7.129 1 96.44 201 ASP B C 1
ATOM 4442 O O . ASP B 1 201 ? -12.102 7.102 5.926 1 96.44 201 ASP B O 1
ATOM 4446 N N . ASN B 1 202 ? -11.406 6.816 8.047 1 97.69 202 ASN B N 1
ATOM 4447 C CA . ASN B 1 202 ? -10.219 6.047 7.68 1 97.69 202 ASN B CA 1
ATOM 4448 C C . ASN B 1 202 ? -10.586 4.629 7.25 1 97.69 202 ASN B C 1
ATOM 4450 O O . ASN B 1 202 ? -10.961 3.803 8.078 1 97.69 202 ASN B O 1
ATOM 4454 N N . PRO B 1 203 ? -10.461 4.332 5.984 1 98.06 203 PRO B N 1
ATOM 4455 C CA . PRO B 1 203 ? -10.844 2.998 5.516 1 98.06 203 PRO B CA 1
ATOM 4456 C C . PRO B 1 203 ? -9.961 1.895 6.098 1 98.06 203 PRO B C 1
ATOM 4458 O O . PRO B 1 203 ? -10.398 0.75 6.223 1 98.06 203 PRO B O 1
ATOM 4461 N N . VAL B 1 204 ? -8.719 2.166 6.395 1 98.25 204 VAL B N 1
ATOM 4462 C CA . VAL B 1 204 ? -7.828 1.181 7 1 98.25 204 VAL B CA 1
ATOM 4463 C C . VAL B 1 204 ? -8.352 0.803 8.391 1 98.25 204 VAL B C 1
ATOM 4465 O O . VAL B 1 204 ? -8.383 -0.378 8.742 1 98.25 204 VAL B O 1
ATOM 4468 N N . HIS B 1 205 ? -8.75 1.866 9.156 1 98.19 205 HIS B N 1
ATOM 4469 C CA . HIS B 1 205 ? -9.305 1.618 10.477 1 98.19 205 HIS B CA 1
ATOM 4470 C C . HIS B 1 205 ? -10.594 0.812 10.391 1 98.19 205 HIS B C 1
ATOM 4472 O O . HIS B 1 205 ? -10.82 -0.102 11.188 1 98.19 205 HIS B O 1
ATOM 4478 N N . ARG B 1 206 ? -11.414 1.132 9.406 1 97.12 206 ARG B N 1
ATOM 4479 C CA . ARG B 1 206 ? -12.68 0.427 9.219 1 97.12 206 ARG B CA 1
ATOM 4480 C C . ARG B 1 206 ? -12.438 -1.031 8.844 1 97.12 206 ARG B C 1
ATOM 4482 O O . ARG B 1 206 ? -13.18 -1.919 9.273 1 97.12 206 ARG B O 1
ATOM 4489 N N . ALA B 1 207 ? -11.438 -1.263 8.078 1 97.88 207 ALA B N 1
ATOM 4490 C CA . ALA B 1 207 ? -11.188 -2.574 7.484 1 97.88 207 ALA B CA 1
ATOM 4491 C C . ALA B 1 207 ? -10.492 -3.502 8.477 1 97.88 207 ALA B C 1
ATOM 4493 O O . ALA B 1 207 ? -10.609 -4.727 8.383 1 97.88 207 ALA B O 1
ATOM 4494 N N . ALA B 1 208 ? -9.727 -2.965 9.414 1 97.62 208 ALA B N 1
ATOM 4495 C CA . ALA B 1 208 ? -8.812 -3.74 10.25 1 97.62 208 ALA B CA 1
ATOM 4496 C C . ALA B 1 208 ? -9.547 -4.867 10.969 1 97.62 208 ALA B C 1
ATOM 4498 O O . ALA B 1 208 ? -9.148 -6.031 10.883 1 97.62 208 ALA B O 1
ATOM 4499 N N . PRO B 1 209 ? -10.664 -4.625 11.641 1 97.31 209 PRO B N 1
ATOM 4500 C CA . PRO B 1 209 ? -11.359 -5.727 12.305 1 97.31 209 PRO B CA 1
ATOM 4501 C C . PRO B 1 209 ? -11.914 -6.75 11.312 1 97.31 209 PRO B C 1
ATOM 4503 O O . PRO B 1 209 ? -11.922 -7.953 11.602 1 97.31 209 PRO B O 1
ATOM 4506 N N . MET B 1 210 ? -12.414 -6.332 10.203 1 97.94 210 MET B N 1
ATOM 4507 C CA . MET B 1 210 ? -12.938 -7.223 9.172 1 97.94 210 MET B CA 1
ATOM 4508 C C . MET B 1 210 ? -11.844 -8.141 8.641 1 97.94 210 MET B C 1
ATOM 4510 O O . MET B 1 210 ? -12.047 -9.344 8.492 1 97.94 210 MET B O 1
ATOM 4514 N N . LEU B 1 211 ? -10.664 -7.547 8.359 1 98.25 211 LEU B N 1
ATOM 4515 C CA . LEU B 1 211 ? -9.547 -8.32 7.84 1 98.25 211 LEU B CA 1
ATOM 4516 C C . LEU B 1 211 ? -9.07 -9.344 8.867 1 98.25 211 LEU B C 1
ATOM 4518 O O . LEU B 1 211 ? -8.703 -10.461 8.516 1 98.25 211 LEU B O 1
ATOM 4522 N N . ALA B 1 212 ? -9.055 -8.961 10.133 1 97.5 212 ALA B N 1
ATOM 4523 C CA . ALA B 1 212 ? -8.672 -9.883 11.195 1 97.5 212 ALA B CA 1
ATOM 4524 C C . ALA B 1 212 ? -9.594 -11.102 11.227 1 97.5 212 ALA B C 1
ATOM 4526 O O . ALA B 1 212 ? -9.133 -12.227 11.43 1 97.5 212 ALA B O 1
ATOM 4527 N N . GLU B 1 213 ? -10.859 -10.891 11.031 1 97.81 213 GLU B N 1
ATOM 4528 C CA . GLU B 1 213 ? -11.797 -12.008 10.984 1 97.81 213 GLU B CA 1
ATOM 4529 C C . GLU B 1 213 ? -11.617 -12.828 9.711 1 97.81 213 GLU B C 1
ATOM 4531 O O . GLU B 1 213 ? -11.625 -14.062 9.75 1 97.81 213 GLU B O 1
ATOM 4536 N N . LEU B 1 214 ? -11.453 -12.18 8.617 1 98.12 214 LEU B N 1
ATOM 4537 C CA . LEU B 1 214 ? -11.328 -12.836 7.316 1 98.12 214 LEU B CA 1
ATOM 4538 C C . LEU B 1 214 ? -10.18 -13.836 7.32 1 98.12 214 LEU B C 1
ATOM 4540 O O . LEU B 1 214 ? -10.336 -14.969 6.863 1 98.12 214 LEU B O 1
ATOM 4544 N N . VAL B 1 215 ? -9.031 -13.438 7.859 1 97.25 215 VAL B N 1
ATOM 4545 C CA . VAL B 1 215 ? -7.824 -14.258 7.754 1 97.25 215 VAL B CA 1
ATOM 4546 C C . VAL B 1 215 ? -7.93 -15.453 8.703 1 97.25 215 VAL B C 1
ATOM 4548 O O . VAL B 1 215 ? -7.141 -16.391 8.609 1 97.25 215 VAL B O 1
ATOM 4551 N N . ASN B 1 216 ? -8.984 -15.484 9.547 1 96 216 ASN B N 1
ATOM 4552 C CA . ASN B 1 216 ? -9.102 -16.547 10.531 1 96 216 ASN B CA 1
ATOM 4553 C C . ASN B 1 216 ? -10.305 -17.453 10.242 1 96 216 ASN B C 1
ATOM 4555 O O . ASN B 1 216 ? -10.594 -18.359 11.016 1 96 216 ASN B O 1
ATOM 4559 N N . ILE B 1 217 ? -10.914 -17.297 9.164 1 96.88 217 ILE B N 1
ATOM 4560 C CA . ILE B 1 217 ? -12.094 -18.078 8.82 1 96.88 217 ILE B CA 1
ATOM 4561 C C . ILE B 1 217 ? -11.672 -19.484 8.383 1 96.88 217 ILE B C 1
ATOM 4563 O O . ILE B 1 217 ? -10.75 -19.641 7.578 1 96.88 217 ILE B O 1
ATOM 4567 N N . GLU B 1 218 ? -12.312 -20.453 8.938 1 97.38 218 GLU B N 1
ATOM 4568 C CA . GLU B 1 218 ? -12.273 -21.797 8.383 1 97.38 218 GLU B CA 1
ATOM 4569 C C . GLU B 1 218 ? -13.352 -21.984 7.316 1 97.38 218 GLU B C 1
ATOM 4571 O O . GLU B 1 218 ? -14.547 -22 7.625 1 97.38 218 GLU B O 1
ATOM 4576 N N . TRP B 1 219 ? -13 -22.156 6.117 1 97.56 219 TRP B N 1
ATOM 4577 C CA . TRP B 1 219 ? -13.93 -22.156 4.996 1 97.56 219 TRP B CA 1
ATOM 4578 C C . TRP B 1 219 ? -14.57 -23.516 4.812 1 97.56 219 TRP B C 1
ATOM 4580 O O . TRP B 1 219 ? -15.766 -23.625 4.516 1 97.56 219 TRP B O 1
ATOM 4590 N N . ASP B 1 220 ? -13.773 -24.578 4.945 1 97.56 220 ASP B N 1
ATOM 4591 C CA . ASP B 1 220 ? -14.227 -25.969 4.887 1 97.56 220 ASP B CA 1
ATOM 4592 C C . ASP B 1 220 ? -13.172 -26.906 5.465 1 97.56 220 ASP B C 1
ATOM 4594 O O . ASP B 1 220 ? -12.125 -26.453 5.938 1 97.56 220 ASP B O 1
ATOM 4598 N N . LYS B 1 221 ? -13.477 -28.172 5.445 1 96.12 221 LYS B N 1
ATOM 4599 C CA . LYS B 1 221 ? -12.547 -29.141 6.02 1 96.12 221 LYS B CA 1
ATOM 4600 C C . LYS B 1 221 ? -11.938 -30.031 4.938 1 96.12 221 LYS B C 1
ATOM 4602 O O . LYS B 1 221 ? -11.289 -31.031 5.242 1 96.12 221 LYS B O 1
ATOM 4607 N N . GLY B 1 222 ? -12.148 -29.641 3.758 1 94.19 222 GLY B N 1
ATOM 4608 C CA . GLY B 1 222 ? -11.688 -30.5 2.674 1 94.19 222 GLY B CA 1
ATOM 4609 C C . GLY B 1 222 ? -12.406 -31.828 2.613 1 94.19 222 GLY B C 1
ATOM 4610 O O . GLY B 1 222 ? -13.484 -31.984 3.186 1 94.19 222 GLY B O 1
ATOM 4611 N N . ASN B 1 223 ? -11.953 -32.75 1.743 1 91.81 223 ASN B N 1
ATOM 4612 C CA . ASN B 1 223 ? -12.469 -34.094 1.617 1 91.81 223 ASN B CA 1
ATOM 4613 C C . ASN B 1 223 ? -11.367 -35.062 1.228 1 91.81 223 ASN B C 1
ATOM 4615 O O . ASN B 1 223 ? -10.18 -34.812 1.429 1 91.81 223 ASN B O 1
ATOM 4619 N N . GLU B 1 224 ? -11.742 -36.25 0.805 1 85.69 224 GLU B N 1
ATOM 4620 C CA . GLU B 1 224 ? -10.805 -37.312 0.499 1 85.69 224 GLU B CA 1
ATOM 4621 C C . GLU B 1 224 ? -9.82 -36.906 -0.592 1 85.69 224 GLU B C 1
ATOM 4623 O O . GLU B 1 224 ? -8.672 -37.344 -0.601 1 85.69 224 GLU B O 1
ATOM 4628 N N . PHE B 1 225 ? -10.25 -35.969 -1.413 1 84.69 225 PHE B N 1
ATOM 4629 C CA . PHE B 1 225 ? -9.484 -35.656 -2.613 1 84.69 225 PHE B CA 1
ATOM 4630 C C . PHE B 1 225 ? -8.828 -34.281 -2.496 1 84.69 225 PHE B C 1
ATOM 4632 O O . PHE B 1 225 ? -7.797 -34.031 -3.119 1 84.69 225 PHE B O 1
ATOM 4639 N N . PHE B 1 226 ? -9.5 -33.406 -1.678 1 91.38 226 PHE B N 1
ATOM 4640 C CA . PHE B 1 226 ? -9.07 -32.031 -1.651 1 91.38 226 PHE B CA 1
ATOM 4641 C C . PHE B 1 226 ? -8.75 -31.578 -0.228 1 91.38 226 PHE B C 1
ATOM 4643 O O . PHE B 1 226 ? -9.516 -31.859 0.699 1 91.38 226 PHE B O 1
ATOM 4650 N N . PRO B 1 227 ? -7.598 -30.906 -0.088 1 92.88 227 PRO B N 1
ATOM 4651 C CA . PRO B 1 227 ? -7.406 -30.219 1.188 1 92.88 227 PRO B CA 1
ATOM 4652 C C . PRO B 1 227 ? -8.391 -29.062 1.388 1 92.88 227 PRO B C 1
ATOM 4654 O O . PRO B 1 227 ? -9.086 -28.672 0.448 1 92.88 227 PRO B O 1
ATOM 4657 N N . PRO B 1 228 ? -8.453 -28.531 2.611 1 95.38 228 PRO B N 1
ATOM 4658 C CA . PRO B 1 228 ? -9.375 -27.438 2.891 1 95.38 228 PRO B CA 1
ATOM 4659 C C . PRO B 1 228 ? -9.086 -26.203 2.047 1 95.38 228 PRO B C 1
ATOM 4661 O O . PRO B 1 228 ? -7.945 -25.984 1.633 1 95.38 228 PRO B O 1
ATOM 4664 N N . THR B 1 229 ? -10.117 -25.422 1.796 1 96.44 229 THR B N 1
ATOM 4665 C CA . THR B 1 229 ? -10.008 -24.125 1.126 1 96.44 229 THR B CA 1
ATOM 4666 C C . THR B 1 229 ? -9.125 -23.172 1.927 1 96.44 229 THR B C 1
ATOM 4668 O O . THR B 1 229 ? -9.227 -23.109 3.154 1 96.44 229 THR B O 1
ATOM 4671 N N . SER B 1 230 ? -8.242 -22.516 1.21 1 95.94 230 SER B N 1
ATOM 4672 C CA . SER B 1 230 ? -7.371 -21.531 1.833 1 95.94 230 SER B CA 1
ATOM 4673 C C . SER B 1 230 ? -7.555 -20.156 1.201 1 95.94 230 SER B C 1
ATOM 4675 O O . SER B 1 230 ? -8 -20.047 0.058 1 95.94 230 SER B O 1
ATOM 4677 N N . MET B 1 231 ? -7.293 -19.156 1.969 1 97.62 231 MET B N 1
ATOM 4678 C CA . MET B 1 231 ? -7.348 -17.766 1.5 1 97.62 231 MET B CA 1
ATOM 4679 C C . MET B 1 231 ? -6.094 -17 1.913 1 97.62 231 MET B C 1
ATOM 4681 O O . MET B 1 231 ? -5.668 -17.078 3.068 1 97.62 231 MET B O 1
ATOM 4685 N N . GLN B 1 232 ? -5.438 -16.375 0.957 1 97.56 232 GLN B N 1
ATOM 4686 C CA . GLN B 1 232 ? -4.258 -15.562 1.235 1 97.56 232 GLN B CA 1
ATOM 4687 C C . GLN B 1 232 ? -4.414 -14.156 0.664 1 97.56 232 GLN B C 1
ATOM 4689 O O . GLN B 1 232 ? -4.855 -13.984 -0.475 1 97.56 232 GLN B O 1
ATOM 4694 N N . ILE B 1 233 ? -4.074 -13.156 1.479 1 98.31 233 ILE B N 1
ATOM 4695 C CA . ILE B 1 233 ? -4.008 -11.781 0.988 1 98.31 233 ILE B CA 1
ATOM 4696 C C . ILE B 1 233 ? -2.693 -11.562 0.246 1 98.31 233 ILE B C 1
ATOM 4698 O O . ILE B 1 233 ? -1.616 -11.812 0.792 1 98.31 233 ILE B O 1
ATOM 4702 N N . ALA B 1 234 ? -2.826 -11.141 -0.996 1 96.69 234 ALA B N 1
ATOM 4703 C CA . ALA B 1 234 ? -1.666 -11.031 -1.876 1 96.69 234 ALA B CA 1
ATOM 4704 C C . ALA B 1 234 ? -1.175 -9.586 -1.954 1 96.69 234 ALA B C 1
ATOM 4706 O O . ALA B 1 234 ? 0.031 -9.336 -2.014 1 96.69 234 ALA B O 1
ATOM 4707 N N . ASN B 1 235 ? -2.084 -8.609 -1.99 1 97.38 235 ASN B N 1
ATOM 4708 C CA . ASN B 1 235 ? -1.734 -7.199 -2.123 1 97.38 235 ASN B CA 1
ATOM 4709 C C . ASN B 1 235 ? -2.596 -6.32 -1.221 1 97.38 235 ASN B C 1
ATOM 4711 O O . ASN B 1 235 ? -3.787 -6.578 -1.05 1 97.38 235 ASN B O 1
ATOM 4715 N N . VAL B 1 236 ? -2.002 -5.316 -0.661 1 98.25 236 VAL B N 1
ATOM 4716 C CA . VAL B 1 236 ? -2.676 -4.277 0.114 1 98.25 236 VAL B CA 1
ATOM 4717 C C . VAL B 1 236 ? -2.084 -2.912 -0.224 1 98.25 236 VAL B C 1
ATOM 4719 O O . VAL B 1 236 ? -0.864 -2.768 -0.334 1 98.25 236 VAL B O 1
ATOM 4722 N N . GLN B 1 237 ? -2.941 -1.951 -0.445 1 97.75 237 GLN B N 1
ATOM 4723 C CA . GLN B 1 237 ? -2.473 -0.601 -0.738 1 97.75 237 GLN B CA 1
ATOM 4724 C C . GLN B 1 237 ? -3.451 0.447 -0.211 1 97.75 237 GLN B C 1
ATOM 4726 O O . GLN B 1 237 ? -4.656 0.358 -0.455 1 97.75 237 GLN B O 1
ATOM 4731 N N . SER B 1 238 ? -3 1.425 0.553 1 97.19 238 SER B N 1
ATOM 4732 C CA . SER B 1 238 ? -3.752 2.592 1.001 1 97.19 238 SER B CA 1
ATOM 4733 C C . SER B 1 238 ? -2.826 3.766 1.301 1 97.19 238 SER B C 1
ATOM 4735 O O . SER B 1 238 ? -1.721 3.574 1.814 1 97.19 238 SER B O 1
ATOM 4737 N N . GLY B 1 239 ? -3.328 5.012 1.027 1 94.25 239 GLY B N 1
ATOM 4738 C CA . GLY B 1 239 ? -2.568 6.203 1.364 1 94.25 239 GLY B CA 1
ATOM 4739 C C . GLY B 1 239 ? -2.066 6.957 0.146 1 94.25 239 GLY B C 1
ATOM 4740 O O . GLY B 1 239 ? -2.09 6.43 -0.968 1 94.25 239 GLY B O 1
ATOM 4741 N N . THR B 1 240 ? -1.594 8.156 0.344 1 88.06 240 THR B N 1
ATOM 4742 C CA . THR B 1 240 ? -1.111 9.039 -0.711 1 88.06 240 THR B CA 1
ATOM 4743 C C . THR B 1 240 ? 0.41 9.148 -0.671 1 88.06 240 THR B C 1
ATOM 4745 O O . THR B 1 240 ? 1.013 9.797 -1.525 1 88.06 240 THR B O 1
ATOM 4748 N N . GLY B 1 241 ? 0.984 8.531 0.234 1 90.06 241 GLY B N 1
ATOM 4749 C CA . GLY B 1 241 ? 2.408 8.703 0.473 1 90.06 241 GLY B CA 1
ATOM 4750 C C . GLY B 1 241 ? 2.711 9.711 1.567 1 90.06 241 GLY B C 1
ATOM 4751 O O . GLY B 1 241 ? 3.805 9.703 2.139 1 90.06 241 GLY B O 1
ATOM 4752 N N . SER B 1 242 ? 1.787 10.562 1.896 1 88.5 242 SER B N 1
ATOM 4753 C CA . SER B 1 242 ? 1.957 11.547 2.955 1 88.5 242 SER B CA 1
ATOM 4754 C C . SER B 1 242 ? 1.672 10.945 4.328 1 88.5 242 SER B C 1
ATOM 4756 O O . SER B 1 242 ? 0.737 10.156 4.48 1 88.5 242 SER B O 1
ATOM 4758 N N . ASN B 1 243 ? 2.436 11.352 5.293 1 90.69 243 ASN B N 1
ATOM 4759 C CA . ASN B 1 243 ? 2.264 10.812 6.637 1 90.69 243 ASN B CA 1
ATOM 4760 C C . ASN B 1 243 ? 1.189 11.578 7.41 1 90.69 243 ASN B C 1
ATOM 4762 O O . ASN B 1 243 ? 0.869 11.219 8.547 1 90.69 243 ASN B O 1
ATOM 4766 N N . ASN B 1 244 ? 0.6 12.609 6.812 1 90.94 244 ASN B N 1
ATOM 4767 C CA . ASN B 1 244 ? -0.353 13.438 7.543 1 90.94 244 ASN B CA 1
ATOM 4768 C C . ASN B 1 244 ? -1.717 13.461 6.859 1 90.94 244 ASN B C 1
ATOM 4770 O O . ASN B 1 244 ? -2.531 14.352 7.117 1 90.94 244 ASN B O 1
ATOM 4774 N N . VAL B 1 245 ? -1.937 12.547 6.031 1 91.56 245 VAL B N 1
ATOM 4775 C CA . VAL B 1 245 ? -3.207 12.461 5.32 1 91.56 245 VAL B CA 1
ATOM 4776 C C . VAL B 1 245 ? -3.861 11.109 5.59 1 91.56 245 VAL B C 1
ATOM 4778 O O . VAL B 1 245 ? -3.219 10.07 5.453 1 91.56 245 VAL B O 1
ATOM 4781 N N . ILE B 1 246 ? -5.062 11.195 6.062 1 94.88 246 ILE B N 1
ATOM 4782 C CA . ILE B 1 246 ? -5.879 9.984 6.16 1 94.88 246 ILE B CA 1
ATOM 4783 C C . ILE B 1 246 ? -6.281 9.523 4.766 1 94.88 246 ILE B C 1
ATOM 4785 O O . ILE B 1 246 ? -6.734 10.32 3.943 1 94.88 246 ILE B O 1
ATOM 4789 N N . PRO B 1 247 ? -6.059 8.234 4.488 1 95.62 247 PRO B N 1
ATOM 4790 C CA . PRO B 1 247 ? -6.367 7.762 3.139 1 95.62 247 PRO B CA 1
ATOM 4791 C C . PRO B 1 247 ? -7.859 7.824 2.82 1 95.62 247 PRO B C 1
ATOM 4793 O O . PRO B 1 247 ? -8.695 7.73 3.725 1 95.62 247 PRO B O 1
ATOM 4796 N N . GLY B 1 248 ? -8.195 8 1.517 1 94 248 GLY B N 1
ATOM 4797 C CA . GLY B 1 248 ? -9.578 8.016 1.067 1 94 248 GLY B CA 1
ATOM 4798 C C . GLY B 1 248 ? -10.109 6.637 0.733 1 94 248 GLY B C 1
ATOM 4799 O O . GLY B 1 248 ? -11.328 6.426 0.703 1 94 248 GLY B O 1
ATOM 4800 N N . ASP B 1 249 ? -9.18 5.742 0.437 1 96.62 249 ASP B N 1
ATOM 4801 C CA . ASP B 1 249 ? -9.562 4.383 0.072 1 96.62 249 ASP B CA 1
ATOM 4802 C C . ASP B 1 249 ? -8.477 3.383 0.465 1 96.62 249 ASP B C 1
ATOM 4804 O O . ASP B 1 249 ? -7.355 3.771 0.787 1 96.62 249 ASP B O 1
ATOM 4808 N N . MET B 1 250 ? -8.844 2.125 0.508 1 98.06 250 MET B N 1
ATOM 4809 C CA . MET B 1 250 ? -7.93 1.01 0.741 1 98.06 250 MET B CA 1
ATOM 4810 C C . MET B 1 250 ? -8.203 -0.131 -0.234 1 98.06 250 MET B C 1
ATOM 4812 O O . MET B 1 250 ? -9.352 -0.536 -0.415 1 98.06 250 MET B O 1
ATOM 4816 N N . PHE B 1 251 ? -7.184 -0.504 -0.923 1 98.5 251 PHE B N 1
ATOM 4817 C CA . PHE B 1 251 ? -7.258 -1.646 -1.827 1 98.5 251 PHE B CA 1
ATOM 4818 C C . PHE B 1 251 ? -6.703 -2.9 -1.162 1 98.5 251 PHE B C 1
ATOM 4820 O O . PHE B 1 251 ? -5.617 -2.871 -0.579 1 98.5 251 PHE B O 1
ATOM 4827 N N . VAL B 1 252 ? -7.461 -4.043 -1.163 1 98.5 252 VAL B N 1
ATOM 4828 C CA . VAL B 1 252 ? -7.035 -5.348 -0.673 1 98.5 252 VAL B CA 1
ATOM 4829 C C . VAL B 1 252 ? -7.332 -6.418 -1.724 1 98.5 252 VAL B C 1
ATOM 4831 O O . VAL B 1 252 ? -8.477 -6.566 -2.16 1 98.5 252 VAL B O 1
ATOM 4834 N N . GLN B 1 253 ? -6.289 -7.129 -2.113 1 98.44 253 GLN B N 1
ATOM 4835 C CA . GLN B 1 253 ? -6.453 -8.25 -3.037 1 98.44 253 GLN B CA 1
ATOM 4836 C C . GLN B 1 253 ? -6.156 -9.578 -2.35 1 98.44 253 GLN B C 1
ATOM 4838 O O . GLN B 1 253 ? -5.121 -9.727 -1.694 1 98.44 253 GLN B O 1
ATOM 4843 N N . PHE B 1 254 ? -7.074 -10.5 -2.426 1 97.88 254 PHE B N 1
ATOM 4844 C CA . PHE B 1 254 ? -6.824 -11.805 -1.834 1 97.88 254 PHE B CA 1
ATOM 4845 C C . PHE B 1 254 ? -7.324 -12.922 -2.746 1 97.88 254 PHE B C 1
ATOM 4847 O O . PHE B 1 254 ? -8.148 -12.68 -3.629 1 97.88 254 PHE B O 1
ATOM 4854 N N . ASN B 1 255 ? -6.75 -14.078 -2.615 1 97.12 255 ASN B N 1
ATOM 4855 C CA . ASN B 1 255 ? -7.008 -15.227 -3.469 1 97.12 255 ASN B CA 1
ATOM 4856 C C . ASN B 1 255 ? -7.445 -16.438 -2.654 1 97.12 255 ASN B C 1
ATOM 4858 O O . ASN B 1 255 ? -6.891 -16.703 -1.586 1 97.12 255 ASN B O 1
ATOM 4862 N N . PHE B 1 256 ? -8.438 -17.172 -3.203 1 97.12 256 PHE B N 1
ATOM 4863 C CA . PHE B 1 256 ? -8.883 -18.438 -2.654 1 97.12 256 PHE B CA 1
ATOM 4864 C C . PHE B 1 256 ? -8.406 -19.594 -3.52 1 97.12 256 PHE B C 1
ATOM 4866 O O . PHE B 1 256 ? -8.523 -19.547 -4.746 1 97.12 256 PHE B O 1
ATOM 4873 N N . ARG B 1 257 ? -7.848 -20.547 -2.934 1 96.5 257 ARG B N 1
ATOM 4874 C CA . ARG B 1 257 ? -7.77 -21.891 -3.48 1 96.5 257 ARG B CA 1
ATOM 4875 C C . ARG B 1 257 ? -8.773 -22.812 -2.803 1 96.5 257 ARG B C 1
ATOM 4877 O O . ARG B 1 257 ? -8.617 -23.156 -1.63 1 96.5 257 ARG B O 1
ATOM 4884 N N . PHE B 1 258 ? -9.797 -23.219 -3.613 1 95.69 258 PHE B N 1
ATOM 4885 C CA . PHE B 1 258 ? -10.922 -23.828 -2.912 1 95.69 258 PHE B CA 1
ATOM 4886 C C . PHE B 1 258 ? -11.195 -25.219 -3.438 1 95.69 258 PHE B C 1
ATOM 4888 O O . PHE B 1 258 ? -10.898 -25.531 -4.594 1 95.69 258 PHE B O 1
ATOM 4895 N N . SER B 1 259 ? -11.711 -26.031 -2.535 1 93.88 259 SER B N 1
ATOM 4896 C CA . SER B 1 259 ? -12.047 -27.422 -2.822 1 93.88 259 SER B CA 1
ATOM 4897 C C . SER B 1 259 ? -13.453 -27.547 -3.402 1 93.88 259 SER B C 1
ATOM 4899 O O . SER B 1 259 ? -14.109 -26.547 -3.67 1 93.88 259 SER B O 1
ATOM 4901 N N . THR B 1 260 ? -13.852 -28.797 -3.66 1 90.88 260 THR B N 1
ATOM 4902 C CA . THR B 1 260 ? -15.172 -29.062 -4.203 1 90.88 260 THR B CA 1
ATOM 4903 C C . THR B 1 260 ? -16.234 -28.938 -3.119 1 90.88 260 THR B C 1
ATOM 4905 O O . THR B 1 260 ? -17.438 -29.078 -3.396 1 90.88 260 THR B O 1
ATOM 4908 N N . GLU B 1 261 ? -15.797 -28.672 -1.898 1 95 261 GLU B N 1
ATOM 4909 C CA . GLU B 1 261 ? -16.75 -28.484 -0.805 1 95 261 GLU B CA 1
ATOM 4910 C C . GLU B 1 261 ? -17.484 -27.156 -0.937 1 95 261 GLU B C 1
ATOM 4912 O O . GLU B 1 261 ? -18.547 -26.969 -0.332 1 95 261 GLU B O 1
ATOM 4917 N N . LEU B 1 262 ? -16.875 -26.25 -1.68 1 95.88 262 LEU B N 1
ATOM 4918 C CA . LEU B 1 262 ? -17.453 -24.922 -1.876 1 95.88 262 LEU B CA 1
ATOM 4919 C C . LEU B 1 262 ? -17.547 -24.594 -3.361 1 95.88 262 LEU B C 1
ATOM 4921 O O . LEU B 1 262 ? -16.797 -25.125 -4.176 1 95.88 262 LEU B O 1
ATOM 4925 N N . THR B 1 263 ? -18.5 -23.781 -3.693 1 94.94 263 THR B N 1
ATOM 4926 C CA . THR B 1 263 ? -18.531 -23.125 -4.992 1 94.94 263 THR B CA 1
ATOM 4927 C C . THR B 1 263 ? -18.016 -21.688 -4.883 1 94.94 263 THR B C 1
ATOM 4929 O O . THR B 1 263 ? -17.953 -21.125 -3.787 1 94.94 263 THR B O 1
ATOM 4932 N N . ASP B 1 264 ? -17.641 -21.156 -6.012 1 96.06 264 ASP B N 1
ATOM 4933 C CA . ASP B 1 264 ? -17.219 -19.766 -6.016 1 96.06 264 ASP B CA 1
ATOM 4934 C C . ASP B 1 264 ? -18.328 -18.844 -5.508 1 96.06 264 ASP B C 1
ATOM 4936 O O . ASP B 1 264 ? -18.062 -17.875 -4.801 1 96.06 264 ASP B O 1
ATOM 4940 N N . GLU B 1 265 ? -19.578 -19.219 -5.762 1 97.5 265 GLU B N 1
ATOM 4941 C CA . GLU B 1 265 ? -20.703 -18.406 -5.328 1 97.5 265 GLU B CA 1
ATOM 4942 C C . GLU B 1 265 ? -20.844 -18.406 -3.807 1 97.5 265 GLU B C 1
ATOM 4944 O O . GLU B 1 265 ? -21.172 -17.391 -3.201 1 97.5 265 GLU B O 1
ATOM 4949 N N . MET B 1 266 ? -20.609 -19.562 -3.207 1 97.94 266 MET B N 1
ATOM 4950 C CA . MET B 1 266 ? -20.656 -19.656 -1.752 1 97.94 266 MET B CA 1
ATOM 4951 C C . MET B 1 266 ? -19.578 -18.781 -1.111 1 97.94 266 MET B C 1
ATOM 4953 O O . MET B 1 266 ? -19.844 -18.125 -0.105 1 97.94 266 MET B O 1
ATOM 4957 N N . ILE B 1 267 ? -18.422 -18.797 -1.66 1 98.25 267 ILE B N 1
ATOM 4958 C CA . ILE B 1 267 ? -17.312 -18 -1.158 1 98.25 267 ILE B CA 1
ATOM 4959 C C . ILE B 1 267 ? -17.641 -16.516 -1.271 1 98.25 267 ILE B C 1
ATOM 4961 O O . ILE B 1 267 ? -17.5 -15.758 -0.304 1 98.25 267 ILE B O 1
ATOM 4965 N N . LYS B 1 268 ? -18.141 -16.094 -2.467 1 98.31 268 LYS B N 1
ATOM 4966 C CA . LYS B 1 268 ? -18.516 -14.711 -2.707 1 98.31 268 LYS B CA 1
ATOM 4967 C C . LYS B 1 268 ? -19.547 -14.234 -1.696 1 98.31 268 LYS B C 1
ATOM 4969 O O . LYS B 1 268 ? -19.406 -13.156 -1.114 1 98.31 268 LYS B O 1
ATOM 4974 N N . SER B 1 269 ? -20.5 -15.047 -1.457 1 98.38 269 SER B N 1
ATOM 4975 C CA . SER B 1 269 ? -21.594 -14.695 -0.541 1 98.38 269 SER B CA 1
ATOM 4976 C C . SER B 1 269 ? -21.062 -14.508 0.88 1 98.38 269 SER B C 1
ATOM 4978 O O . SER B 1 269 ? -21.5 -13.609 1.594 1 98.38 269 SER B O 1
ATOM 4980 N N . ARG B 1 270 ? -20.172 -15.359 1.276 1 98.19 270 ARG B N 1
ATOM 4981 C CA . ARG B 1 270 ? -19.641 -15.266 2.627 1 98.19 270 ARG B CA 1
ATOM 4982 C C . ARG B 1 270 ? -18.797 -14.008 2.795 1 98.19 270 ARG B C 1
ATOM 4984 O O . ARG B 1 270 ? -18.828 -13.359 3.84 1 98.19 270 ARG B O 1
ATOM 4991 N N . VAL B 1 271 ? -17.984 -13.695 1.813 1 98.5 271 VAL B N 1
ATOM 4992 C CA . VAL B 1 271 ? -17.172 -12.477 1.857 1 98.5 271 VAL B CA 1
ATOM 4993 C C . VAL B 1 271 ? -18.094 -11.258 1.941 1 98.5 271 VAL B C 1
ATOM 4995 O O . VAL B 1 271 ? -17.859 -10.359 2.752 1 98.5 271 VAL B O 1
ATOM 4998 N N . ILE B 1 272 ? -19.172 -11.234 1.154 1 98.44 272 ILE B N 1
ATOM 4999 C CA . ILE B 1 272 ? -20.109 -10.117 1.14 1 98.44 272 ILE B CA 1
ATOM 5000 C C . ILE B 1 272 ? -20.781 -10 2.504 1 98.44 272 ILE B C 1
ATOM 5002 O O . ILE B 1 272 ? -20.922 -8.898 3.037 1 98.44 272 ILE B O 1
ATOM 5006 N N . ALA B 1 273 ? -21.156 -11.102 3.07 1 98.5 273 ALA B N 1
ATOM 5007 C CA . ALA B 1 273 ? -21.766 -11.094 4.395 1 98.5 273 ALA B CA 1
ATOM 5008 C C . ALA B 1 273 ? -20.844 -10.484 5.434 1 98.5 273 ALA B C 1
ATOM 5010 O O . ALA B 1 273 ? -21.281 -9.758 6.328 1 98.5 273 ALA B O 1
ATOM 5011 N N . LEU B 1 274 ? -19.609 -10.836 5.344 1 98.25 274 LEU B N 1
ATOM 5012 C CA . LEU B 1 274 ? -18.609 -10.297 6.27 1 98.25 274 LEU B CA 1
ATOM 5013 C C . LEU B 1 274 ? -18.484 -8.789 6.105 1 98.25 274 LEU B C 1
ATOM 5015 O O . LEU B 1 274 ? -18.406 -8.055 7.098 1 98.25 274 LEU B O 1
ATOM 5019 N N . LEU B 1 275 ? -18.406 -8.305 4.871 1 98.38 275 LEU B N 1
ATOM 5020 C CA . LEU B 1 275 ? -18.312 -6.879 4.586 1 98.38 275 LEU B CA 1
ATOM 5021 C C . LEU B 1 275 ? -19.531 -6.133 5.121 1 98.38 275 LEU B C 1
ATOM 5023 O O . LEU B 1 275 ? -19.406 -5.039 5.672 1 98.38 275 LEU B O 1
ATOM 5027 N N . GLU B 1 276 ? -20.719 -6.715 5.012 1 98.19 276 GLU B N 1
ATOM 5028 C CA . GLU B 1 276 ? -21.953 -6.125 5.512 1 98.19 276 GLU B CA 1
ATOM 5029 C C . GLU B 1 276 ? -21.969 -6.113 7.039 1 98.19 276 GLU B C 1
ATOM 5031 O O . GLU B 1 276 ? -22.453 -5.156 7.648 1 98.19 276 GLU B O 1
ATOM 5036 N N . LYS B 1 277 ? -21.516 -7.18 7.594 1 98.25 277 LYS B N 1
ATOM 5037 C CA . LYS B 1 277 ? -21.422 -7.266 9.047 1 98.25 277 LYS B CA 1
ATOM 5038 C C . LYS B 1 277 ? -20.672 -6.074 9.625 1 98.25 277 LYS B C 1
ATOM 5040 O O . LYS B 1 277 ? -21.062 -5.523 10.656 1 98.25 277 LYS B O 1
ATOM 5045 N N . TYR B 1 278 ? -19.641 -5.668 8.977 1 97.81 278 TYR B N 1
ATOM 5046 C CA . TYR B 1 278 ? -18.797 -4.578 9.469 1 97.81 278 TYR B CA 1
ATOM 5047 C C . TYR B 1 278 ? -19.203 -3.25 8.844 1 97.81 278 TYR B C 1
ATOM 5049 O O . TYR B 1 278 ? -18.516 -2.244 9.008 1 97.81 278 TYR B O 1
ATOM 5057 N N . GLN B 1 279 ? -20.266 -3.174 8.102 1 97.75 279 GLN B N 1
ATOM 5058 C CA . GLN B 1 279 ? -20.891 -1.974 7.543 1 97.75 279 GLN B CA 1
ATOM 5059 C C . GLN B 1 279 ? -19.875 -1.161 6.742 1 97.75 279 GLN B C 1
ATOM 5061 O O . GLN B 1 279 ? -19.75 0.052 6.922 1 97.75 279 GLN B O 1
ATOM 5066 N N . LEU B 1 280 ? -19.125 -1.802 5.902 1 98.25 280 LEU B N 1
ATOM 5067 C CA . LEU B 1 280 ? -18.109 -1.152 5.078 1 98.25 280 LEU B CA 1
ATOM 5068 C C . LEU B 1 280 ? -18.719 -0.673 3.76 1 98.25 280 LEU B C 1
ATOM 5070 O O . LEU B 1 280 ? -19.641 -1.291 3.234 1 98.25 280 LEU B O 1
ATOM 5074 N N . ARG B 1 281 ? -18.359 0.535 3.242 1 97.56 281 ARG B N 1
ATOM 5075 C CA . ARG B 1 281 ? -18.594 0.949 1.86 1 97.56 281 ARG B CA 1
ATOM 5076 C C . ARG B 1 281 ? -17.516 0.374 0.937 1 97.56 281 ARG B C 1
ATOM 5078 O O . ARG B 1 281 ? -16.328 0.64 1.115 1 97.56 281 ARG B O 1
ATOM 5085 N N . TYR B 1 282 ? -17.938 -0.477 -0.033 1 98.19 282 TYR B N 1
ATOM 5086 C CA . TYR B 1 282 ? -16.922 -1.244 -0.747 1 98.19 282 TYR B CA 1
ATOM 5087 C C . TYR B 1 282 ? -17.312 -1.424 -2.211 1 98.19 282 TYR B C 1
ATOM 5089 O O . TYR B 1 282 ? -18.453 -1.15 -2.6 1 98.19 282 TYR B O 1
ATOM 5097 N N . ARG B 1 283 ? -16.359 -1.722 -3.047 1 98.12 283 ARG B N 1
ATOM 5098 C CA . ARG B 1 283 ? -16.484 -2.26 -4.398 1 98.12 283 ARG B CA 1
ATOM 5099 C C . ARG B 1 283 ? -15.719 -3.578 -4.531 1 98.12 283 ARG B C 1
ATOM 5101 O O . ARG B 1 283 ? -14.594 -3.705 -4.047 1 98.12 283 ARG B O 1
ATOM 5108 N N . LEU B 1 284 ? -16.391 -4.578 -5.199 1 97.81 284 LEU B N 1
ATOM 5109 C CA . LEU B 1 284 ? -15.797 -5.898 -5.391 1 97.81 284 LEU B CA 1
ATOM 5110 C C . LEU B 1 284 ? -15.656 -6.223 -6.871 1 97.81 284 LEU B C 1
ATOM 5112 O O . LEU B 1 284 ? -16.547 -5.93 -7.668 1 97.81 284 LEU B O 1
ATOM 5116 N N . GLU B 1 285 ? -14.555 -6.695 -7.223 1 97.69 285 GLU B N 1
ATOM 5117 C CA . GLU B 1 285 ? -14.32 -7.336 -8.516 1 97.69 285 GLU B CA 1
ATOM 5118 C C . GLU B 1 285 ? -13.773 -8.75 -8.344 1 97.69 285 GLU B C 1
ATOM 5120 O O . GLU B 1 285 ? -12.766 -8.953 -7.656 1 97.69 285 GLU B O 1
ATOM 5125 N N . TRP B 1 286 ? -14.477 -9.68 -8.938 1 96.94 286 TRP B N 1
ATOM 5126 C CA . TRP B 1 286 ? -14.094 -11.078 -8.805 1 96.94 286 TRP B CA 1
ATOM 5127 C C . TRP B 1 286 ? -13.492 -11.609 -10.102 1 96.94 286 TRP B C 1
ATOM 5129 O O . TRP B 1 286 ? -13.906 -11.211 -11.188 1 96.94 286 TRP B O 1
ATOM 5139 N N . TRP B 1 287 ? -12.531 -12.438 -9.93 1 93.62 287 TRP B N 1
ATOM 5140 C CA . TRP B 1 287 ? -11.945 -13.148 -11.062 1 93.62 287 TRP B CA 1
ATOM 5141 C C . TRP B 1 287 ? -11.828 -14.641 -10.766 1 93.62 287 TRP B C 1
ATOM 5143 O O . TRP B 1 287 ? -10.984 -15.055 -9.977 1 93.62 287 TRP B O 1
ATOM 5153 N N . LEU B 1 288 ? -12.703 -15.43 -11.367 1 92.38 288 LEU B N 1
ATOM 5154 C CA . LEU B 1 288 ? -12.641 -16.891 -11.281 1 92.38 288 LEU B CA 1
ATOM 5155 C C . LEU B 1 288 ? -11.711 -17.453 -12.344 1 92.38 288 LEU B C 1
ATOM 5157 O O . LEU B 1 288 ? -12.102 -17.594 -13.508 1 92.38 288 LEU B O 1
ATOM 5161 N N . SER B 1 289 ? -10.539 -17.781 -11.906 1 87.56 289 SER B N 1
ATOM 5162 C CA . SER B 1 289 ? -9.547 -18.234 -12.883 1 87.56 289 SER B CA 1
ATOM 5163 C C . SER B 1 289 ? -9.625 -19.734 -13.109 1 87.56 289 SER B C 1
ATOM 5165 O O . SER B 1 289 ? -9.078 -20.25 -14.086 1 87.56 289 SER B O 1
ATOM 5167 N N . GLY B 1 290 ? -10.297 -20.469 -12.211 1 86.62 290 GLY B N 1
ATOM 5168 C CA . GLY B 1 290 ? -10.445 -21.906 -12.438 1 86.62 290 GLY B CA 1
ATOM 5169 C C . GLY B 1 290 ? -11.375 -22.562 -11.438 1 86.62 290 GLY B C 1
ATOM 5170 O O . GLY B 1 290 ? -11.375 -22.219 -10.25 1 86.62 290 GLY B O 1
ATOM 5171 N N . GLN B 1 291 ? -12.133 -23.484 -12 1 87.94 291 GLN B N 1
ATOM 5172 C CA . GLN B 1 291 ? -12.906 -24.375 -11.141 1 87.94 291 GLN B CA 1
ATOM 5173 C C . GLN B 1 291 ? -12.094 -25.594 -10.734 1 87.94 291 GLN B C 1
ATOM 5175 O O . GLN B 1 291 ? -11.18 -26 -11.453 1 87.94 291 GLN B O 1
ATOM 5180 N N . PRO B 1 292 ? -12.398 -26.125 -9.5 1 90.31 292 PRO B N 1
ATOM 5181 C CA . PRO B 1 292 ? -11.711 -27.375 -9.18 1 90.31 292 PRO B CA 1
ATOM 5182 C C . PRO B 1 292 ? -12.047 -28.5 -10.164 1 90.31 292 PRO B C 1
ATOM 5184 O O . PRO B 1 292 ? -13.148 -28.516 -10.727 1 90.31 292 PRO B O 1
ATOM 5187 N N . PHE B 1 293 ? -11.102 -29.344 -10.438 1 86.06 293 PHE B N 1
ATOM 5188 C CA . PHE B 1 293 ? -11.352 -30.5 -11.305 1 86.06 293 PHE B CA 1
ATOM 5189 C C . PHE B 1 293 ? -10.625 -31.734 -10.781 1 86.06 293 PHE B C 1
ATOM 5191 O O . PHE B 1 293 ? -9.703 -31.609 -9.969 1 86.06 293 PHE B O 1
ATOM 5198 N N . LEU B 1 294 ? -11.094 -32.875 -11.141 1 87.62 294 LEU B N 1
ATOM 5199 C CA . LEU B 1 294 ? -10.523 -34.156 -10.742 1 87.62 294 LEU B CA 1
ATOM 5200 C C . LEU B 1 294 ? -10.516 -35.156 -11.914 1 87.62 294 LEU B C 1
ATOM 5202 O O . LEU B 1 294 ? -11.492 -35.219 -12.664 1 87.62 294 LEU B O 1
ATOM 5206 N N . THR B 1 295 ? -9.344 -35.656 -12.18 1 86.25 295 THR B N 1
ATOM 5207 C CA . THR B 1 295 ? -9.211 -36.719 -13.164 1 86.25 295 THR B CA 1
ATOM 5208 C C . THR B 1 295 ? -9.203 -38.094 -12.492 1 86.25 295 THR 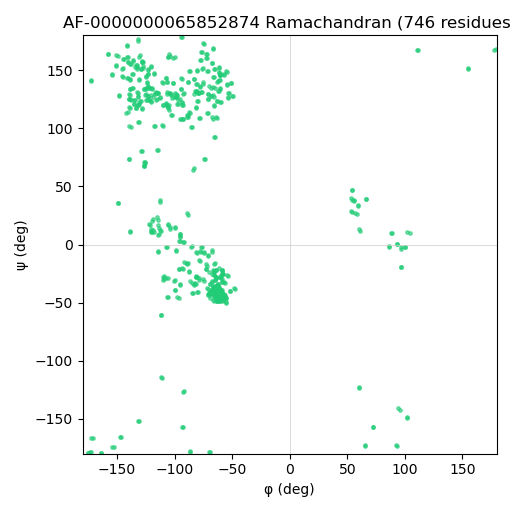B C 1
ATOM 5210 O O . THR B 1 295 ? -8.359 -38.375 -11.633 1 86.25 295 THR B O 1
ATOM 5213 N N . GLY B 1 296 ? -10.055 -38.969 -12.875 1 82.5 296 GLY B N 1
ATOM 5214 C CA . GLY B 1 296 ? -10.102 -40.312 -12.344 1 82.5 296 GLY B CA 1
ATOM 5215 C C . GLY B 1 296 ? -9 -41.188 -12.875 1 82.5 296 GLY B C 1
ATOM 5216 O O . GLY B 1 296 ? -8.25 -40.812 -13.766 1 82.5 296 GLY B O 1
ATOM 5217 N N . ARG B 1 297 ? -8.906 -42.406 -12.312 1 85.62 297 ARG B N 1
ATOM 5218 C CA . ARG B 1 297 ? -7.922 -43.375 -12.758 1 85.62 297 ARG B CA 1
ATOM 5219 C C . ARG B 1 297 ? -8.172 -43.781 -14.211 1 85.62 297 ARG B C 1
ATOM 5221 O O . ARG B 1 297 ? -9.32 -43.875 -14.641 1 85.62 297 ARG B O 1
ATOM 5228 N N . GLY B 1 298 ? -6.996 -43.906 -14.93 1 92.75 298 GLY B N 1
ATOM 5229 C CA . GLY B 1 298 ? -6.988 -44.281 -16.344 1 92.75 298 GLY B CA 1
ATOM 5230 C C . GLY B 1 298 ? -5.598 -44.562 -16.875 1 92.75 298 GLY B C 1
ATOM 5231 O O . GLY B 1 298 ? -4.66 -44.75 -16.094 1 92.75 298 GLY B O 1
ATOM 5232 N N . LYS B 1 299 ? -5.523 -44.625 -18.203 1 96.25 299 LYS B N 1
ATOM 5233 C CA . LYS B 1 299 ? -4.289 -45 -18.875 1 96.25 299 LYS B CA 1
ATOM 5234 C C . LYS B 1 299 ? -3.162 -44.031 -18.578 1 96.25 299 LYS B C 1
ATOM 5236 O O . LYS B 1 299 ? -2.008 -44.406 -18.422 1 96.25 299 LYS B O 1
ATOM 5241 N N . LEU B 1 300 ? -3.518 -42.812 -18.547 1 97 300 LEU B N 1
ATOM 5242 C CA . LEU B 1 300 ? -2.484 -41.812 -18.312 1 97 300 LEU B CA 1
ATOM 5243 C C . LEU B 1 300 ? -1.912 -41.938 -16.906 1 97 300 LEU B C 1
ATOM 5245 O O . LEU B 1 300 ? -0.692 -41.969 -16.734 1 97 300 LEU B O 1
ATOM 5249 N N . VAL B 1 301 ? -2.748 -42.031 -15.93 1 95.69 301 VAL B N 1
ATOM 5250 C CA . VAL B 1 301 ? -2.299 -42.188 -14.547 1 95.69 301 VAL B CA 1
ATOM 5251 C C . VAL B 1 301 ? -1.454 -43.438 -14.406 1 95.69 301 VAL B C 1
ATOM 5253 O O . VAL B 1 301 ? -0.402 -43.438 -13.766 1 95.69 301 VAL B O 1
ATOM 5256 N N . ASP B 1 302 ? -1.904 -44.438 -15.055 1 96.75 302 ASP B N 1
ATOM 5257 C CA . ASP B 1 302 ? -1.172 -45.688 -14.992 1 96.75 302 ASP B CA 1
ATOM 5258 C C . ASP B 1 302 ? 0.223 -45.562 -15.594 1 96.75 302 ASP B C 1
ATOM 5260 O O . ASP B 1 302 ? 1.203 -46.031 -15.031 1 96.75 302 ASP B O 1
ATOM 5264 N N . ALA B 1 303 ? 0.288 -44.938 -16.703 1 97.62 303 ALA B N 1
ATOM 5265 C CA . ALA B 1 303 ? 1.567 -44.719 -17.391 1 97.62 303 ALA B CA 1
ATOM 5266 C C . ALA B 1 303 ? 2.529 -43.906 -16.531 1 97.62 303 ALA B C 1
ATOM 5268 O O . ALA B 1 303 ? 3.721 -44.219 -16.453 1 97.62 303 ALA B O 1
ATOM 5269 N N . VAL B 1 304 ? 2.006 -42.906 -15.891 1 97.62 304 VAL B N 1
ATOM 5270 C CA . VAL B 1 304 ? 2.824 -42.031 -15.07 1 97.62 304 VAL B CA 1
ATOM 5271 C C . VAL B 1 304 ? 3.295 -42.75 -13.82 1 97.62 304 VAL B C 1
ATOM 5273 O O . VAL B 1 304 ? 4.473 -42.719 -13.461 1 97.62 304 VAL B O 1
ATOM 5276 N N . VAL B 1 305 ? 2.412 -43.469 -13.203 1 96.5 305 VAL B N 1
ATOM 5277 C CA . VAL B 1 305 ? 2.75 -44.25 -12.008 1 96.5 305 VAL B CA 1
ATOM 5278 C C . VAL B 1 305 ? 3.814 -45.281 -12.344 1 96.5 305 VAL B C 1
ATOM 5280 O O . VAL B 1 305 ? 4.793 -45.438 -11.609 1 96.5 305 VAL B O 1
ATOM 5283 N N . ASN B 1 306 ? 3.631 -45.906 -13.414 1 97.31 306 ASN B N 1
ATOM 5284 C CA . ASN B 1 306 ? 4.59 -46.906 -13.852 1 97.31 306 ASN B CA 1
ATOM 5285 C C . ASN B 1 306 ? 5.965 -46.312 -14.109 1 97.31 306 ASN B C 1
ATOM 5287 O O . ASN B 1 306 ? 6.984 -46.906 -13.75 1 97.31 306 ASN B O 1
ATOM 5291 N N . ALA B 1 307 ? 5.977 -45.219 -14.773 1 97.81 307 ALA B N 1
ATOM 5292 C CA . ALA B 1 307 ? 7.234 -44.531 -15.07 1 97.81 307 ALA B CA 1
ATOM 5293 C C . ALA B 1 307 ? 7.977 -44.156 -13.789 1 97.81 307 ALA B C 1
ATOM 5295 O O . ALA B 1 307 ? 9.188 -44.344 -13.688 1 97.81 307 ALA B O 1
ATOM 5296 N N . ILE B 1 308 ? 7.273 -43.625 -12.836 1 97.31 308 ILE B N 1
ATOM 5297 C CA . ILE B 1 308 ? 7.867 -43.219 -11.57 1 97.31 308 ILE B CA 1
ATOM 5298 C C . ILE B 1 308 ? 8.406 -44.438 -10.82 1 97.31 308 ILE B C 1
ATOM 5300 O O . ILE B 1 308 ? 9.539 -44.406 -10.328 1 97.31 308 ILE B O 1
ATOM 5304 N N . GLU B 1 309 ? 7.625 -45.469 -10.773 1 96.62 309 GLU B N 1
ATOM 5305 C CA . GLU B 1 309 ? 8.055 -46.688 -10.094 1 96.62 309 GLU B CA 1
ATOM 5306 C C . GLU B 1 309 ? 9.305 -47.281 -10.734 1 96.62 309 GLU B C 1
ATOM 5308 O O . GLU B 1 309 ? 10.188 -47.781 -10.039 1 96.62 309 GLU B O 1
ATOM 5313 N N . HIS B 1 310 ? 9.367 -47.188 -11.961 1 95.75 310 HIS B N 1
ATOM 5314 C CA . HIS B 1 310 ? 10.484 -47.75 -12.711 1 95.75 310 HIS B CA 1
ATOM 5315 C C . HIS B 1 310 ? 11.781 -47 -12.391 1 95.75 310 HIS B C 1
ATOM 5317 O O . HIS B 1 310 ? 12.828 -47.656 -12.203 1 95.75 310 HIS B O 1
ATOM 5323 N N . TYR B 1 311 ? 11.758 -45.75 -12.312 1 95 311 TYR B N 1
ATOM 5324 C CA . TYR B 1 311 ? 13 -45 -12.227 1 95 311 TYR B CA 1
ATOM 5325 C C . TYR B 1 311 ? 13.297 -44.594 -10.781 1 95 311 TYR B C 1
ATOM 5327 O O . TYR B 1 311 ? 14.461 -44.438 -10.406 1 95 311 TYR B O 1
ATOM 5335 N N . ASN B 1 312 ? 12.305 -44.375 -9.977 1 91.12 312 ASN B N 1
ATOM 5336 C CA . ASN B 1 312 ? 12.547 -43.875 -8.625 1 91.12 312 ASN B CA 1
ATOM 5337 C C . ASN B 1 312 ? 12.141 -44.906 -7.57 1 91.12 312 ASN B C 1
ATOM 5339 O O . ASN B 1 312 ? 12.344 -44.688 -6.371 1 91.12 312 ASN B O 1
ATOM 5343 N N . GLU B 1 313 ? 11.547 -45.969 -7.938 1 90.81 313 GLU B N 1
ATOM 5344 C CA . GLU B 1 313 ? 11.188 -47.094 -7.082 1 90.81 313 GLU B CA 1
ATOM 5345 C C . GLU B 1 313 ? 10.258 -46.656 -5.957 1 90.81 313 GLU B C 1
ATOM 5347 O O . GLU B 1 313 ? 10.422 -47.094 -4.809 1 90.81 313 GLU B O 1
ATOM 5352 N N . ILE B 1 314 ? 9.422 -45.719 -6.246 1 92.12 314 ILE B N 1
ATOM 5353 C CA . ILE B 1 314 ? 8.414 -45.281 -5.285 1 92.12 314 ILE B CA 1
ATOM 5354 C C . ILE B 1 314 ? 7.039 -45.281 -5.953 1 92.12 314 ILE B C 1
ATOM 5356 O O . ILE B 1 314 ? 6.938 -45.125 -7.172 1 92.12 314 ILE B O 1
ATOM 5360 N N . LYS B 1 315 ? 6.051 -45.5 -5.094 1 92.88 315 LYS B N 1
ATOM 5361 C CA . LYS B 1 315 ? 4.68 -45.281 -5.559 1 92.88 315 LYS B CA 1
ATOM 5362 C C . LYS B 1 315 ? 4.199 -43.875 -5.254 1 92.88 315 LYS B C 1
ATOM 5364 O O . LYS B 1 315 ? 4.133 -43.469 -4.094 1 92.88 315 LYS B O 1
ATOM 5369 N N . PRO B 1 316 ? 3.859 -43.156 -6.324 1 95.06 316 PRO B N 1
ATOM 5370 C CA . PRO B 1 316 ? 3.451 -41.75 -6.07 1 95.06 316 PRO B CA 1
ATOM 5371 C C . PRO B 1 316 ? 2.09 -41.656 -5.387 1 95.06 316 PRO B C 1
ATOM 5373 O O . PRO B 1 316 ? 1.238 -42.531 -5.574 1 95.06 316 PRO B O 1
ATOM 5376 N N . GLN B 1 317 ? 1.913 -40.625 -4.586 1 93.12 317 GLN B N 1
ATOM 5377 C CA . GLN B 1 317 ? 0.589 -40.25 -4.094 1 93.12 317 GLN B CA 1
ATOM 5378 C C . GLN B 1 317 ? -0.163 -39.438 -5.121 1 93.12 317 GLN B C 1
ATOM 5380 O O . GLN B 1 317 ? 0.417 -38.531 -5.754 1 93.12 317 GLN B O 1
ATOM 5385 N N . LEU B 1 318 ? -1.401 -39.812 -5.352 1 92.31 318 LEU B N 1
ATOM 5386 C CA . LEU B 1 318 ? -2.279 -38.969 -6.176 1 92.31 318 LEU B CA 1
ATOM 5387 C C . LEU B 1 318 ? -3.014 -37.938 -5.324 1 92.31 318 LEU B C 1
ATOM 5389 O O . LEU B 1 318 ? -3.875 -38.312 -4.516 1 92.31 318 LEU B O 1
ATOM 5393 N N . LEU B 1 319 ? -2.588 -36.688 -5.535 1 90.12 319 LEU B N 1
ATOM 5394 C CA . LEU B 1 319 ? -3.139 -35.656 -4.676 1 90.12 319 LEU B CA 1
ATOM 5395 C C . LEU B 1 319 ? -3.643 -34.469 -5.508 1 90.12 319 LEU B C 1
ATOM 5397 O O . LEU B 1 319 ? -3.236 -34.312 -6.66 1 90.12 319 LEU B O 1
ATOM 5401 N N . THR B 1 320 ? -4.488 -33.656 -4.906 1 88.56 320 THR B N 1
ATOM 5402 C CA . THR B 1 320 ? -5.039 -32.469 -5.574 1 88.56 320 THR B CA 1
ATOM 5403 C C . THR B 1 320 ? -4.637 -31.188 -4.844 1 88.56 320 THR B C 1
ATOM 5405 O O . THR B 1 320 ? -5.141 -30.109 -5.152 1 88.56 320 THR B O 1
ATOM 5408 N N . ASN B 1 321 ? -3.748 -31.328 -3.947 1 82.81 321 ASN B N 1
ATOM 5409 C CA . ASN B 1 321 ? -3.369 -30.188 -3.127 1 82.81 321 ASN B CA 1
ATOM 5410 C C . ASN B 1 321 ? -2.559 -29.172 -3.924 1 82.81 321 ASN B C 1
ATOM 5412 O O . ASN B 1 321 ? -2.166 -29.438 -5.062 1 82.81 321 ASN B O 1
ATOM 5416 N N . GLY B 1 322 ? -2.533 -27.984 -3.41 1 80.75 322 GLY B N 1
ATOM 5417 C CA . GLY B 1 322 ? -1.788 -26.906 -4.047 1 80.75 322 GLY B CA 1
ATOM 5418 C C . GLY B 1 322 ? -2.668 -25.953 -4.832 1 80.75 322 GLY B C 1
ATOM 5419 O O . GLY B 1 322 ? -3.773 -25.609 -4.398 1 80.75 322 GLY B O 1
ATOM 5420 N N . GLY B 1 323 ? -2.08 -25.438 -5.863 1 79.19 323 GLY B N 1
ATOM 5421 C CA . GLY B 1 323 ? -2.756 -24.406 -6.648 1 79.19 323 GLY B CA 1
ATOM 5422 C C . GLY B 1 323 ? -3.516 -24.984 -7.832 1 79.19 323 GLY B C 1
ATOM 5423 O O . GLY B 1 323 ? -4.129 -26.047 -7.734 1 79.19 323 GLY B O 1
ATOM 5424 N N . THR B 1 324 ? -3.709 -24.109 -8.758 1 84.81 324 THR B N 1
ATOM 5425 C CA . THR B 1 324 ? -4.32 -24.453 -10.039 1 84.81 324 THR B CA 1
ATOM 5426 C C . THR B 1 324 ? -3.27 -24.531 -11.141 1 84.81 324 THR B C 1
ATOM 5428 O O . THR B 1 324 ? -2.076 -24.359 -10.875 1 84.81 324 THR B O 1
ATOM 5431 N N . SER B 1 325 ? -3.623 -25.141 -12.18 1 89.06 325 SER B N 1
ATOM 5432 C CA . SER B 1 325 ? -2.791 -25.188 -13.375 1 89.06 325 SER B CA 1
ATOM 5433 C C . SER B 1 325 ? -3.637 -25.078 -14.641 1 89.06 325 SER B C 1
ATOM 5435 O O . SER B 1 325 ? -4.867 -25.031 -14.57 1 89.06 325 SER B O 1
ATOM 5437 N N . ASP B 1 326 ? -2.943 -24.938 -15.688 1 92.69 326 ASP B N 1
ATOM 5438 C CA . ASP B 1 326 ? -3.648 -24.844 -16.953 1 92.69 326 ASP B CA 1
ATOM 5439 C C . ASP B 1 326 ? -4.336 -26.172 -17.312 1 92.69 326 ASP B C 1
ATOM 5441 O O . ASP B 1 326 ? -5.125 -26.234 -18.25 1 92.69 326 ASP B O 1
ATOM 5445 N N . GLY B 1 327 ? -4.07 -27.156 -16.469 1 91.88 327 GLY B N 1
ATOM 5446 C CA . GLY B 1 327 ? -4.848 -28.375 -16.609 1 91.88 327 GLY B CA 1
ATOM 5447 C C . GLY B 1 327 ? -6.348 -28.141 -16.562 1 91.88 327 GLY B C 1
ATOM 5448 O O . GLY B 1 327 ? -7.117 -28.859 -17.203 1 91.88 327 GLY B O 1
ATOM 5449 N N . ARG B 1 328 ? -6.719 -27.125 -15.922 1 88 328 ARG B N 1
ATOM 5450 C CA . ARG B 1 328 ? -8.133 -26.781 -15.766 1 88 328 ARG B CA 1
ATOM 5451 C C . ARG B 1 328 ? -8.773 -26.484 -17.125 1 88 328 ARG B C 1
ATOM 5453 O O . ARG B 1 328 ? -9.953 -26.781 -17.328 1 88 328 ARG B O 1
ATOM 5460 N N . PHE B 1 329 ? -8.07 -25.922 -18 1 92.25 329 PHE B N 1
ATOM 5461 C CA . PHE B 1 329 ? -8.578 -25.609 -19.328 1 92.25 329 PHE B CA 1
ATOM 5462 C C . PHE B 1 329 ? -8.547 -26.844 -20.219 1 92.25 329 PHE B C 1
ATOM 5464 O O . PHE B 1 329 ? -9.5 -27.109 -20.953 1 92.25 329 PHE B O 1
ATOM 5471 N N . ILE B 1 330 ? -7.488 -27.562 -20.078 1 94.5 330 ILE B N 1
ATOM 5472 C CA . ILE B 1 330 ? -7.242 -28.703 -20.953 1 94.5 330 ILE B CA 1
ATOM 5473 C C . ILE B 1 330 ? -8.25 -29.812 -20.656 1 94.5 330 ILE B C 1
ATOM 5475 O O . ILE B 1 330 ? -8.695 -30.516 -21.562 1 94.5 330 ILE B O 1
ATOM 5479 N N . ALA B 1 331 ? -8.578 -29.891 -19.438 1 89.44 331 ALA B N 1
ATOM 5480 C CA . ALA B 1 331 ? -9.555 -30.891 -19.016 1 89.44 331 ALA B CA 1
ATOM 5481 C C . ALA B 1 331 ? -10.875 -30.719 -19.766 1 89.44 331 ALA B C 1
ATOM 5483 O O . ALA B 1 331 ? -11.617 -31.688 -19.953 1 89.44 331 ALA B O 1
ATOM 5484 N N . ARG B 1 332 ? -11.148 -29.609 -20.203 1 88.44 332 ARG B N 1
ATOM 5485 C CA . ARG B 1 332 ? -12.391 -29.328 -20.922 1 88.44 332 ARG B CA 1
ATOM 5486 C C . ARG B 1 332 ? -12.438 -30.062 -22.25 1 88.44 332 ARG B C 1
ATOM 5488 O O . ARG B 1 332 ? -13.516 -30.266 -22.812 1 88.44 332 ARG B O 1
ATOM 5495 N N . MET B 1 333 ? -11.359 -30.406 -22.719 1 93.38 333 MET B N 1
ATOM 5496 C CA . MET B 1 333 ? -11.289 -31.125 -23.984 1 93.38 333 MET B CA 1
ATOM 5497 C C . MET B 1 333 ? -11.641 -32.594 -23.797 1 93.38 333 MET B C 1
ATOM 5499 O O . MET B 1 333 ? -11.727 -33.344 -24.781 1 93.38 333 MET B O 1
ATOM 5503 N N . GLY B 1 334 ? -11.828 -33 -22.578 1 89.75 334 GLY B N 1
ATOM 5504 C CA . GLY B 1 334 ? -12.148 -34.375 -22.281 1 89.75 334 GLY B CA 1
ATOM 5505 C C . GLY B 1 334 ? -10.914 -35.25 -22.094 1 89.75 334 GLY B C 1
ATOM 5506 O O . GLY B 1 334 ? -11.023 -36.469 -21.984 1 89.75 334 GLY B O 1
ATOM 5507 N N . ALA B 1 335 ? -9.789 -34.656 -22.031 1 93.88 335 ALA B N 1
ATOM 5508 C CA . ALA B 1 335 ? -8.531 -35.406 -21.891 1 93.88 335 ALA B CA 1
ATOM 5509 C C . ALA B 1 335 ? -8.32 -35.812 -20.438 1 93.88 335 ALA B C 1
ATOM 5511 O O . ALA B 1 335 ? -8.805 -35.188 -19.516 1 93.88 335 ALA B O 1
ATOM 5512 N N . GLN B 1 336 ? -7.656 -36.938 -20.219 1 95.31 336 GLN B N 1
ATOM 5513 C CA . GLN B 1 336 ? -7.043 -37.219 -18.922 1 95.31 336 GLN B CA 1
ATOM 5514 C C . GLN B 1 336 ? -5.871 -36.281 -18.656 1 95.31 336 GLN B C 1
ATOM 5516 O O . GLN B 1 336 ? -4.973 -36.156 -19.484 1 95.31 336 GLN B O 1
ATOM 5521 N N . VAL B 1 337 ? -5.945 -35.656 -17.5 1 95.62 337 VAL B N 1
ATOM 5522 C CA . VAL B 1 337 ? -4.906 -34.656 -17.203 1 95.62 337 VAL B CA 1
ATOM 5523 C C . VAL B 1 337 ? -4.203 -35.031 -15.891 1 95.62 337 VAL B C 1
ATOM 5525 O O . VAL B 1 337 ? -4.859 -35.312 -14.883 1 95.62 337 VAL B O 1
ATOM 5528 N N . VAL B 1 338 ? -2.867 -35.094 -15.953 1 96.31 338 VAL B N 1
ATOM 5529 C CA . VAL B 1 338 ? -2.055 -35.312 -14.766 1 96.31 338 VAL B CA 1
ATOM 5530 C C . VAL B 1 338 ? -0.894 -34.312 -14.734 1 96.31 338 VAL B C 1
ATOM 5532 O O . VAL B 1 338 ? -0.488 -33.781 -15.773 1 96.31 338 VAL B O 1
ATOM 5535 N N . GLU B 1 339 ? -0.466 -34.031 -13.555 1 96.69 339 GLU B N 1
ATOM 5536 C CA . GLU B 1 339 ? 0.715 -33.188 -13.414 1 96.69 339 GLU B CA 1
ATOM 5537 C C . GLU B 1 339 ? 1.861 -33.938 -12.75 1 96.69 339 GLU B C 1
ATOM 5539 O O . GLU B 1 339 ? 1.658 -34.625 -11.75 1 96.69 339 GLU B O 1
ATOM 5544 N N . LEU B 1 340 ? 2.967 -33.875 -13.336 1 97.69 340 LEU B N 1
ATOM 5545 C CA . LEU B 1 340 ? 4.203 -34.438 -12.789 1 97.69 340 LEU B CA 1
ATOM 5546 C C . LEU B 1 340 ? 5.379 -33.5 -13.055 1 97.69 340 LEU B C 1
ATOM 5548 O O . LEU B 1 340 ? 5.707 -33.219 -14.211 1 97.69 340 LEU B O 1
ATOM 5552 N N . GLY B 1 341 ? 5.965 -33.031 -12.039 1 97.44 341 GLY B N 1
ATOM 5553 C CA . GLY B 1 341 ? 7.137 -32.156 -12.125 1 97.44 341 GLY B CA 1
ATOM 5554 C C . GLY B 1 341 ? 8.016 -32.219 -10.891 1 97.44 341 GLY B C 1
ATOM 5555 O O . GLY B 1 341 ? 7.875 -33.156 -10.07 1 97.44 341 GLY B O 1
ATOM 5556 N N . PRO B 1 342 ? 9.016 -31.391 -10.828 1 97.31 342 PRO B N 1
ATOM 5557 C CA . PRO B 1 342 ? 9.992 -31.453 -9.742 1 97.31 342 PRO B CA 1
ATOM 5558 C C . PRO B 1 342 ? 9.414 -31.031 -8.398 1 97.31 342 PRO B C 1
ATOM 5560 O O . PRO B 1 342 ? 8.219 -30.75 -8.305 1 97.31 342 PRO B O 1
ATOM 5563 N N . VAL B 1 343 ? 10.297 -31.047 -7.418 1 95.5 343 VAL B N 1
ATOM 5564 C CA . VAL B 1 343 ? 9.938 -30.656 -6.066 1 95.5 343 VAL B CA 1
ATOM 5565 C C . VAL B 1 343 ? 9.594 -29.156 -6.043 1 95.5 343 VAL B C 1
ATOM 5567 O O . VAL B 1 343 ? 10.289 -28.344 -6.648 1 95.5 343 VAL B O 1
ATOM 5570 N N . ASN B 1 344 ? 8.508 -28.781 -5.371 1 92 344 ASN B N 1
ATOM 5571 C CA . ASN B 1 344 ? 7.922 -27.453 -5.469 1 92 344 ASN B CA 1
ATOM 5572 C C . ASN B 1 344 ? 8.328 -26.578 -4.289 1 92 344 ASN B C 1
ATOM 5574 O O . ASN B 1 344 ? 7.812 -25.469 -4.129 1 92 344 ASN B O 1
ATOM 5578 N N . ALA B 1 345 ? 9.266 -26.844 -3.518 1 89.56 345 ALA B N 1
ATOM 5579 C CA . ALA B 1 345 ? 9.57 -26.266 -2.213 1 89.56 345 ALA B CA 1
ATOM 5580 C C . ALA B 1 345 ? 9.953 -24.797 -2.342 1 89.56 345 ALA B C 1
ATOM 5582 O O . ALA B 1 345 ? 9.703 -24 -1.435 1 89.56 345 ALA B O 1
ATOM 5583 N N . THR B 1 346 ? 10.469 -24.375 -3.455 1 91.69 346 THR B N 1
ATOM 5584 C CA . THR B 1 346 ? 11.078 -23.047 -3.537 1 91.69 346 THR B CA 1
ATOM 5585 C C . THR B 1 346 ? 10.375 -22.203 -4.59 1 91.69 346 THR B C 1
ATOM 5587 O O . THR B 1 346 ? 10.852 -21.125 -4.938 1 91.69 346 THR B O 1
ATOM 5590 N N . ILE B 1 347 ? 9.219 -22.688 -5.09 1 91.06 347 ILE B N 1
ATOM 5591 C CA . ILE B 1 347 ? 8.555 -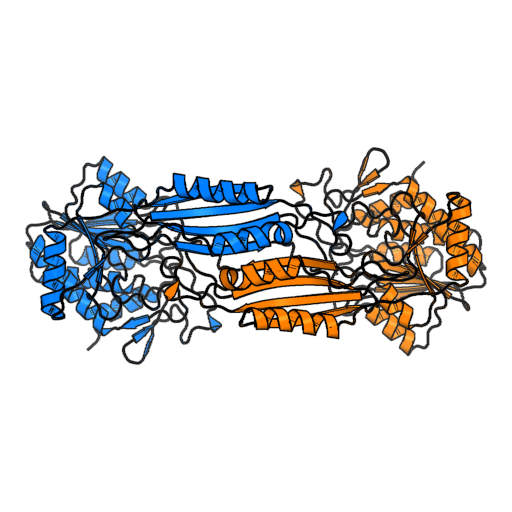21.953 -6.16 1 91.06 347 ILE B CA 1
ATOM 5592 C C . ILE B 1 347 ? 8.07 -20.609 -5.629 1 91.06 347 ILE B C 1
ATOM 5594 O O . ILE B 1 347 ? 7.648 -20.5 -4.473 1 91.06 347 ILE B O 1
ATOM 5598 N N . HIS B 1 348 ? 8.109 -19.578 -6.426 1 88.12 348 HIS B N 1
ATOM 5599 C CA . HIS B 1 348 ? 7.676 -18.219 -6.164 1 88.12 348 HIS B CA 1
ATOM 5600 C C . HIS B 1 348 ? 8.445 -17.609 -4.996 1 88.12 348 HIS B C 1
ATOM 5602 O O . HIS B 1 348 ? 8.023 -16.594 -4.43 1 88.12 348 HIS B O 1
ATOM 5608 N N . LYS B 1 349 ? 9.547 -18.234 -4.547 1 90.75 349 LYS B N 1
ATOM 5609 C CA . LYS B 1 349 ? 10.406 -17.703 -3.488 1 90.75 349 LYS B CA 1
ATOM 5610 C C . LYS B 1 349 ? 11.711 -17.156 -4.055 1 90.75 349 LYS B C 1
ATOM 5612 O O . LYS B 1 349 ? 12.062 -17.453 -5.199 1 90.75 349 LYS B O 1
ATOM 5617 N N . ILE B 1 350 ? 12.273 -16.344 -3.17 1 90.12 350 ILE B N 1
ATOM 5618 C CA . ILE B 1 350 ? 13.672 -16.016 -3.441 1 90.12 350 ILE B CA 1
ATOM 5619 C C . ILE B 1 350 ? 14.516 -17.281 -3.412 1 90.12 350 ILE B C 1
ATOM 5621 O O . ILE B 1 350 ? 14.297 -18.172 -2.58 1 90.12 350 ILE B O 1
ATOM 5625 N N . ASN B 1 351 ? 15.477 -17.328 -4.34 1 94.81 351 ASN B N 1
ATOM 5626 C CA . ASN B 1 351 ? 16.391 -18.469 -4.461 1 94.81 351 ASN B CA 1
ATOM 5627 C C . ASN B 1 351 ? 15.672 -19.734 -4.891 1 94.81 351 ASN B C 1
ATOM 5629 O O . ASN B 1 351 ? 15.945 -20.812 -4.367 1 94.81 351 ASN B O 1
ATOM 5633 N N . GLU B 1 352 ? 14.75 -19.547 -5.781 1 95.62 352 GLU B N 1
ATOM 5634 C CA . GLU B 1 352 ? 14.133 -20.719 -6.398 1 95.62 352 GLU B CA 1
ATOM 5635 C C . GLU B 1 352 ? 15.18 -21.641 -7.008 1 95.62 352 GLU B C 1
ATOM 5637 O O . GLU B 1 352 ? 16.141 -21.172 -7.621 1 95.62 352 GLU B O 1
ATOM 5642 N N . CYS B 1 353 ? 15 -22.906 -6.805 1 96.94 353 CYS B N 1
ATOM 5643 C CA . CYS B 1 353 ? 15.977 -23.859 -7.324 1 96.94 353 CYS B CA 1
ATOM 5644 C C . CYS B 1 353 ? 15.352 -25.25 -7.48 1 96.94 353 CYS B C 1
ATOM 5646 O O . CYS B 1 353 ? 14.25 -25.5 -6.988 1 96.94 353 CYS B O 1
ATOM 5648 N N . VAL B 1 354 ? 16.016 -26.078 -8.234 1 97.25 354 VAL B N 1
ATOM 5649 C CA . VAL B 1 354 ? 15.602 -27.469 -8.453 1 97.25 354 VAL B CA 1
ATOM 5650 C C . VAL B 1 354 ? 16.828 -28.375 -8.469 1 97.25 354 VAL B C 1
ATOM 5652 O O . VAL B 1 354 ? 17.922 -27.953 -8.867 1 97.25 354 VAL B O 1
ATOM 5655 N N . ASN B 1 355 ? 16.641 -29.562 -7.922 1 97.12 355 ASN B N 1
ATOM 5656 C CA . ASN B 1 355 ? 17.719 -30.547 -8.008 1 97.12 355 ASN B CA 1
ATOM 5657 C C . ASN B 1 355 ? 18.016 -30.938 -9.453 1 97.12 355 ASN B C 1
ATOM 5659 O O . ASN B 1 355 ? 17.125 -31.422 -10.156 1 97.12 355 ASN B O 1
ATOM 5663 N N . ALA B 1 356 ? 19.266 -30.766 -9.875 1 96.75 356 ALA B N 1
ATOM 5664 C CA . ALA B 1 356 ? 19.641 -31.016 -11.266 1 96.75 356 ALA B CA 1
ATOM 5665 C C . ALA B 1 356 ? 19.422 -32.469 -11.648 1 96.75 356 ALA B C 1
ATOM 5667 O O . ALA B 1 356 ? 18.953 -32.781 -12.75 1 96.75 356 ALA B O 1
ATOM 5668 N N . ALA B 1 357 ? 19.734 -33.281 -10.789 1 96.12 357 ALA B N 1
ATOM 5669 C CA . ALA B 1 357 ? 19.562 -34.719 -11.055 1 96.12 357 ALA B CA 1
ATOM 5670 C C . ALA B 1 357 ? 18.078 -35.062 -11.227 1 96.12 357 ALA B C 1
ATOM 5672 O O . ALA B 1 357 ? 17.734 -35.938 -12.008 1 96.12 357 ALA B O 1
ATOM 5673 N N . ASP B 1 358 ? 17.281 -34.406 -10.484 1 96.44 358 ASP B N 1
ATOM 5674 C CA . ASP B 1 358 ? 15.844 -34.656 -10.578 1 96.44 358 ASP B CA 1
ATOM 5675 C C . ASP B 1 358 ? 15.32 -34.312 -11.969 1 96.44 358 ASP B C 1
ATOM 5677 O O . ASP B 1 358 ? 14.406 -34.938 -12.477 1 96.44 358 ASP B O 1
ATOM 5681 N N . LEU B 1 359 ? 15.883 -33.312 -12.578 1 97.31 359 LEU B N 1
ATOM 5682 C CA . LEU B 1 359 ? 15.445 -32.938 -13.922 1 97.31 359 LEU B CA 1
ATOM 5683 C C . LEU B 1 359 ? 15.789 -34.031 -14.93 1 97.31 359 LEU B C 1
ATOM 5685 O O . LEU B 1 359 ? 15.016 -34.312 -15.844 1 97.31 359 LEU B O 1
ATOM 5689 N N . GLN B 1 360 ? 16.891 -34.594 -14.734 1 96.44 360 GLN B N 1
ATOM 5690 C CA . GLN B 1 360 ? 17.281 -35.688 -15.609 1 96.44 360 GLN B CA 1
ATOM 5691 C C . GLN B 1 360 ? 16.344 -36.875 -15.445 1 96.44 360 GLN B C 1
ATOM 5693 O O . GLN B 1 360 ? 15.938 -37.5 -16.422 1 96.44 360 GLN B O 1
ATOM 5698 N N . LEU B 1 361 ? 16.109 -37.125 -14.211 1 96.88 361 LEU B N 1
ATOM 5699 C CA . LEU B 1 361 ? 15.188 -38.219 -13.914 1 96.88 361 LEU B CA 1
ATOM 5700 C C . LEU B 1 361 ? 13.805 -37.938 -14.5 1 96.88 361 LEU B C 1
ATOM 5702 O O . LEU B 1 361 ? 13.164 -38.844 -15.031 1 96.88 361 LEU B O 1
ATOM 5706 N N . LEU B 1 362 ? 13.398 -36.781 -14.383 1 97.94 362 LEU B N 1
ATOM 5707 C CA . LEU B 1 362 ? 12.102 -36.375 -14.93 1 97.94 362 LEU B CA 1
ATOM 5708 C C . LEU B 1 362 ? 12.055 -36.594 -16.438 1 97.94 362 LEU B C 1
ATOM 5710 O O . LEU B 1 362 ? 11.047 -37.062 -16.969 1 97.94 362 LEU B O 1
ATOM 5714 N N . ALA B 1 363 ? 13.117 -36.25 -17.125 1 98.19 363 ALA B N 1
ATOM 5715 C CA . ALA B 1 363 ? 13.18 -36.469 -18.562 1 98.19 363 ALA B CA 1
ATOM 5716 C C . ALA B 1 363 ? 13.023 -37.938 -18.891 1 98.19 363 ALA B C 1
ATOM 5718 O O . ALA B 1 363 ? 12.352 -38.312 -19.859 1 98.19 363 ALA B O 1
ATOM 5719 N N . ARG B 1 364 ? 13.602 -38.75 -18.094 1 98.12 364 ARG B N 1
ATOM 5720 C CA . ARG B 1 364 ? 13.477 -40.188 -18.297 1 98.12 364 ARG B CA 1
ATOM 5721 C C . ARG B 1 364 ? 12.039 -40.656 -18.062 1 98.12 364 ARG B C 1
ATOM 5723 O O . ARG B 1 364 ? 11.516 -41.469 -18.812 1 98.12 364 ARG B O 1
ATOM 5730 N N . MET B 1 365 ? 11.445 -40.156 -17.078 1 98.38 365 MET B N 1
ATOM 5731 C CA . MET B 1 365 ? 10.062 -40.5 -16.781 1 98.38 365 MET B CA 1
ATOM 5732 C C . MET B 1 365 ? 9.141 -40.062 -17.922 1 98.38 365 MET B C 1
ATOM 5734 O O . MET B 1 365 ? 8.281 -40.844 -18.359 1 98.38 365 MET B O 1
ATOM 5738 N N . TYR B 1 366 ? 9.328 -38.812 -18.359 1 98.75 366 TYR B N 1
ATOM 5739 C CA . TYR B 1 366 ? 8.516 -38.312 -19.453 1 98.75 366 TYR B CA 1
ATOM 5740 C C . TYR B 1 366 ? 8.672 -39.188 -20.688 1 98.75 366 TYR B C 1
ATOM 5742 O O . TYR B 1 366 ? 7.68 -39.531 -21.344 1 98.75 366 TYR B O 1
ATOM 5750 N N . GLN B 1 367 ? 9.898 -39.562 -21 1 98.62 367 GLN B N 1
ATOM 5751 C CA . GLN B 1 367 ? 10.148 -40.438 -22.156 1 98.62 367 GLN B CA 1
ATOM 5752 C C . GLN B 1 367 ? 9.414 -41.75 -22.016 1 98.62 367 GLN B C 1
ATOM 5754 O O . GLN B 1 367 ? 8.82 -42.25 -22.969 1 98.62 367 GLN B O 1
ATOM 5759 N N . ARG B 1 368 ? 9.438 -42.312 -20.859 1 98.5 368 ARG B N 1
ATOM 5760 C CA . ARG B 1 368 ? 8.781 -43.594 -20.625 1 98.5 368 ARG B CA 1
ATOM 5761 C C . ARG B 1 368 ? 7.27 -43.469 -20.781 1 98.5 368 ARG B C 1
ATOM 5763 O O . ARG B 1 368 ? 6.613 -44.406 -21.281 1 98.5 368 ARG B O 1
ATOM 5770 N N . VAL B 1 369 ? 6.73 -42.406 -20.328 1 98.5 369 VAL B N 1
ATOM 5771 C CA . VAL B 1 369 ? 5.305 -42.188 -20.5 1 98.5 369 VAL B CA 1
ATOM 5772 C C . VAL B 1 369 ? 4.973 -42.125 -22 1 98.5 369 VAL B C 1
ATOM 5774 O O . VAL B 1 369 ? 3.982 -42.719 -22.438 1 98.5 369 VAL B O 1
ATOM 5777 N N . MET B 1 370 ? 5.832 -41.469 -22.766 1 98.69 370 MET B N 1
ATOM 5778 C CA . MET B 1 370 ? 5.656 -41.469 -24.219 1 98.69 370 MET B CA 1
ATOM 5779 C C . MET B 1 370 ? 5.668 -42.875 -24.781 1 98.69 370 MET B C 1
ATOM 5781 O O . MET B 1 370 ? 4.816 -43.219 -25.594 1 98.69 370 MET B O 1
ATOM 5785 N N . GLU B 1 371 ? 6.578 -43.656 -24.344 1 98.38 371 GLU B N 1
ATOM 5786 C CA . GLU B 1 371 ? 6.742 -45 -24.828 1 98.38 371 GLU B CA 1
ATOM 5787 C C . GLU B 1 371 ? 5.512 -45.875 -24.531 1 98.38 371 GLU B C 1
ATOM 5789 O O . GLU B 1 371 ? 5.094 -46.688 -25.359 1 98.38 371 GLU B O 1
ATOM 5794 N N . GLN B 1 372 ? 4.969 -45.625 -23.422 1 97.88 372 GLN B N 1
ATOM 5795 C CA . GLN B 1 372 ? 3.834 -46.406 -22.984 1 97.88 372 GLN B CA 1
ATOM 5796 C C . GLN B 1 372 ? 2.566 -46.031 -23.75 1 97.88 372 GLN B C 1
ATOM 5798 O O . GLN B 1 372 ? 1.699 -46.875 -23.984 1 97.88 372 GLN B O 1
ATOM 5803 N N . LEU B 1 373 ? 2.484 -44.812 -24.125 1 97.81 373 LEU B N 1
ATOM 5804 C CA . LEU B 1 373 ? 1.188 -44.344 -24.594 1 97.81 373 LEU B CA 1
ATOM 5805 C C . LEU B 1 373 ? 1.19 -44.188 -26.109 1 97.81 373 LEU B C 1
ATOM 5807 O O . LEU B 1 373 ? 0.152 -44.344 -26.766 1 97.81 373 LEU B O 1
ATOM 5811 N N . VAL B 1 374 ? 2.428 -43.875 -26.734 1 96.56 374 VAL B N 1
ATOM 5812 C CA . VAL B 1 374 ? 2.314 -43.5 -28.125 1 96.56 374 VAL B CA 1
ATOM 5813 C C . VAL B 1 374 ? 3.441 -44.125 -28.938 1 96.56 374 VAL B C 1
ATOM 5815 O O . VAL B 1 374 ? 3.654 -43.781 -30.094 1 96.56 374 VAL B O 1
ATOM 5818 N N . ALA B 1 375 ? 4.141 -45 -28.438 1 94.88 375 ALA B N 1
ATOM 5819 C CA . ALA B 1 375 ? 5.188 -45.656 -29.219 1 94.88 375 ALA B CA 1
ATOM 5820 C C . ALA B 1 375 ? 4.594 -46.562 -30.297 1 94.88 375 ALA B C 1
ATOM 5822 O O . ALA B 1 375 ? 3.477 -47.062 -30.141 1 94.88 375 ALA B O 1
#

Solvent-accessible surface area (backbone atoms only — not comparable to full-atom values): 36756 Å² total; per-residue (Å²): 134,88,53,69,38,58,53,45,19,40,59,42,24,48,31,76,10,43,54,34,39,36,62,59,42,60,60,56,52,48,54,57,42,43,72,72,62,33,48,74,43,79,50,67,32,92,82,17,50,27,34,45,29,38,35,72,46,74,62,23,44,29,42,32,51,39,58,21,26,72,81,69,68,65,60,88,71,29,90,52,56,49,46,51,51,43,77,56,96,60,26,32,34,14,52,25,30,25,49,21,32,31,36,51,22,13,50,52,50,16,49,53,54,42,40,71,74,38,77,80,37,59,18,14,44,32,38,44,40,18,6,19,69,79,60,81,40,73,41,12,57,48,49,53,43,52,51,37,54,76,66,66,55,78,48,51,32,33,43,28,27,46,34,42,5,66,87,43,64,44,46,21,32,25,30,33,27,22,13,33,40,36,39,44,37,37,34,53,41,32,37,10,33,48,48,40,57,89,72,30,35,49,23,63,64,64,39,23,54,53,49,32,51,60,70,65,61,80,78,52,80,42,58,99,62,27,54,46,38,44,74,37,68,10,32,36,42,29,40,82,81,45,75,54,33,27,18,40,40,27,40,42,30,34,29,32,35,30,26,85,89,53,51,73,66,57,52,52,50,50,54,51,51,51,43,57,73,64,67,60,51,69,49,82,45,78,46,78,78,37,64,51,50,76,45,74,91,48,71,61,57,50,35,49,47,50,27,34,32,71,75,66,70,43,81,46,42,81,40,19,65,50,44,69,60,70,57,60,49,50,40,72,68,68,22,49,43,37,25,53,20,42,36,38,82,30,42,72,26,71,66,13,31,28,55,48,66,50,40,52,51,46,14,52,31,51,28,45,31,44,52,72,71,26,79,133,88,52,67,36,57,56,45,18,39,60,42,23,47,31,77,9,44,55,33,39,36,59,59,40,61,59,55,52,48,52,58,42,44,74,72,62,33,50,73,41,79,49,67,31,91,81,17,49,25,36,45,30,38,34,73,46,75,61,23,41,29,41,32,51,38,57,21,27,71,82,70,67,65,61,87,70,28,89,52,55,47,46,50,52,41,76,56,97,61,26,33,32,13,54,27,30,25,49,21,33,30,36,52,21,14,50,53,49,15,48,54,53,42,41,72,75,38,74,78,36,60,17,15,44,31,38,44,40,18,7,18,67,76,58,83,40,72,40,13,57,49,49,54,43,52,52,37,54,75,66,66,57,78,49,50,30,33,43,29,27,46,37,41,5,67,88,44,66,46,47,21,31,26,30,32,26,21,12,35,39,37,39,45,37,36,34,52,42,32,37,10,33,48,50,40,58,88,71,30,35,52,23,62,64,64,40,23,55,52,47,32,50,59,70,64,61,79,77,54,82,43,58,98,62,28,53,46,38,45,73,38,66,11,32,36,41,30,40,83,80,45,74,54,32,27,18,39,39,27,40,40,30,34,29,31,32,30,25,87,89,52,50,73,66,57,52,52,51,51,54,51,51,51,44,56,74,64,68,61,52,69,50,80,46,78,46,78,80,37,65,52,49,77,44,75,91,48,71,61,56,49,35,49,48,51,26,34,33,70,76,65,69,44,81,48,42,80,40,17,64,49,44,69,58,71,58,59,50,49,40,71,69,69,22,48,42,37,25,53,20,43,36,40,82,29,42,71,25,70,64,13,32,28,54,49,64,51,41,53,52,47,14,52,31,52,27,44,31,44,53,70,72,26,78

Radius of gyration: 33.77 Å; Cα contacts (8 Å, |Δi|>4): 1928; chains: 2; bounding box: 52×103×68 Å

Foldseek 3Di:
DDDQLVVQLLVLQLQQLAPLRLSCNVVVLVVLLVVLPKDKDWDFDDRKTKIKIKDAADAEEEEEAESHFHDQPDQVPFPDRQSRWDDDPLKTWHTQQFRHSSLVSLLSVLVVVLCVVCVPWHHMYMYIYMSHWPPQCPGGSLVVLVVCVVVLHDYAAYEYAHAQDAPFFLQAKEQKAFWKKKKKKKFFKAKDWQVCCVVIGARCVLCVVLVVVVQPDFPDCADPAEHAKHKDWDDKDFDDPDPTMRTGMIITMMMIGHHPVDDPVRVVVVSVVSCVVSPTDMDMDMDTPAHIDGADDDDLVVLLQVLCCVQVVDGHHHHHDDHDGSVRSNCVSVYRYMYGHFHCVQGPHRGDITRNVSSNSSSSSSSSSCVSRTD/DDDQLVVQLLVLQLQQLAPLRLSCNVVVLVVLLVVLPKDKDWDFDDRKTKIKIKDAADAEEEEEAESHFHDQPDQVPFPDRQSRWDDDPQKTWHTQQFRHSSLSSLLSVLVSVLCVVCVPWHHMYMYIYMSHWPPQCPGGSLVVLVVCVVVVHDYAAYEYAHAQDAPFFLQAKEQKAFWKKKKKKKFFKAKDWQVCCVVIGARCVLCVVLVVVVQPDFPDCADPAEHAKHKDWDDKDFDDPDPTMRTGMIITMMMIGHHPVDDPVRVVVVSVVSCVVSPTDMDMDMDTPAHIDGADDDDLVVLLQVLCCVQVVDGHHHHHDDHDGSVRSNVVSVYRYMYGHFHCVQGPHRGDITRNVSSNSSSSSSSSSCVSRTD